Protein AF-A0A3C0ZDP0-F1 (afdb_monomer_lite)

Radius of gyration: 26.47 Å; chains: 1; bounding box: 63×48×80 Å

Sequence (511 aa):
WFEISMELFKLKWFTVNNGGANRKWYGNNFDVLNWYNAGYDIKNFRNEQGKLRSRPQNIQYFFKEGITWSTSSSSQNVVFRFSSNDFVFESSGSKFFCDNNSNLLDILSYFNSKVSRYFIEIFTNGRGVSEGAIKQLPYMPLNGELVRGRSQNSISISKKDWNSRETSWDFEVNPLLARREKGEGEISLKASYEVWKAEVSQVFFQLHANEEELNRIFIDIYSLQEELTPEVALKDITILQDELKADDLDVLETEFREKGTVNLPIQQNIVMQQLLSYLVGTMLGRYRLDQPRLHIAHPNPTEKELASYQVENAALPFQMAIDEDAIIPLMGSACAFPDDAVKRVDELLHRIWGDESHTENLNFLNQALGMPYEKWMCEQFWAYHISGTMYKKKPIYWLFCSNPKSPQKSAFRVLVYMHRMDAYTVQKILRNYLHPHIEYVKAKYQEMHDNEANLNKQELKDLEHLAKQLSELKEYEQVLKDLANQQITFDLDDGVTVNYAKFEGAVAVIK

Secondary structure (DSSP, 8-state):
-TTS-GGGBTTTEEEEE---SS--BS-----EEE-HHHHHHHHT-B-TT--B------GGGTT--EEE--TTS-GGG---EEE-TT-EE-GGG-EE---TTS-HHHHHHHHTSHHHHHHHHHHHTTS---HHHHTT-------GGGTHHHHHHHHHHHHHHHTTSTTSTT--S-TTTTT--TT-S---HHHHHHHHHHHHHHHHHHHHHHHHHHHHHHHHHHT-TTT------GGG--SSTTT--HHHHHHHHHHHHHHS-------HHHHHHHHHHHHHHHHTTSB-SSS-SBS--SSS--HHHHS-EEE-SSSS-EEEPPPSSSEEE-S-TTSS-TT-HHHHHHHHHHHHH-HHHHHHHHHHHHHHHTS-HHHHHHHTHHHHHTSTTTTTT--SEEEEES-TTSGGG-S-EEEEEGGG--TTHHHHIIIIIIHHHHHHHHHHHHHHHHTGGG--HHHHHHHHHHHHHHHHHHHHHHHHHHHHHHT----GGG-HHHHHHTTTTTBPP--

Structure (mmCIF, N/CA/C/O backbone):
data_AF-A0A3C0ZDP0-F1
#
_entry.id   AF-A0A3C0ZDP0-F1
#
loop_
_atom_site.group_PDB
_atom_site.id
_atom_site.type_symbol
_atom_site.label_atom_id
_atom_site.label_alt_id
_atom_site.label_comp_id
_atom_site.label_asym_id
_atom_site.label_entity_id
_atom_site.label_seq_id
_atom_site.pdbx_PDB_ins_code
_atom_site.Cartn_x
_atom_site.Cartn_y
_atom_site.Cartn_z
_atom_site.occupancy
_atom_site.B_iso_or_equiv
_atom_site.auth_seq_id
_atom_site.auth_comp_id
_atom_site.auth_asym_id
_atom_site.auth_atom_id
_atom_site.pdbx_PDB_model_num
ATOM 1 N N . TRP A 1 1 ? -8.376 -4.161 -7.024 1.00 58.66 1 TRP A N 1
ATOM 2 C CA . TRP A 1 1 ? -7.367 -5.206 -6.804 1.00 58.66 1 TRP A CA 1
ATOM 3 C C . TRP A 1 1 ? -7.500 -5.910 -5.453 1.00 58.66 1 TRP A C 1
ATOM 5 O O . TRP A 1 1 ? -7.495 -7.127 -5.439 1.00 58.66 1 TRP A O 1
ATOM 15 N N . PHE A 1 2 ? -7.672 -5.222 -4.329 1.00 54.19 2 PHE A N 1
ATOM 16 C CA . PHE A 1 2 ? -7.507 -5.838 -3.000 1.00 54.19 2 PHE A CA 1
ATOM 17 C C . PHE A 1 2 ? -8.615 -6.800 -2.509 1.00 54.19 2 PHE A C 1
ATOM 19 O O . PHE A 1 2 ? -8.726 -7.022 -1.308 1.00 54.19 2 PHE A O 1
ATOM 26 N N . GLU A 1 3 ? -9.511 -7.263 -3.388 1.00 63.41 3 GLU A N 1
ATOM 27 C CA . GLU A 1 3 ? -10.880 -7.663 -2.996 1.00 63.41 3 GLU A CA 1
ATOM 28 C C . GLU A 1 3 ? -11.504 -8.706 -3.920 1.00 63.41 3 GLU A C 1
ATOM 30 O O . GLU A 1 3 ? -12.718 -8.788 -4.050 1.00 63.41 3 GLU A O 1
ATOM 35 N N . ILE A 1 4 ? -10.677 -9.480 -4.609 1.00 70.56 4 ILE A N 1
ATOM 36 C CA . ILE A 1 4 ? -11.166 -10.687 -5.268 1.00 70.56 4 ILE A CA 1
ATOM 37 C C . ILE A 1 4 ? -10.857 -11.877 -4.374 1.00 70.56 4 ILE A C 1
ATOM 39 O O . ILE A 1 4 ? -9.834 -11.886 -3.686 1.00 70.56 4 ILE A O 1
ATOM 43 N N . SER A 1 5 ? -11.701 -12.904 -4.412 1.00 71.50 5 SER A N 1
ATOM 44 C CA . SER A 1 5 ? -11.350 -14.162 -3.754 1.00 71.50 5 SER A CA 1
ATOM 45 C C . SER A 1 5 ? -10.050 -14.717 -4.347 1.00 71.50 5 SER A C 1
ATOM 47 O O . SER A 1 5 ? -9.954 -14.931 -5.562 1.00 71.50 5 SER A O 1
ATOM 49 N N . MET A 1 6 ? -9.054 -14.979 -3.492 1.00 73.06 6 MET A N 1
ATOM 50 C CA . MET A 1 6 ? -7.801 -15.625 -3.902 1.00 73.06 6 MET A CA 1
ATOM 51 C C . MET A 1 6 ? -8.035 -17.018 -4.495 1.00 73.06 6 MET A C 1
ATOM 53 O O . MET A 1 6 ? -7.287 -17.432 -5.377 1.00 73.06 6 MET A O 1
ATOM 57 N N . GLU A 1 7 ? -9.108 -17.706 -4.096 1.00 77.12 7 GLU A N 1
ATOM 58 C CA . GLU A 1 7 ? -9.509 -18.989 -4.689 1.00 77.12 7 GLU A CA 1
ATOM 59 C C . GLU A 1 7 ? -9.863 -18.855 -6.175 1.00 77.12 7 GLU A C 1
ATOM 61 O O . GLU A 1 7 ? -9.712 -19.800 -6.943 1.00 77.12 7 GLU A O 1
ATOM 66 N N . LEU A 1 8 ? -10.323 -17.674 -6.597 1.00 82.38 8 LEU A N 1
ATOM 67 C CA . LEU A 1 8 ? -10.720 -17.378 -7.973 1.00 82.38 8 LEU A CA 1
ATOM 68 C C . LEU A 1 8 ? -9.593 -16.733 -8.794 1.00 82.38 8 LEU A C 1
ATOM 70 O O . LEU A 1 8 ? -9.768 -16.477 -9.995 1.00 82.38 8 LEU A O 1
ATOM 74 N N . PHE A 1 9 ? -8.434 -16.474 -8.187 1.00 83.94 9 PHE A N 1
ATOM 75 C CA . PHE A 1 9 ? -7.269 -15.939 -8.879 1.00 83.94 9 PHE A CA 1
ATOM 76 C C . PHE A 1 9 ? -6.672 -16.985 -9.830 1.00 83.94 9 PHE A C 1
ATOM 78 O O . PHE A 1 9 ? -6.572 -18.165 -9.506 1.00 83.94 9 PHE A O 1
ATOM 85 N N . LYS A 1 10 ? -6.316 -16.563 -11.048 1.00 85.38 10 LYS A N 1
ATOM 86 C CA . LYS A 1 10 ? -5.938 -17.428 -12.186 1.00 85.38 10 LYS A CA 1
ATOM 87 C C . LYS A 1 10 ? -7.014 -18.435 -12.639 1.00 85.38 10 LYS A C 1
ATOM 89 O O . LYS A 1 10 ? -6.737 -19.258 -13.509 1.00 85.38 10 LYS A O 1
ATOM 94 N N . LEU A 1 11 ? -8.240 -18.350 -12.113 1.00 88.19 11 LEU A N 1
ATOM 95 C CA . LEU A 1 11 ? -9.405 -19.117 -12.580 1.00 88.19 11 LEU A CA 1
ATOM 96 C C . LEU A 1 11 ? -10.444 -18.210 -13.246 1.00 88.19 11 LEU A C 1
ATOM 98 O O . LEU A 1 11 ? -10.833 -18.432 -14.393 1.00 88.19 11 LEU A O 1
ATOM 102 N N . LYS A 1 12 ? -10.877 -17.170 -12.528 1.00 90.38 12 LYS A N 1
ATOM 103 C CA . LYS A 1 12 ? -11.774 -16.111 -13.012 1.00 90.38 12 LYS A CA 1
ATOM 104 C C . LYS A 1 12 ? -11.010 -14.816 -13.210 1.00 90.38 12 LYS A C 1
ATOM 106 O O . LYS A 1 12 ? -11.140 -14.183 -14.254 1.00 90.38 12 LYS A O 1
ATOM 111 N N . TRP A 1 13 ? -10.184 -14.454 -12.237 1.00 90.62 13 TRP A N 1
ATOM 112 C CA . TRP A 1 13 ? -9.461 -13.193 -12.213 1.00 90.62 13 TRP A CA 1
ATOM 113 C C . TRP A 1 13 ? -8.006 -13.380 -12.646 1.00 90.62 13 TRP A C 1
ATOM 115 O O . TRP A 1 13 ? -7.248 -14.090 -11.989 1.00 90.62 13 TRP A O 1
ATOM 125 N N . PHE A 1 14 ? -7.604 -12.735 -13.740 1.00 91.38 14 PHE A N 1
ATOM 126 C CA . PHE A 1 14 ? -6.246 -12.808 -14.294 1.00 91.38 14 PHE A CA 1
ATOM 127 C C . PHE A 1 14 ? -5.587 -11.436 -14.264 1.00 91.38 14 PHE A C 1
ATOM 129 O O . PHE A 1 14 ? -6.256 -10.441 -14.525 1.00 91.38 14 PHE A O 1
ATOM 136 N N . THR A 1 15 ? -4.291 -11.357 -13.970 1.00 91.44 15 THR A N 1
ATOM 137 C CA . THR A 1 15 ? -3.582 -10.072 -13.895 1.00 91.44 15 THR A CA 1
ATOM 138 C C . THR A 1 15 ? -3.581 -9.356 -15.242 1.00 91.44 15 THR A C 1
ATOM 140 O O . THR A 1 15 ? -3.419 -9.984 -16.289 1.00 91.44 15 THR A O 1
ATOM 143 N N . VAL A 1 16 ? -3.757 -8.033 -15.230 1.00 93.06 16 VAL A N 1
ATOM 144 C CA . VAL A 1 16 ? -3.794 -7.215 -16.450 1.00 93.06 16 VAL A CA 1
ATOM 145 C C . VAL A 1 16 ? -2.768 -6.089 -16.405 1.00 93.06 16 VAL A C 1
ATOM 147 O O . VAL A 1 16 ? -2.618 -5.396 -15.402 1.00 93.06 16 VAL A O 1
ATOM 150 N N . ASN A 1 17 ? -2.057 -5.881 -17.514 1.00 93.56 17 ASN A N 1
ATOM 151 C CA . ASN A 1 17 ? -1.268 -4.671 -17.716 1.00 93.56 17 ASN A CA 1
ATOM 152 C C . ASN A 1 17 ? -2.159 -3.540 -18.249 1.00 93.56 17 ASN A C 1
ATOM 154 O O . ASN A 1 17 ? -2.751 -3.675 -19.318 1.00 93.56 17 ASN A O 1
ATOM 158 N N . ASN A 1 18 ? -2.204 -2.417 -17.526 1.00 89.38 18 ASN A N 1
ATOM 159 C CA . ASN A 1 18 ? -2.991 -1.218 -17.858 1.00 89.38 18 ASN A CA 1
ATOM 160 C C . ASN A 1 18 ? -2.151 0.078 -17.886 1.00 89.38 18 ASN A C 1
ATOM 162 O O . ASN A 1 18 ? -2.649 1.178 -17.666 1.00 89.38 18 ASN A O 1
ATOM 166 N N . GLY A 1 19 ? -0.841 -0.049 -18.110 1.00 83.38 19 GLY A N 1
ATOM 167 C CA . GLY A 1 19 ? 0.080 1.078 -18.276 1.00 83.38 19 GLY A CA 1
ATOM 168 C C . GLY A 1 19 ? 0.709 1.543 -16.966 1.00 83.38 19 GLY A C 1
ATOM 169 O O . GLY A 1 19 ? 1.936 1.618 -16.889 1.00 83.38 19 GLY A O 1
ATOM 170 N N . GLY A 1 20 ? -0.089 1.744 -15.916 1.00 85.56 20 GLY A N 1
ATOM 171 C CA . GLY A 1 20 ? 0.390 2.051 -14.562 1.00 85.56 20 GLY A CA 1
ATOM 172 C C . GLY A 1 20 ? 1.193 3.357 -14.424 1.00 85.56 20 GLY A C 1
ATOM 173 O O . GLY A 1 20 ? 1.285 4.162 -15.349 1.00 85.56 20 GLY A O 1
ATOM 174 N N . ALA A 1 21 ? 1.767 3.570 -13.236 1.00 87.94 21 ALA A N 1
ATOM 175 C CA . ALA A 1 21 ? 2.594 4.736 -12.917 1.00 87.94 21 ALA A CA 1
ATOM 176 C C . ALA A 1 21 ? 4.017 4.643 -13.508 1.00 87.94 21 ALA A C 1
ATOM 178 O O . ALA A 1 21 ? 4.409 3.630 -14.096 1.00 87.94 21 ALA A O 1
ATOM 179 N N . ASN A 1 22 ? 4.822 5.692 -13.325 1.00 89.56 22 ASN A N 1
ATOM 180 C CA . ASN A 1 22 ? 6.228 5.678 -13.720 1.00 89.56 22 ASN A CA 1
ATOM 181 C C . ASN A 1 22 ? 7.039 4.749 -12.795 1.00 89.56 22 ASN A C 1
ATOM 183 O O . ASN A 1 22 ? 7.409 5.128 -11.687 1.00 89.56 22 ASN A O 1
ATOM 187 N N . ARG A 1 23 ? 7.285 3.526 -13.272 1.00 93.75 23 ARG A N 1
ATOM 188 C CA . ARG A 1 23 ? 8.153 2.520 -12.659 1.00 93.75 23 ARG A CA 1
ATOM 189 C C . ARG A 1 23 ? 8.851 1.703 -13.743 1.00 93.75 23 ARG A C 1
ATOM 191 O O . ARG A 1 23 ? 8.163 1.132 -14.598 1.00 93.75 23 ARG A O 1
ATOM 198 N N . LYS A 1 24 ? 10.186 1.652 -13.722 1.00 96.12 24 LYS A N 1
ATOM 199 C CA . LYS A 1 24 ? 11.006 0.870 -14.663 1.00 96.12 24 LYS A CA 1
ATOM 200 C C . LYS A 1 24 ? 11.122 -0.589 -14.219 1.00 96.12 24 LYS A C 1
ATOM 202 O O . LYS A 1 24 ? 10.903 -0.927 -13.058 1.00 96.12 24 LYS A O 1
ATOM 207 N N . TRP A 1 25 ? 11.491 -1.443 -15.171 1.00 97.56 25 TRP A N 1
ATOM 208 C CA . TRP A 1 25 ? 11.882 -2.849 -15.007 1.00 97.56 25 TRP A CA 1
ATOM 209 C C . TRP A 1 25 ? 10.780 -3.818 -14.563 1.00 97.56 25 TRP A C 1
ATOM 211 O O . TRP A 1 25 ? 10.579 -4.817 -15.247 1.00 97.56 25 TRP A O 1
ATOM 221 N N . TYR A 1 26 ? 10.043 -3.556 -13.480 1.00 96.38 26 TYR A N 1
ATOM 222 C CA . TYR A 1 26 ? 8.979 -4.441 -12.985 1.00 96.38 26 TYR A CA 1
ATOM 223 C C . TYR A 1 26 ? 8.019 -3.727 -12.019 1.00 96.38 26 TYR A C 1
ATOM 225 O O . TYR A 1 26 ? 8.441 -2.872 -11.246 1.00 96.38 26 TYR A O 1
ATOM 233 N N . GLY A 1 27 ? 6.742 -4.125 -12.005 1.00 93.69 27 GLY A N 1
ATOM 234 C CA . GLY A 1 27 ? 5.731 -3.662 -11.044 1.00 93.69 27 GLY A CA 1
ATOM 235 C C . GLY A 1 27 ? 4.509 -3.033 -11.715 1.00 93.69 27 GLY A C 1
ATOM 236 O O . GLY A 1 27 ? 4.270 -3.255 -12.902 1.00 93.69 27 GLY A O 1
ATOM 237 N N . ASN A 1 28 ? 3.741 -2.242 -10.954 1.00 91.56 28 ASN A N 1
ATOM 238 C CA . ASN A 1 28 ? 2.406 -1.742 -11.329 1.00 91.56 28 ASN A CA 1
ATOM 239 C C . ASN A 1 28 ? 1.385 -2.852 -11.608 1.00 91.56 28 ASN A C 1
ATOM 241 O O . ASN A 1 28 ? 0.435 -2.670 -12.369 1.00 91.56 28 ASN A O 1
ATOM 245 N N . ASN A 1 29 ? 1.575 -4.007 -10.980 1.00 89.81 29 ASN A N 1
ATOM 246 C CA . ASN A 1 29 ? 0.707 -5.162 -11.141 1.00 89.81 29 ASN A CA 1
ATOM 247 C C . ASN A 1 29 ? -0.452 -5.059 -10.154 1.00 89.81 29 ASN A C 1
ATOM 249 O O . ASN A 1 29 ? -0.535 -5.841 -9.216 1.00 89.81 29 ASN A O 1
ATOM 253 N N . PHE A 1 30 ? -1.304 -4.054 -10.336 1.00 86.75 30 PHE A N 1
ATOM 254 C CA . PHE A 1 30 ? -2.461 -3.854 -9.475 1.00 86.75 30 PHE A CA 1
ATOM 255 C C . PHE A 1 30 ? -3.665 -4.620 -10.026 1.00 86.75 30 PHE A C 1
ATOM 257 O O . PHE A 1 30 ? -4.272 -5.408 -9.329 1.00 86.75 30 PHE A O 1
ATOM 264 N N . ASP A 1 31 ? -4.030 -4.444 -11.287 1.00 88.62 31 ASP A N 1
ATOM 265 C CA . ASP A 1 31 ? -5.375 -4.828 -11.712 1.00 88.62 31 ASP A CA 1
ATOM 266 C C . ASP A 1 31 ? -5.514 -6.280 -12.185 1.00 88.62 31 ASP A C 1
ATOM 268 O O . ASP A 1 31 ? -4.563 -6.932 -12.629 1.00 88.62 31 ASP A O 1
ATOM 272 N N . VAL A 1 32 ? -6.754 -6.773 -12.114 1.00 89.81 32 VAL A N 1
ATOM 273 C CA . VAL A 1 32 ? -7.182 -8.051 -12.692 1.00 89.81 32 VAL A CA 1
ATOM 274 C C . VAL A 1 32 ? -8.331 -7.854 -13.667 1.00 89.81 32 VAL A C 1
ATOM 276 O O . VAL A 1 32 ? -9.111 -6.909 -13.562 1.00 89.81 32 VAL A O 1
ATOM 279 N N . LEU A 1 33 ? -8.462 -8.798 -14.587 1.00 91.50 33 LEU A N 1
ATOM 280 C CA . LEU A 1 33 ? -9.537 -8.908 -15.552 1.00 91.50 33 LEU A CA 1
ATOM 281 C C . LEU A 1 33 ? -10.310 -10.208 -15.309 1.00 91.50 33 LEU A C 1
ATOM 283 O O . LEU A 1 33 ? -9.698 -11.267 -15.157 1.00 91.50 33 LEU A O 1
ATOM 287 N N . ASN A 1 34 ? -11.646 -10.148 -15.323 1.00 92.25 34 ASN A N 1
ATOM 288 C CA . ASN A 1 34 ? -12.473 -11.356 -15.375 1.00 92.25 34 ASN A CA 1
ATOM 289 C C . ASN A 1 34 ? -12.305 -12.023 -16.751 1.00 92.25 34 ASN A C 1
ATOM 291 O O . ASN A 1 34 ? -12.909 -11.598 -17.735 1.00 92.25 34 ASN A O 1
ATOM 295 N N . TRP A 1 35 ? -11.488 -13.069 -16.819 1.00 93.31 35 TRP A N 1
ATOM 296 C CA . TRP A 1 35 ? -11.285 -13.876 -18.022 1.00 93.31 35 TRP A CA 1
ATOM 297 C C . TRP A 1 35 ? -11.862 -15.292 -17.887 1.00 93.31 35 TRP A C 1
ATOM 299 O O . TRP A 1 35 ? -11.502 -16.193 -18.650 1.00 93.31 35 TRP A O 1
ATOM 309 N N . TYR A 1 36 ? -12.791 -15.491 -16.947 1.00 93.50 36 TYR A N 1
ATOM 310 C CA . TYR A 1 36 ? -13.480 -16.765 -16.766 1.00 93.50 36 TYR A CA 1
ATOM 311 C C . TYR A 1 36 ? -14.169 -17.225 -18.051 1.00 93.50 36 TYR A C 1
ATOM 313 O O . TYR A 1 36 ? -14.688 -16.415 -18.828 1.00 93.50 36 TYR A O 1
ATOM 321 N N . ASN A 1 37 ? -14.168 -18.541 -18.280 1.00 93.81 37 ASN A N 1
ATOM 322 C CA . ASN A 1 37 ? -14.761 -19.161 -19.466 1.00 93.81 37 ASN A CA 1
ATOM 323 C C . ASN A 1 37 ? -14.307 -18.475 -20.776 1.00 93.81 37 ASN A C 1
ATOM 325 O O . ASN A 1 37 ? -15.114 -18.065 -21.613 1.00 93.81 37 ASN A O 1
ATOM 329 N N . ALA A 1 38 ? -12.990 -18.272 -20.908 1.00 91.81 38 ALA A N 1
ATOM 330 C CA . ALA A 1 38 ? -12.356 -17.561 -22.021 1.00 91.81 38 ALA A CA 1
ATOM 331 C C . ALA A 1 38 ? -12.903 -16.133 -22.245 1.00 91.81 38 ALA A C 1
ATOM 333 O O . ALA A 1 38 ? -13.059 -15.691 -23.392 1.00 91.81 38 ALA A O 1
ATOM 334 N N . GLY A 1 39 ? -13.201 -15.422 -21.154 1.00 93.12 39 GLY A N 1
ATOM 335 C CA . GLY A 1 39 ? -13.729 -14.060 -21.160 1.00 93.12 39 GLY A CA 1
ATOM 336 C C . GLY A 1 39 ? -15.166 -13.967 -21.671 1.00 93.12 39 GLY A C 1
ATOM 337 O O . GLY A 1 39 ? -15.487 -13.006 -22.371 1.00 93.12 39 GLY A O 1
ATOM 338 N N . TYR A 1 40 ? -16.015 -14.962 -21.383 1.00 94.81 40 TYR A N 1
ATOM 339 C CA . TYR A 1 40 ? -17.405 -14.999 -21.856 1.00 94.81 40 TYR A CA 1
ATOM 340 C C . TYR A 1 40 ? -18.167 -13.715 -21.505 1.00 94.81 40 TYR A C 1
ATOM 342 O O . TYR A 1 40 ? -18.757 -13.101 -22.396 1.00 94.81 40 TYR A O 1
ATOM 350 N N . ASP A 1 41 ? -18.089 -13.274 -20.247 1.00 93.44 41 ASP A N 1
ATOM 351 C CA . ASP A 1 41 ? -18.780 -12.069 -19.772 1.00 93.44 41 ASP A CA 1
ATOM 352 C C . ASP A 1 41 ? -18.301 -10.827 -20.526 1.00 93.44 41 ASP A C 1
ATOM 354 O O . ASP A 1 41 ? -19.101 -10.032 -21.014 1.00 93.44 41 ASP A O 1
ATOM 358 N N . ILE A 1 42 ? -16.986 -10.701 -20.723 1.00 92.94 42 ILE A N 1
ATOM 359 C CA . ILE A 1 42 ? -16.383 -9.588 -21.461 1.00 92.94 42 ILE A CA 1
ATOM 360 C C . ILE A 1 42 ? -16.811 -9.611 -22.928 1.00 92.94 42 ILE A C 1
ATOM 362 O O . ILE A 1 42 ? -17.181 -8.575 -23.475 1.00 92.94 42 ILE A O 1
ATOM 366 N N . LYS A 1 43 ? -16.800 -10.774 -23.582 1.00 93.75 43 LYS A N 1
ATOM 367 C CA . LYS A 1 43 ? -17.204 -10.923 -24.991 1.00 93.75 43 LYS A CA 1
ATOM 368 C C . LYS A 1 43 ? -18.700 -10.700 -25.212 1.00 93.75 43 LYS A C 1
ATOM 370 O O . LYS A 1 43 ? -19.101 -10.430 -26.342 1.00 93.75 43 LYS A O 1
ATOM 375 N N . ASN A 1 44 ? -19.509 -10.795 -24.158 1.00 94.62 44 ASN A N 1
ATOM 376 C CA . ASN A 1 44 ? -20.958 -10.614 -24.200 1.00 94.62 44 ASN A CA 1
ATOM 377 C C . ASN A 1 44 ? -21.444 -9.380 -23.431 1.00 94.62 44 ASN A C 1
ATOM 379 O O . ASN A 1 44 ? -22.652 -9.198 -23.284 1.00 94.62 44 ASN A O 1
ATOM 383 N N . PHE A 1 45 ? -20.538 -8.501 -22.995 1.00 94.38 45 PHE A N 1
ATOM 384 C CA . PHE A 1 45 ? -20.896 -7.307 -22.239 1.00 94.38 45 PHE A CA 1
ATOM 385 C C . PHE A 1 45 ? -21.687 -6.329 -23.116 1.00 94.38 45 PHE A C 1
ATOM 387 O O . PHE A 1 45 ? -21.138 -5.685 -24.020 1.00 94.38 45 PHE A O 1
ATOM 394 N N . ARG A 1 46 ? -22.997 -6.238 -22.877 1.00 94.00 46 ARG A N 1
ATOM 395 C CA . ARG A 1 46 ? -23.960 -5.447 -23.656 1.00 94.00 46 ARG A CA 1
ATOM 396 C C . ARG A 1 46 ? -24.605 -4.379 -22.779 1.00 94.00 46 ARG A C 1
ATOM 398 O O . ARG A 1 46 ? -24.731 -4.560 -21.576 1.00 94.00 46 ARG A O 1
ATOM 405 N N . ASN A 1 47 ? -25.006 -3.262 -23.382 1.00 93.25 47 ASN A N 1
ATOM 406 C CA . ASN A 1 47 ? -25.850 -2.281 -22.695 1.00 93.25 47 ASN A CA 1
ATOM 407 C C . ASN A 1 47 ? -27.323 -2.739 -22.659 1.00 93.25 47 ASN A C 1
ATOM 409 O O . ASN A 1 47 ? -27.681 -3.735 -23.286 1.00 93.25 47 ASN A O 1
ATOM 413 N N . GLU A 1 48 ? -28.186 -1.964 -21.996 1.00 93.56 48 GLU A N 1
ATOM 414 C CA . GLU A 1 48 ? -29.638 -2.217 -21.891 1.00 93.56 48 GLU A CA 1
ATOM 415 C C . GLU A 1 48 ? -30.344 -2.370 -23.254 1.00 93.56 48 GLU A C 1
ATOM 417 O O . GLU A 1 48 ? -31.343 -3.067 -23.372 1.00 93.56 48 GLU A O 1
ATOM 422 N N . GLN A 1 49 ? -29.793 -1.767 -24.312 1.00 93.00 49 GLN A N 1
ATOM 423 C CA . GLN A 1 49 ? -30.307 -1.836 -25.687 1.00 93.00 49 GLN A CA 1
ATOM 424 C C . GLN A 1 49 ? -29.742 -3.036 -26.479 1.00 93.00 49 GLN A C 1
ATOM 426 O O . GLN A 1 49 ? -29.922 -3.125 -27.692 1.00 93.00 49 GLN A O 1
ATOM 431 N N . GLY A 1 50 ? -28.987 -3.931 -25.833 1.00 92.25 50 GLY A N 1
ATOM 432 C CA . GLY A 1 50 ? -28.369 -5.111 -26.443 1.00 92.25 50 GLY A CA 1
ATOM 433 C C . GLY A 1 50 ? -27.102 -4.841 -27.269 1.00 92.25 50 GLY A C 1
ATOM 434 O O . GLY A 1 50 ? -26.519 -5.779 -27.826 1.00 92.25 50 GLY A O 1
ATOM 435 N N . LYS A 1 51 ? -26.620 -3.593 -27.347 1.00 93.81 51 LYS A N 1
ATOM 436 C CA . LYS A 1 51 ? -25.395 -3.229 -28.077 1.00 93.81 51 LYS A CA 1
ATOM 437 C C . LYS A 1 51 ? -24.165 -3.729 -27.327 1.00 93.81 51 LYS A C 1
ATOM 439 O O . LYS A 1 51 ? -23.952 -3.370 -26.172 1.00 93.81 51 LYS A O 1
ATOM 444 N N . LEU A 1 52 ? -23.319 -4.496 -28.016 1.00 93.62 52 LEU A N 1
ATOM 445 C CA . LEU A 1 52 ? -22.045 -4.972 -27.479 1.00 93.62 52 LEU A CA 1
ATOM 446 C C . LEU A 1 52 ? -21.105 -3.790 -27.179 1.00 93.62 52 LEU A C 1
ATOM 448 O O . LEU A 1 52 ? -20.833 -2.968 -28.059 1.00 93.62 52 LEU A O 1
ATOM 452 N N . ARG A 1 53 ? -20.628 -3.714 -25.935 1.00 92.88 53 ARG A N 1
ATOM 453 C CA . ARG A 1 53 ? -19.792 -2.634 -25.383 1.00 92.88 53 ARG A CA 1
ATOM 454 C C . ARG A 1 53 ? -18.320 -3.007 -25.255 1.00 92.88 53 ARG A C 1
ATOM 456 O O . ARG A 1 53 ? -17.498 -2.108 -25.129 1.00 92.88 53 ARG A O 1
ATOM 463 N N . SER A 1 54 ? -17.993 -4.292 -25.308 1.00 91.00 54 SER A N 1
ATOM 464 C CA . SER A 1 54 ? -16.625 -4.786 -25.180 1.00 91.00 54 SER A CA 1
ATOM 465 C C . SER A 1 54 ? -16.239 -5.662 -26.368 1.00 91.00 54 SER A C 1
ATOM 467 O O . SER A 1 54 ? -17.055 -6.411 -26.905 1.00 91.00 54 SER A O 1
ATOM 469 N N . ARG A 1 55 ? -14.992 -5.517 -26.820 1.00 89.06 55 ARG A N 1
ATOM 470 C CA . ARG A 1 55 ? -14.419 -6.241 -27.961 1.00 89.06 55 ARG A CA 1
ATOM 471 C C . ARG A 1 55 ? -12.936 -6.517 -27.700 1.00 89.06 55 ARG A C 1
ATOM 473 O O . ARG A 1 55 ? -12.102 -5.801 -28.254 1.00 89.06 55 ARG A O 1
ATOM 480 N N . PRO A 1 56 ? -12.587 -7.515 -26.872 1.00 91.12 56 PRO A N 1
ATOM 481 C CA . PRO A 1 56 ? -11.187 -7.841 -26.620 1.00 91.12 56 PRO A CA 1
ATOM 482 C C . PRO A 1 56 ? -10.469 -8.152 -27.942 1.00 91.12 56 PRO A C 1
ATOM 484 O O . PRO A 1 56 ? -10.981 -8.905 -28.770 1.00 91.12 56 PRO A O 1
ATOM 487 N N . GLN A 1 57 ? -9.313 -7.525 -28.154 1.00 90.94 57 GLN A N 1
ATOM 488 C CA . GLN A 1 57 ? -8.462 -7.691 -29.337 1.00 90.94 57 GLN A CA 1
ATOM 489 C C . GLN A 1 57 ? -7.174 -8.422 -28.948 1.00 90.94 57 GLN A C 1
ATOM 491 O O . GLN A 1 57 ? -6.828 -8.471 -27.771 1.00 90.94 57 GLN A O 1
ATOM 496 N N . ASN A 1 58 ? -6.452 -8.963 -29.933 1.00 92.19 58 ASN A N 1
ATOM 497 C CA . ASN A 1 58 ? -5.117 -9.547 -29.735 1.00 92.19 58 ASN A CA 1
ATOM 498 C C . ASN A 1 58 ? -5.056 -10.664 -28.671 1.00 92.19 58 ASN A C 1
ATOM 500 O O . ASN A 1 58 ? -4.011 -10.905 -28.070 1.00 92.19 58 ASN A O 1
ATOM 504 N N . ILE A 1 59 ? -6.168 -11.379 -28.469 1.00 93.69 59 ILE A N 1
ATOM 505 C CA . ILE A 1 59 ? -6.326 -12.426 -27.445 1.00 93.69 59 ILE A CA 1
ATOM 506 C C . ILE A 1 59 ? -5.296 -13.555 -27.622 1.00 93.69 59 ILE A C 1
ATOM 508 O O . ILE A 1 59 ? -4.868 -14.159 -26.647 1.00 93.69 59 ILE A O 1
ATOM 512 N N . GLN A 1 60 ? -4.839 -13.815 -28.851 1.00 94.00 60 GLN A N 1
ATOM 513 C CA . GLN A 1 60 ? -3.789 -14.796 -29.153 1.00 94.00 60 GLN A CA 1
ATOM 514 C C . GLN A 1 60 ? -2.414 -14.462 -28.540 1.00 94.00 60 GLN A C 1
ATOM 516 O O . GLN A 1 60 ? -1.505 -15.294 -28.575 1.00 94.00 60 GLN A O 1
ATOM 521 N N . TYR A 1 61 ? -2.243 -13.242 -28.025 1.00 93.44 61 TYR A N 1
ATOM 522 C CA . TYR A 1 61 ? -1.042 -12.790 -27.325 1.00 93.44 61 TYR A CA 1
ATOM 523 C C . TYR A 1 61 ? -1.230 -12.690 -25.807 1.00 93.44 61 TYR A C 1
ATOM 525 O O . TYR A 1 61 ? -0.277 -12.360 -25.102 1.00 93.44 61 TYR A O 1
ATOM 533 N N . PHE A 1 62 ? -2.430 -12.965 -25.286 1.00 94.38 62 PHE A N 1
ATOM 534 C CA . PHE A 1 62 ? -2.630 -13.053 -23.840 1.00 94.38 62 PHE A CA 1
ATOM 535 C C . PHE A 1 62 ? -1.736 -14.152 -23.271 1.00 94.38 62 PHE A C 1
ATOM 537 O O . PHE A 1 62 ? -1.506 -15.167 -23.931 1.00 94.38 62 PHE A O 1
ATOM 544 N N . PHE A 1 63 ? -1.224 -13.934 -22.058 1.00 92.81 63 PHE A N 1
ATOM 545 C CA . PHE A 1 63 ? -0.366 -14.891 -21.358 1.00 92.81 63 PHE A CA 1
ATOM 546 C C . PHE A 1 63 ? 0.969 -15.185 -22.064 1.00 92.81 63 PHE A C 1
ATOM 548 O O . PHE A 1 63 ? 1.647 -16.160 -21.754 1.00 92.81 63 PHE A O 1
ATOM 555 N N . LYS A 1 64 ? 1.391 -14.343 -23.015 1.00 93.38 64 LYS A N 1
ATOM 556 C CA . LYS A 1 64 ? 2.759 -14.369 -23.547 1.00 93.38 64 LYS A CA 1
ATOM 557 C C . LYS A 1 64 ? 3.631 -13.400 -22.774 1.00 93.38 64 LYS A C 1
ATOM 559 O O . LYS A 1 64 ? 3.190 -12.295 -22.474 1.00 93.38 64 LYS A O 1
ATOM 564 N N . GLU A 1 65 ? 4.862 -13.798 -22.484 1.00 94.00 65 GLU A N 1
ATOM 565 C CA . GLU A 1 65 ? 5.882 -12.912 -21.921 1.00 94.00 65 GLU A CA 1
ATOM 566 C C . GLU A 1 65 ? 6.187 -11.752 -22.882 1.00 94.00 65 GLU A C 1
ATOM 568 O O . GLU A 1 65 ? 6.100 -11.904 -24.102 1.00 94.00 65 GLU A O 1
ATOM 573 N N . GLY A 1 66 ? 6.502 -10.574 -22.347 1.00 95.31 66 GLY A N 1
ATOM 574 C CA . GLY A 1 66 ? 6.803 -9.402 -23.162 1.00 95.31 66 GLY A CA 1
ATOM 575 C C . GLY A 1 66 ? 7.196 -8.178 -22.341 1.00 95.31 66 GLY A C 1
ATOM 576 O O . GLY A 1 66 ? 7.357 -8.248 -21.124 1.00 95.31 66 GLY A O 1
ATOM 577 N N . ILE A 1 67 ? 7.309 -7.036 -23.012 1.00 96.25 67 ILE A N 1
ATOM 578 C CA . ILE A 1 67 ? 7.621 -5.743 -22.393 1.00 96.25 67 ILE A CA 1
ATOM 579 C C . ILE A 1 67 ? 6.381 -4.860 -22.438 1.00 96.25 67 ILE A C 1
ATOM 581 O O . ILE A 1 67 ? 5.819 -4.662 -23.508 1.00 96.25 67 ILE A O 1
ATOM 585 N N . THR A 1 68 ? 5.954 -4.312 -21.304 1.00 96.12 68 THR A N 1
ATOM 586 C CA . THR A 1 68 ? 4.783 -3.430 -21.217 1.00 96.12 68 THR A CA 1
ATOM 587 C C . THR A 1 68 ? 5.160 -1.994 -20.868 1.00 96.12 68 THR A C 1
ATOM 589 O O . THR A 1 68 ? 6.143 -1.756 -20.161 1.00 96.12 68 THR A O 1
ATOM 592 N N . TRP A 1 69 ? 4.366 -1.040 -21.350 1.00 95.44 69 TRP A N 1
ATOM 593 C CA . TRP A 1 69 ? 4.471 0.384 -21.034 1.00 95.44 69 TRP A CA 1
ATOM 594 C C . TRP A 1 69 ? 3.084 1.041 -21.042 1.00 95.44 69 TRP A C 1
ATOM 596 O O . TRP A 1 69 ? 2.103 0.442 -21.486 1.00 95.44 69 TRP A O 1
ATOM 606 N N . SER A 1 70 ? 3.003 2.274 -20.538 1.00 94.12 70 SER A N 1
ATOM 607 C CA . SER A 1 70 ? 1.787 3.087 -20.625 1.00 94.12 70 SER A CA 1
ATOM 608 C C . SER A 1 70 ? 1.742 3.868 -21.936 1.00 94.12 70 SER A C 1
ATOM 610 O O . SER A 1 70 ? 2.628 4.686 -22.191 1.00 94.12 70 SER A O 1
ATOM 612 N N . THR A 1 71 ? 0.708 3.668 -22.757 1.00 91.62 71 THR A N 1
ATOM 613 C CA . THR A 1 71 ? 0.565 4.397 -24.034 1.00 91.62 71 THR A CA 1
ATOM 614 C C . THR A 1 71 ? 0.185 5.867 -23.838 1.00 91.62 71 THR A C 1
ATOM 616 O O . THR A 1 71 ? 0.396 6.691 -24.729 1.00 91.62 71 THR A O 1
ATOM 619 N N . SER A 1 72 ? -0.325 6.222 -22.654 1.00 88.25 72 SER A N 1
ATOM 620 C CA . SER A 1 72 ? -0.638 7.601 -22.273 1.00 88.25 72 SER A CA 1
ATOM 621 C C . SER A 1 72 ? 0.545 8.357 -21.663 1.00 88.25 72 SER A C 1
ATOM 623 O O . SER A 1 72 ? 0.421 9.557 -21.422 1.00 88.25 72 SER A O 1
ATOM 625 N N . SER A 1 73 ? 1.676 7.694 -21.386 1.00 87.38 73 SER A N 1
ATOM 626 C CA . SER A 1 73 ? 2.875 8.380 -20.892 1.00 87.38 73 SER A CA 1
ATOM 627 C C . SER A 1 73 ? 3.401 9.373 -21.923 1.00 87.38 73 SER A C 1
ATOM 629 O O . SER A 1 73 ? 3.428 9.080 -23.119 1.00 87.38 73 SER A O 1
ATOM 631 N N . SER A 1 74 ? 3.867 10.534 -21.455 1.00 86.62 74 SER A N 1
ATOM 632 C CA . SER A 1 74 ? 4.673 11.429 -22.286 1.00 86.62 74 SER A CA 1
ATOM 633 C C . SER A 1 74 ? 5.980 10.740 -22.684 1.00 86.62 74 SER A C 1
ATOM 635 O O . SER A 1 74 ? 6.476 9.872 -21.963 1.00 86.62 74 SER A O 1
ATOM 637 N N . SER A 1 75 ? 6.567 11.150 -23.808 1.00 83.88 75 SER A N 1
ATOM 638 C CA . SER A 1 75 ? 7.851 10.610 -24.278 1.00 83.88 75 SER A CA 1
ATOM 639 C C . SER A 1 75 ? 8.973 10.734 -23.244 1.00 83.88 75 SER A C 1
ATOM 641 O O . SER A 1 75 ? 9.764 9.810 -23.089 1.00 83.88 75 SER A O 1
ATOM 643 N N . GLN A 1 76 ? 8.986 11.825 -22.475 1.00 84.88 76 GLN A N 1
ATOM 644 C CA . GLN A 1 76 ? 9.983 12.070 -21.427 1.00 84.88 76 GLN A CA 1
ATOM 645 C C . GLN A 1 76 ? 9.869 11.080 -20.258 1.00 84.88 76 GLN A C 1
ATOM 647 O O . GLN A 1 76 ? 10.875 10.685 -19.677 1.00 84.88 76 GLN A O 1
ATOM 652 N N . ASN A 1 77 ? 8.649 10.632 -19.941 1.00 86.69 77 ASN A N 1
ATOM 653 C CA . ASN A 1 77 ? 8.359 9.817 -18.757 1.00 86.69 77 ASN A CA 1
ATOM 654 C C . ASN A 1 77 ? 7.985 8.368 -19.091 1.00 86.69 77 ASN A C 1
ATOM 656 O O . ASN A 1 77 ? 7.562 7.618 -18.208 1.00 86.69 77 ASN A O 1
ATOM 660 N N . VAL A 1 78 ? 8.081 7.958 -20.359 1.00 92.62 78 VAL A N 1
ATOM 661 C CA . VAL A 1 78 ? 7.805 6.571 -20.728 1.00 92.62 78 VAL A CA 1
ATOM 662 C C . VAL A 1 78 ? 8.868 5.660 -20.129 1.00 92.62 78 VAL A C 1
ATOM 664 O O . VAL A 1 78 ? 10.075 5.932 -20.172 1.00 92.62 78 VAL A O 1
ATOM 667 N N . VAL A 1 79 ? 8.387 4.568 -19.551 1.00 94.88 79 VAL A N 1
ATOM 668 C CA . VAL A 1 79 ? 9.197 3.535 -18.921 1.00 94.88 79 VAL A CA 1
ATOM 669 C C . VAL A 1 79 ? 8.641 2.173 -19.266 1.00 94.88 79 VAL A C 1
ATOM 671 O O . VAL A 1 79 ? 7.431 2.000 -19.444 1.00 94.88 79 VAL A O 1
ATOM 674 N N . PHE A 1 80 ? 9.545 1.207 -19.337 1.00 97.12 80 PHE A N 1
ATOM 675 C CA . PHE A 1 80 ? 9.249 -0.124 -19.822 1.00 97.12 80 PHE A CA 1
ATOM 676 C C . PHE A 1 80 ? 9.499 -1.145 -18.724 1.00 97.12 80 PHE A C 1
ATOM 678 O O . PHE A 1 80 ? 10.472 -1.060 -17.965 1.00 97.12 80 PHE A O 1
ATOM 685 N N . ARG A 1 81 ? 8.600 -2.123 -18.636 1.00 96.50 81 ARG A N 1
ATOM 686 C CA . ARG A 1 81 ? 8.637 -3.172 -17.620 1.00 96.50 81 ARG A CA 1
ATOM 687 C C . ARG A 1 81 ? 8.544 -4.540 -18.256 1.00 96.50 81 ARG A C 1
ATOM 689 O O . ARG A 1 81 ? 7.807 -4.746 -19.217 1.00 96.50 81 ARG A O 1
ATOM 696 N N . PHE A 1 82 ? 9.240 -5.483 -17.652 1.00 96.25 82 PHE A N 1
ATOM 697 C CA . PHE A 1 82 ? 9.029 -6.892 -17.896 1.00 96.25 82 PHE A CA 1
ATOM 698 C C . PHE A 1 82 ? 7.611 -7.299 -17.469 1.00 96.25 82 PHE A C 1
ATOM 700 O O . PHE A 1 82 ? 7.159 -6.950 -16.376 1.00 96.25 82 PHE A O 1
ATOM 707 N N . SER A 1 83 ? 6.918 -8.053 -18.319 1.00 94.38 83 SER A N 1
ATOM 708 C CA . SER A 1 83 ? 5.600 -8.623 -18.043 1.00 94.38 83 SER A CA 1
ATOM 709 C C . SER A 1 83 ? 5.614 -10.118 -18.351 1.00 94.38 83 SER A C 1
ATOM 711 O O . SER A 1 83 ? 5.805 -10.517 -19.505 1.00 94.38 83 SER A O 1
ATOM 713 N N . SER A 1 84 ? 5.397 -10.939 -17.318 1.00 91.12 84 SER A N 1
ATOM 714 C CA . SER A 1 84 ? 5.447 -12.402 -17.415 1.00 91.12 84 SER A CA 1
ATOM 715 C C . SER A 1 84 ? 4.311 -12.974 -18.275 1.00 91.12 84 SER A C 1
ATOM 717 O O . SER A 1 84 ? 3.430 -12.264 -18.773 1.00 91.12 84 SER A O 1
ATOM 719 N N . ASN A 1 85 ? 4.334 -14.293 -18.443 1.00 90.06 85 ASN A N 1
ATOM 720 C CA . ASN A 1 85 ? 3.299 -15.075 -19.115 1.00 90.06 85 ASN A CA 1
ATOM 721 C C . ASN A 1 85 ? 1.994 -15.224 -18.302 1.00 90.06 85 ASN A C 1
ATOM 723 O O . ASN A 1 85 ? 1.064 -15.864 -18.769 1.00 90.06 85 ASN A O 1
ATOM 727 N N . ASP A 1 86 ? 1.875 -14.609 -17.124 1.00 87.81 86 ASP A N 1
ATOM 728 C CA . ASP A 1 86 ? 0.632 -14.632 -16.338 1.00 87.81 86 ASP A CA 1
ATOM 729 C C . ASP A 1 86 ? -0.353 -13.515 -16.725 1.00 87.81 86 ASP A C 1
ATOM 731 O O . ASP A 1 86 ? -1.505 -13.528 -16.295 1.00 87.81 86 ASP A O 1
ATOM 735 N N . PHE A 1 87 ? 0.088 -12.546 -17.535 1.00 91.62 87 PHE A N 1
ATOM 736 C CA . PHE A 1 87 ? -0.645 -11.303 -17.765 1.00 91.62 87 PHE A CA 1
ATOM 737 C C . PHE A 1 87 ? -1.465 -11.311 -19.056 1.00 91.62 87 PHE A C 1
ATOM 739 O O . PHE A 1 87 ? -0.981 -11.660 -20.139 1.00 91.62 87 PHE A O 1
ATOM 746 N N . VAL A 1 88 ? -2.691 -10.802 -18.949 1.00 94.25 88 VAL A N 1
ATOM 747 C CA . VAL A 1 88 ? -3.409 -10.191 -20.073 1.00 94.25 88 VAL A CA 1
ATOM 748 C C . VAL A 1 88 ? -3.031 -8.708 -20.174 1.00 94.25 88 VAL A C 1
ATOM 750 O O . VAL A 1 88 ? -2.368 -8.155 -19.295 1.00 94.25 88 VAL A O 1
ATOM 753 N N . PHE A 1 89 ? -3.422 -8.036 -21.250 1.00 93.31 89 PHE A N 1
ATOM 754 C CA . PHE A 1 89 ? -3.112 -6.619 -21.443 1.00 93.31 89 PHE A CA 1
ATOM 755 C C . PHE A 1 89 ? -4.270 -5.888 -22.116 1.00 93.31 89 PHE A C 1
ATOM 757 O O . PHE A 1 89 ? -5.079 -6.494 -22.823 1.00 93.31 89 PHE A O 1
ATOM 764 N N . GLU A 1 90 ? -4.352 -4.584 -21.876 1.00 90.75 90 GLU A N 1
ATOM 765 C CA . GLU A 1 90 ? -5.330 -3.692 -22.499 1.00 90.75 90 GLU A CA 1
ATOM 766 C C . GLU A 1 90 ? -4.639 -2.512 -23.200 1.00 90.75 90 GLU A C 1
ATOM 768 O O . GLU A 1 90 ? -3.418 -2.380 -23.167 1.00 90.75 90 GLU A O 1
ATOM 773 N N . SER A 1 91 ? -5.411 -1.675 -23.889 1.00 86.44 91 SER A N 1
ATOM 774 C CA . SER A 1 91 ? -4.917 -0.564 -24.714 1.00 86.44 91 SER A CA 1
ATOM 775 C C . SER A 1 91 ? -3.995 0.432 -24.001 1.00 86.44 91 SER A C 1
ATOM 777 O O . SER A 1 91 ? -3.037 0.915 -24.606 1.00 86.44 91 SER A O 1
ATOM 779 N N . SER A 1 92 ? -4.257 0.761 -22.734 1.00 88.25 92 SER A N 1
ATOM 780 C CA . SER A 1 92 ? -3.412 1.701 -21.984 1.00 88.25 92 SER A CA 1
ATOM 781 C C . SER A 1 92 ? -2.106 1.046 -21.537 1.00 88.25 92 SER A C 1
ATOM 783 O O . SER A 1 92 ? -1.103 1.735 -21.385 1.00 88.25 92 SER A O 1
ATOM 785 N N . GLY A 1 93 ? -2.099 -0.280 -21.363 1.00 91.25 93 GLY A N 1
ATOM 786 C CA . GLY A 1 93 ? -0.942 -1.093 -20.992 1.00 91.25 93 GLY A CA 1
ATOM 787 C C . GLY A 1 93 ? -0.465 -1.975 -22.127 1.00 91.25 93 GLY A C 1
ATOM 788 O O . GLY A 1 93 ? -0.491 -3.199 -22.000 1.00 91.25 93 GLY A O 1
ATOM 789 N N . SER A 1 94 ? -0.038 -1.360 -23.228 1.00 93.31 94 SER A N 1
ATOM 790 C CA . SER A 1 94 ? 0.379 -2.104 -24.413 1.00 93.31 94 SER A CA 1
ATOM 791 C C . SER A 1 94 ? 1.589 -3.000 -24.142 1.00 93.31 94 SER A C 1
ATOM 793 O O . SER A 1 94 ? 2.281 -2.859 -23.125 1.00 93.31 94 SER A O 1
ATOM 795 N N . LYS A 1 95 ? 1.818 -3.968 -25.033 1.00 94.50 95 LYS A N 1
ATOM 796 C CA . LYS A 1 95 ? 2.823 -5.016 -24.850 1.00 94.50 95 LYS A CA 1
ATOM 797 C C . LYS A 1 95 ? 3.583 -5.300 -26.143 1.00 94.50 95 LYS A C 1
ATOM 799 O O . LYS A 1 95 ? 2.995 -5.495 -27.203 1.00 94.50 95 LYS A O 1
ATOM 804 N N . PHE A 1 96 ? 4.904 -5.329 -26.029 1.00 94.56 96 PHE A N 1
ATOM 805 C CA . PHE A 1 96 ? 5.852 -5.693 -27.070 1.00 94.56 96 PHE A CA 1
ATOM 806 C C . PHE A 1 96 ? 6.283 -7.144 -26.863 1.00 94.56 96 PHE A C 1
ATOM 808 O O . PHE A 1 96 ? 6.567 -7.560 -25.737 1.00 94.56 96 PHE A O 1
ATOM 815 N N . PHE A 1 97 ? 6.358 -7.898 -27.954 1.00 92.50 97 PHE A N 1
ATOM 816 C CA . PHE A 1 97 ? 6.732 -9.308 -27.959 1.00 92.50 97 PHE A CA 1
ATOM 817 C C . PHE A 1 97 ? 7.969 -9.493 -28.833 1.00 92.50 97 PHE A C 1
ATOM 819 O O . PHE A 1 97 ? 8.079 -8.867 -29.886 1.00 92.50 97 PHE A O 1
ATOM 826 N N . CYS A 1 98 ? 8.876 -10.366 -28.406 1.00 86.62 98 CYS A N 1
ATOM 827 C CA . CYS A 1 98 ? 10.001 -10.795 -29.226 1.00 86.62 98 CYS A CA 1
ATOM 828 C C . CYS A 1 98 ? 9.661 -12.102 -29.943 1.00 86.62 98 CYS A C 1
ATOM 830 O O . CYS A 1 98 ? 9.051 -12.998 -29.357 1.00 86.62 98 CYS A O 1
ATOM 832 N N . ASP A 1 99 ? 10.109 -12.220 -31.189 1.00 79.88 99 ASP A N 1
ATOM 833 C CA . ASP A 1 99 ? 10.182 -13.507 -31.877 1.00 79.88 99 ASP A CA 1
ATOM 834 C C . ASP A 1 99 ? 11.391 -14.308 -31.359 1.00 79.88 99 ASP A C 1
ATOM 836 O O . ASP A 1 99 ? 12.297 -13.754 -30.733 1.00 79.88 99 ASP A O 1
ATOM 840 N N . ASN A 1 100 ? 11.456 -15.608 -31.668 1.00 66.12 100 ASN A N 1
ATOM 841 C CA . ASN A 1 100 ? 12.481 -16.536 -31.154 1.00 66.12 100 ASN A CA 1
ATOM 842 C C . ASN A 1 100 ? 13.948 -16.114 -31.406 1.00 66.12 100 ASN A C 1
ATOM 844 O O . ASN A 1 100 ? 14.853 -16.655 -30.777 1.00 66.12 100 ASN A O 1
ATOM 848 N N . ASN A 1 101 ? 14.195 -15.171 -32.322 1.00 58.25 101 ASN A N 1
ATOM 849 C CA . ASN A 1 101 ? 15.530 -14.723 -32.725 1.00 58.25 101 ASN A CA 1
ATOM 850 C C . ASN A 1 101 ? 16.050 -13.504 -31.936 1.00 58.25 101 ASN A C 1
ATOM 852 O O . ASN A 1 101 ? 17.170 -13.060 -32.182 1.00 58.25 101 ASN A O 1
ATOM 856 N N . SER A 1 102 ? 15.265 -12.924 -31.022 1.00 67.88 102 SER A N 1
ATOM 857 C CA . SER A 1 102 ? 15.666 -11.751 -30.229 1.00 67.88 102 SER A CA 1
ATOM 858 C C . SER A 1 102 ? 15.432 -11.990 -28.744 1.00 67.88 102 SER A C 1
ATOM 860 O O . SER A 1 102 ? 14.419 -12.560 -28.348 1.00 67.88 102 SER A O 1
ATOM 862 N N . ASN A 1 103 ? 16.371 -11.550 -27.905 1.00 84.94 103 ASN A N 1
ATOM 863 C CA . ASN A 1 103 ? 16.249 -11.713 -26.463 1.00 84.94 103 ASN A CA 1
ATOM 864 C C . ASN A 1 103 ? 15.481 -10.528 -25.858 1.00 84.94 103 ASN A C 1
ATOM 866 O O . ASN A 1 103 ? 15.863 -9.371 -26.037 1.00 84.94 103 ASN A O 1
ATOM 870 N N . LEU A 1 104 ? 14.417 -10.827 -25.113 1.00 91.19 104 LEU A N 1
ATOM 871 C CA . LEU A 1 104 ? 13.554 -9.826 -24.488 1.00 91.19 104 LEU A CA 1
ATOM 872 C C . LEU A 1 104 ? 14.316 -8.887 -23.542 1.00 91.19 104 LEU A C 1
ATOM 874 O O . LEU A 1 104 ? 14.000 -7.703 -23.472 1.00 91.19 104 LEU A O 1
ATOM 878 N N . LEU A 1 105 ? 15.344 -9.389 -22.849 1.00 92.44 105 LEU A N 1
ATOM 879 C CA . LEU A 1 105 ? 16.166 -8.586 -21.943 1.00 92.44 105 LEU A CA 1
ATOM 880 C C . LEU A 1 105 ? 17.020 -7.564 -22.696 1.00 92.44 105 LEU A C 1
ATOM 882 O O . LEU A 1 105 ? 17.219 -6.458 -22.197 1.00 92.44 105 LEU A O 1
ATOM 886 N N . ASP A 1 106 ? 17.493 -7.908 -23.895 1.00 92.81 106 ASP A N 1
ATOM 887 C CA . ASP A 1 106 ? 18.289 -7.005 -24.732 1.00 92.81 106 ASP A CA 1
ATOM 888 C C . ASP A 1 106 ? 17.405 -5.832 -25.205 1.00 92.81 106 ASP A C 1
ATOM 890 O O . ASP A 1 106 ? 17.811 -4.670 -25.129 1.00 92.81 106 ASP A O 1
ATOM 894 N N . ILE A 1 107 ? 16.160 -6.124 -25.607 1.00 94.44 107 ILE A N 1
ATOM 895 C CA . ILE A 1 107 ? 15.169 -5.112 -26.009 1.00 94.44 107 ILE A CA 1
ATOM 896 C C . ILE A 1 107 ? 14.702 -4.270 -24.821 1.00 94.44 107 ILE A C 1
ATOM 898 O O . ILE A 1 107 ? 14.602 -3.053 -24.943 1.00 94.44 107 ILE A O 1
ATOM 902 N N . LEU A 1 108 ? 14.442 -4.879 -23.661 1.00 95.81 108 LEU A N 1
ATOM 903 C CA . LEU A 1 108 ? 14.035 -4.140 -22.465 1.00 95.81 108 LEU A CA 1
ATOM 904 C C . LEU A 1 108 ? 15.124 -3.157 -22.023 1.00 95.81 108 LEU A C 1
ATOM 906 O O . LEU A 1 108 ? 14.816 -2.015 -21.678 1.00 95.81 108 LEU A O 1
ATOM 910 N N . SER A 1 109 ? 16.388 -3.586 -22.070 1.00 95.75 109 SER A N 1
ATOM 911 C CA . SER A 1 109 ? 17.537 -2.719 -21.803 1.00 95.75 109 SER A CA 1
ATOM 912 C C . SER A 1 109 ? 17.593 -1.552 -22.783 1.00 95.75 109 SER A C 1
ATOM 914 O O . SER A 1 109 ? 17.773 -0.414 -22.356 1.00 95.75 109 SER A O 1
ATOM 916 N N . TYR A 1 110 ? 17.386 -1.814 -24.079 1.00 95.81 110 TYR A N 1
ATOM 917 C CA . TYR A 1 110 ? 17.337 -0.763 -25.093 1.00 95.81 110 TYR A CA 1
ATOM 918 C C . TYR A 1 110 ? 16.197 0.217 -24.815 1.00 95.81 110 TYR A C 1
ATOM 920 O O . TYR A 1 110 ? 16.440 1.417 -24.738 1.00 95.81 110 TYR A O 1
ATOM 928 N N . PHE A 1 111 ? 14.977 -0.272 -24.586 1.00 96.38 111 PHE A N 1
ATOM 929 C CA . PHE A 1 111 ? 13.805 0.570 -24.357 1.00 96.38 111 PHE A CA 1
ATOM 930 C C . PHE A 1 111 ? 13.938 1.484 -23.136 1.00 96.38 111 PHE A C 1
ATOM 932 O O . PHE A 1 111 ? 13.488 2.628 -23.191 1.00 96.38 111 PHE A O 1
ATOM 939 N N . ASN A 1 112 ? 14.588 1.019 -22.066 1.00 97.06 112 ASN A N 1
ATOM 940 C CA . ASN A 1 112 ? 14.852 1.830 -20.874 1.00 97.06 112 ASN A CA 1
ATOM 941 C C . ASN A 1 112 ? 16.109 2.719 -20.979 1.00 97.06 112 ASN A C 1
ATOM 943 O O . ASN A 1 112 ? 16.372 3.478 -20.043 1.00 97.06 112 ASN A O 1
ATOM 947 N N . SER A 1 113 ? 16.855 2.665 -22.088 1.00 96.56 113 SER A N 1
ATOM 948 C CA . SER A 1 113 ? 18.032 3.510 -22.315 1.00 96.56 113 SER A CA 1
ATOM 949 C C . SER A 1 113 ? 17.673 4.928 -22.773 1.00 96.56 113 SER A C 1
ATOM 951 O O . SER A 1 113 ? 16.625 5.171 -23.383 1.00 96.56 113 SER A O 1
ATOM 953 N N . LYS A 1 114 ? 18.596 5.870 -22.561 1.00 96.69 114 LYS A N 1
ATOM 954 C CA . LYS A 1 114 ? 18.498 7.235 -23.100 1.00 96.69 114 LYS A CA 1
ATOM 955 C C . LYS A 1 114 ? 18.451 7.288 -24.627 1.00 96.69 114 LYS A C 1
ATOM 957 O O . LYS A 1 114 ? 17.777 8.159 -25.164 1.00 96.69 114 LYS A O 1
ATOM 962 N N . VAL A 1 115 ? 19.094 6.348 -25.320 1.00 96.69 115 VAL A N 1
ATOM 963 C CA . VAL A 1 115 ? 19.069 6.275 -26.791 1.00 96.69 115 VAL A CA 1
ATOM 964 C C . VAL A 1 115 ? 17.657 5.991 -27.302 1.00 96.69 115 VAL A C 1
ATOM 966 O O . VAL A 1 115 ? 17.158 6.697 -28.174 1.00 96.69 115 VAL A O 1
ATOM 969 N N . SER A 1 116 ? 16.973 4.997 -26.725 1.00 95.62 116 SER A N 1
ATOM 970 C CA . SER A 1 116 ? 15.568 4.729 -27.062 1.00 95.62 116 SER A CA 1
ATOM 971 C C . SER A 1 116 ? 14.693 5.943 -26.757 1.00 95.62 116 SER A C 1
ATOM 973 O O . SER A 1 116 ? 13.908 6.360 -27.606 1.00 95.62 116 SER A O 1
ATOM 975 N N . ARG A 1 117 ? 14.865 6.568 -25.582 1.00 94.44 117 ARG A N 1
ATOM 976 C CA . ARG A 1 117 ? 14.103 7.772 -25.215 1.00 94.44 117 ARG A CA 1
ATOM 977 C C . ARG A 1 117 ? 14.299 8.914 -26.215 1.00 94.44 117 ARG A C 1
ATOM 979 O O . ARG A 1 117 ? 13.308 9.497 -26.645 1.00 94.44 117 ARG A O 1
ATOM 986 N N . TYR A 1 118 ? 15.536 9.171 -26.631 1.00 94.19 118 TYR A N 1
ATOM 987 C CA . TYR A 1 118 ? 15.869 10.177 -27.639 1.00 94.19 118 TYR A CA 1
ATOM 988 C C . TYR A 1 118 ? 15.098 9.950 -28.951 1.00 94.19 118 TYR A C 1
ATOM 990 O O . TYR A 1 118 ? 14.457 10.863 -29.469 1.00 94.19 118 TYR A O 1
ATOM 998 N N . PHE A 1 119 ? 15.053 8.710 -29.451 1.00 94.19 119 PHE A N 1
ATOM 999 C CA . PHE A 1 119 ? 14.273 8.386 -30.649 1.00 94.19 119 PHE A CA 1
ATOM 1000 C C . PHE A 1 119 ? 12.758 8.474 -30.432 1.00 94.19 119 PHE A C 1
ATOM 1002 O O . PHE A 1 119 ? 12.044 8.969 -31.305 1.00 94.19 119 PHE A O 1
ATOM 1009 N N . ILE A 1 120 ? 12.247 8.036 -29.277 1.00 94.12 120 ILE A N 1
ATOM 1010 C CA . ILE A 1 120 ? 10.819 8.156 -28.946 1.00 94.12 120 ILE A CA 1
ATOM 1011 C C . ILE A 1 120 ? 10.384 9.625 -28.998 1.00 94.12 120 ILE A C 1
ATOM 1013 O O . ILE A 1 120 ? 9.336 9.925 -29.567 1.00 94.12 120 ILE A O 1
ATOM 1017 N N . GLU A 1 121 ? 11.181 10.542 -28.448 1.00 91.75 121 GLU A N 1
ATOM 1018 C CA . GLU A 1 121 ? 10.880 11.977 -28.457 1.00 91.75 121 GLU A CA 1
ATOM 1019 C C . GLU A 1 121 ? 10.769 12.550 -29.877 1.00 91.75 121 GLU A C 1
ATOM 1021 O O . GLU A 1 121 ? 9.842 13.320 -30.149 1.00 91.75 121 GLU A O 1
ATOM 1026 N N . ILE A 1 122 ? 11.636 12.108 -30.795 1.00 90.00 122 ILE A N 1
ATOM 1027 C CA . ILE A 1 122 ? 11.588 12.485 -32.215 1.00 90.00 122 ILE A CA 1
ATOM 1028 C C . ILE A 1 122 ? 10.297 11.976 -32.874 1.00 90.00 122 ILE A C 1
ATOM 1030 O O . ILE A 1 122 ? 9.635 12.719 -33.599 1.00 90.00 122 ILE A O 1
ATOM 1034 N N . PHE A 1 123 ? 9.906 10.722 -32.627 1.00 87.69 123 PHE A N 1
ATOM 1035 C CA . PHE A 1 123 ? 8.766 10.112 -33.321 1.00 87.69 123 PHE A CA 1
ATOM 1036 C C . PHE A 1 123 ? 7.397 10.514 -32.769 1.00 87.69 123 PHE A C 1
ATOM 1038 O O . PHE A 1 123 ? 6.412 10.490 -33.511 1.00 87.69 123 PHE A O 1
ATOM 1045 N N . THR A 1 124 ? 7.292 10.873 -31.488 1.00 85.31 124 THR A N 1
ATOM 1046 C CA . THR A 1 124 ? 5.994 11.217 -30.882 1.00 85.31 124 THR A CA 1
ATOM 1047 C C . THR A 1 124 ? 5.711 12.715 -30.828 1.00 85.31 124 THR A C 1
ATOM 1049 O O . THR A 1 124 ? 4.590 13.095 -30.474 1.00 85.31 124 THR A O 1
ATOM 1052 N N . ASN A 1 125 ? 6.681 13.577 -31.166 1.00 76.31 125 ASN A N 1
ATOM 1053 C CA . ASN A 1 125 ? 6.591 15.029 -30.967 1.00 76.31 125 ASN A CA 1
ATOM 1054 C C . ASN A 1 125 ? 6.125 15.391 -29.537 1.00 76.31 125 ASN A C 1
ATOM 1056 O O . ASN A 1 125 ? 5.282 16.272 -29.350 1.00 76.31 125 ASN A O 1
ATOM 1060 N N . GLY A 1 126 ? 6.589 14.648 -28.526 1.00 68.50 126 GLY A N 1
ATOM 1061 C CA . GLY A 1 126 ? 6.247 14.880 -27.117 1.00 68.50 126 GLY A CA 1
ATOM 1062 C C . GLY A 1 126 ? 4.895 14.327 -26.640 1.00 68.50 126 GLY A C 1
ATOM 1063 O O . GLY A 1 126 ? 4.529 14.535 -25.483 1.00 68.50 126 GLY A O 1
ATOM 1064 N N . ARG A 1 127 ? 4.124 13.639 -27.495 1.00 74.81 127 ARG A N 1
ATOM 1065 C CA . ARG A 1 127 ? 2.805 13.068 -27.144 1.00 74.81 127 ARG A CA 1
ATOM 1066 C C . ARG A 1 127 ? 2.903 11.610 -26.674 1.00 74.81 127 ARG A C 1
ATOM 1068 O O . ARG A 1 127 ? 3.992 11.043 -26.601 1.00 74.81 127 ARG A O 1
ATOM 1075 N N . GLY A 1 128 ? 1.741 11.031 -26.352 1.00 78.75 128 GLY A N 1
ATOM 1076 C CA . GLY A 1 128 ? 1.582 9.644 -25.910 1.00 78.75 128 GLY A CA 1
ATOM 1077 C C . GLY A 1 128 ? 2.348 8.638 -26.773 1.00 78.75 128 GLY A C 1
ATOM 1078 O O . GLY A 1 128 ? 2.354 8.727 -28.006 1.00 78.75 128 GLY A O 1
ATOM 1079 N N . VAL A 1 129 ? 2.993 7.676 -26.118 1.00 89.94 129 VAL A N 1
ATOM 1080 C CA . VAL A 1 129 ? 3.847 6.677 -26.768 1.00 89.94 129 VAL A CA 1
ATOM 1081 C C . VAL A 1 129 ? 3.011 5.483 -27.235 1.00 89.94 129 VAL A C 1
ATOM 1083 O O . VAL A 1 129 ? 2.873 4.477 -26.542 1.00 89.94 129 VAL A O 1
ATOM 1086 N N . SER A 1 130 ? 2.426 5.602 -28.427 1.00 90.31 130 SER A N 1
ATOM 1087 C CA . SER A 1 130 ? 1.669 4.511 -29.061 1.00 90.31 130 SER A CA 1
ATOM 1088 C C . SER A 1 130 ? 2.562 3.358 -29.540 1.00 90.31 130 SER A C 1
ATOM 1090 O O . SER A 1 130 ? 3.766 3.515 -29.751 1.00 90.31 130 SER A O 1
ATOM 1092 N N . GLU A 1 131 ? 1.953 2.209 -29.820 1.00 91.62 131 GLU A N 1
ATOM 1093 C CA . GLU A 1 131 ? 2.601 1.045 -30.437 1.00 91.62 131 GLU A CA 1
ATOM 1094 C C . GLU A 1 131 ? 3.275 1.391 -31.764 1.00 91.62 131 GLU A C 1
ATOM 1096 O O . GLU A 1 131 ? 4.348 0.878 -32.080 1.00 91.62 131 GLU A O 1
ATOM 1101 N N . GLY A 1 132 ? 2.654 2.287 -32.537 1.00 90.31 132 GLY A N 1
ATOM 1102 C CA . GLY A 1 132 ? 3.191 2.753 -33.809 1.00 90.31 132 GLY A CA 1
ATOM 1103 C C . GLY A 1 132 ? 4.508 3.513 -33.659 1.00 90.31 132 GLY A C 1
ATOM 1104 O O . GLY A 1 132 ? 5.348 3.417 -34.551 1.00 90.31 132 GLY A O 1
ATOM 1105 N N . ALA A 1 133 ? 4.704 4.227 -32.546 1.00 90.06 133 ALA A N 1
ATOM 1106 C CA . ALA A 1 133 ? 5.957 4.919 -32.250 1.00 90.06 133 ALA A CA 1
ATOM 1107 C C . ALA A 1 133 ? 7.052 3.926 -31.840 1.00 90.06 133 ALA A C 1
ATOM 1109 O O . ALA A 1 133 ? 8.147 3.965 -32.391 1.00 90.06 133 ALA A O 1
ATOM 1110 N N . ILE A 1 134 ? 6.732 2.972 -30.957 1.00 93.56 134 ILE A N 1
ATOM 1111 C CA . ILE A 1 134 ? 7.675 1.916 -30.549 1.00 93.56 134 ILE A CA 1
ATOM 1112 C C . ILE A 1 134 ? 8.131 1.078 -31.749 1.00 93.56 134 ILE A C 1
ATOM 1114 O O . ILE A 1 134 ? 9.308 0.751 -31.869 1.00 93.56 134 ILE A O 1
ATOM 1118 N N . LYS A 1 135 ? 7.223 0.781 -32.685 1.00 92.19 135 LYS A N 1
ATOM 1119 C CA . LYS A 1 135 ? 7.535 0.027 -33.908 1.00 92.19 135 LYS A CA 1
ATOM 1120 C C . LYS A 1 135 ? 8.559 0.723 -34.819 1.00 92.19 135 LYS A C 1
ATOM 1122 O O . LYS A 1 135 ? 9.189 0.048 -35.628 1.00 92.19 135 LYS A O 1
ATOM 1127 N N . GLN A 1 136 ? 8.700 2.045 -34.729 1.00 91.75 136 GLN A N 1
ATOM 1128 C CA . GLN A 1 136 ? 9.612 2.830 -35.570 1.00 91.75 136 GLN A CA 1
ATOM 1129 C C . GLN A 1 136 ? 11.021 2.958 -34.983 1.00 91.75 136 GLN A C 1
ATOM 1131 O O . GLN A 1 136 ? 11.902 3.490 -35.657 1.00 91.75 136 GLN A O 1
ATOM 1136 N N . LEU A 1 137 ? 11.249 2.487 -33.753 1.00 93.81 137 LEU A N 1
ATOM 1137 C CA . LEU A 1 137 ? 12.538 2.649 -33.094 1.00 93.81 137 LEU A CA 1
ATOM 1138 C C . LEU A 1 137 ? 13.646 1.884 -33.835 1.00 93.81 137 LEU A C 1
ATOM 1140 O O . LEU A 1 137 ? 13.497 0.683 -34.085 1.00 93.81 137 LEU A O 1
ATOM 1144 N N . PRO A 1 138 ? 14.764 2.551 -34.182 1.00 93.19 138 PRO A N 1
ATOM 1145 C CA . PRO A 1 138 ? 15.894 1.882 -34.803 1.00 93.19 138 PRO A CA 1
ATOM 1146 C C . PRO A 1 138 ? 16.569 0.980 -33.772 1.00 93.19 138 PRO A C 1
ATOM 1148 O O . PRO A 1 138 ? 17.023 1.455 -32.735 1.00 93.19 138 PRO A O 1
ATOM 1151 N N . TYR A 1 139 ? 16.653 -0.315 -34.067 1.00 90.56 139 TYR A N 1
ATOM 1152 C CA . TYR A 1 139 ? 17.288 -1.293 -33.192 1.00 90.56 139 TYR A CA 1
ATOM 1153 C C . TYR A 1 139 ? 18.476 -1.961 -33.886 1.00 90.56 139 TYR A C 1
ATOM 1155 O O . TYR A 1 139 ? 18.314 -2.615 -34.918 1.00 90.56 139 TYR A O 1
ATOM 1163 N N . MET A 1 140 ? 19.666 -1.818 -33.303 1.00 87.75 140 MET A N 1
ATOM 1164 C CA . MET A 1 140 ? 20.855 -2.580 -33.684 1.00 87.75 140 MET A CA 1
ATOM 1165 C C . MET A 1 140 ? 20.942 -3.866 -32.846 1.00 87.75 140 MET A C 1
ATOM 1167 O O . MET A 1 140 ? 21.030 -3.772 -31.619 1.00 87.75 140 MET A O 1
ATOM 1171 N N . PRO A 1 141 ? 20.928 -5.063 -33.466 1.00 79.56 141 PRO A N 1
ATOM 1172 C CA . PRO A 1 141 ? 21.108 -6.322 -32.750 1.00 79.56 141 PRO A CA 1
ATOM 1173 C C . PRO A 1 141 ? 22.445 -6.373 -32.006 1.00 79.56 141 PRO A C 1
ATOM 1175 O O . PRO A 1 141 ? 23.480 -5.982 -32.545 1.00 79.56 141 PRO A O 1
ATOM 1178 N N . LEU A 1 142 ? 22.424 -6.891 -30.778 1.00 77.94 142 LEU A N 1
ATOM 1179 C CA . LEU A 1 142 ? 23.577 -6.904 -29.876 1.00 77.94 142 LEU A CA 1
ATOM 1180 C C . LEU A 1 142 ? 24.041 -8.324 -29.559 1.00 77.94 142 LEU A C 1
ATOM 1182 O O . LEU A 1 142 ? 23.237 -9.256 -29.509 1.00 77.94 142 LEU A O 1
ATOM 1186 N N . ASN A 1 143 ? 25.323 -8.464 -29.207 1.00 73.38 143 ASN A N 1
ATOM 1187 C CA . ASN A 1 143 ? 25.744 -9.588 -28.376 1.00 73.38 143 ASN A CA 1
ATOM 1188 C C . ASN A 1 143 ? 25.281 -9.321 -26.933 1.00 73.38 143 ASN A C 1
ATOM 1190 O O . ASN A 1 143 ? 25.874 -8.519 -26.210 1.00 73.38 143 ASN A O 1
ATOM 1194 N N . GLY A 1 144 ? 24.184 -9.962 -26.528 1.00 72.56 144 GLY A N 1
ATOM 1195 C CA . GLY A 1 144 ? 23.504 -9.668 -25.265 1.00 72.56 144 GLY A CA 1
ATOM 1196 C C . GLY A 1 144 ? 24.293 -9.973 -23.984 1.00 72.56 144 GLY A C 1
ATOM 1197 O O . GLY A 1 144 ? 23.822 -9.634 -22.901 1.00 72.56 144 GLY A O 1
ATOM 1198 N N . GLU A 1 145 ? 25.496 -10.552 -24.057 1.00 81.50 145 GLU A N 1
ATOM 1199 C CA . GLU A 1 145 ? 26.369 -10.734 -22.882 1.00 81.50 145 GLU A CA 1
ATOM 1200 C C . GLU A 1 145 ? 26.648 -9.419 -22.130 1.00 81.50 145 GLU A C 1
ATOM 1202 O O . GLU A 1 145 ? 26.731 -9.423 -20.903 1.00 81.50 145 GLU A O 1
ATOM 1207 N N . LEU A 1 146 ? 26.702 -8.280 -22.834 1.00 81.50 146 LEU A N 1
ATOM 1208 C CA . LEU A 1 146 ? 27.002 -6.973 -22.232 1.00 81.50 146 LEU A CA 1
ATOM 1209 C C . LEU A 1 146 ? 25.860 -6.408 -21.367 1.00 81.50 146 LEU A C 1
ATOM 1211 O O . LEU A 1 146 ? 26.111 -5.707 -20.381 1.00 81.50 146 LEU A O 1
ATOM 1215 N N . VAL A 1 147 ? 24.604 -6.710 -21.719 1.00 91.50 147 VAL A N 1
ATOM 1216 C CA . VAL A 1 147 ? 23.415 -6.050 -21.143 1.00 91.50 147 VAL A CA 1
ATOM 1217 C C . VAL A 1 147 ? 22.543 -6.975 -20.293 1.00 91.50 147 VAL A C 1
ATOM 1219 O O . VAL A 1 147 ? 21.879 -6.499 -19.371 1.00 91.50 147 VAL A O 1
ATOM 1222 N N . ARG A 1 148 ? 22.554 -8.296 -20.533 1.00 90.75 148 ARG A N 1
ATOM 1223 C CA . ARG A 1 148 ? 21.636 -9.245 -19.868 1.00 90.75 148 ARG A CA 1
ATOM 1224 C C . ARG A 1 148 ? 21.795 -9.289 -18.360 1.00 90.75 148 ARG A C 1
ATOM 1226 O O . ARG A 1 148 ? 20.792 -9.242 -17.656 1.00 90.75 148 ARG A O 1
ATOM 1233 N N . GLY A 1 149 ? 23.032 -9.343 -17.861 1.00 93.56 149 GLY A N 1
ATOM 1234 C CA . GLY A 1 149 ? 23.294 -9.399 -16.419 1.00 93.56 149 GLY A CA 1
ATOM 1235 C C . GLY A 1 149 ? 22.714 -8.189 -15.680 1.00 93.56 149 GLY A C 1
ATOM 1236 O O . GLY A 1 149 ? 22.053 -8.345 -14.655 1.00 93.56 149 GLY A O 1
ATOM 1237 N N . ARG A 1 150 ? 22.876 -6.993 -16.257 1.00 95.62 150 ARG A N 1
ATOM 1238 C CA . ARG A 1 150 ? 22.344 -5.737 -15.708 1.00 95.62 150 ARG A CA 1
ATOM 1239 C C . ARG A 1 150 ? 20.831 -5.668 -15.811 1.00 95.62 150 ARG A C 1
ATOM 1241 O O . ARG A 1 150 ? 20.186 -5.371 -14.819 1.00 95.62 150 ARG A O 1
ATOM 1248 N N . SER A 1 151 ? 20.265 -6.022 -16.965 1.00 95.38 151 SER A N 1
ATOM 1249 C CA . SER A 1 151 ? 18.811 -6.089 -17.165 1.00 95.38 151 SER A CA 1
ATOM 1250 C C . SER A 1 151 ? 18.144 -7.019 -16.149 1.00 95.38 151 SER A C 1
ATOM 1252 O O . SER A 1 151 ? 17.200 -6.636 -15.461 1.00 95.38 151 SER A O 1
ATOM 1254 N N . GLN A 1 152 ? 18.694 -8.226 -15.982 1.00 96.31 152 GLN A N 1
ATOM 1255 C CA . GLN A 1 152 ? 18.191 -9.219 -15.038 1.00 96.31 152 GLN A CA 1
ATOM 1256 C C . GLN A 1 152 ? 18.309 -8.735 -13.589 1.00 96.31 152 GLN A C 1
ATOM 1258 O O . GLN A 1 152 ? 17.378 -8.916 -12.800 1.00 96.31 152 GLN A O 1
ATOM 1263 N N . ASN A 1 153 ? 19.433 -8.104 -13.238 1.00 97.88 153 ASN A N 1
ATOM 1264 C CA . ASN A 1 153 ? 19.634 -7.531 -11.914 1.00 97.88 153 ASN A CA 1
ATOM 1265 C C . ASN A 1 153 ? 18.661 -6.369 -11.649 1.00 97.88 153 ASN A C 1
ATOM 1267 O O . ASN A 1 153 ? 18.019 -6.364 -10.603 1.00 97.88 153 ASN A O 1
ATOM 1271 N N . SER A 1 154 ? 18.457 -5.465 -12.609 1.00 98.50 154 SER A N 1
ATOM 1272 C CA . SER A 1 154 ? 17.496 -4.362 -12.499 1.00 98.50 154 SER A CA 1
ATOM 1273 C C . SER A 1 154 ? 16.053 -4.856 -12.352 1.00 98.50 154 SER A C 1
ATOM 1275 O O . SER A 1 154 ? 15.341 -4.392 -11.464 1.00 98.50 154 SER A O 1
ATOM 1277 N N . ILE A 1 155 ? 15.632 -5.867 -13.128 1.00 98.25 155 ILE A N 1
ATOM 1278 C CA . ILE A 1 155 ? 14.327 -6.530 -12.937 1.00 98.25 155 ILE A CA 1
ATOM 1279 C C . ILE A 1 155 ? 14.226 -7.119 -11.529 1.00 98.25 155 ILE A C 1
ATOM 1281 O O . ILE A 1 155 ? 13.215 -6.923 -10.858 1.00 98.25 155 ILE A O 1
ATOM 1285 N N . SER A 1 156 ? 15.257 -7.833 -11.070 1.00 98.06 156 SER A N 1
ATOM 1286 C CA . SER A 1 156 ? 15.262 -8.462 -9.747 1.00 98.06 156 SER A CA 1
ATOM 1287 C C . SER A 1 156 ? 15.153 -7.433 -8.621 1.00 98.06 156 SER A C 1
ATOM 1289 O O . SER A 1 156 ? 14.389 -7.642 -7.679 1.00 98.06 156 SER A O 1
ATOM 1291 N N . ILE A 1 157 ? 15.885 -6.321 -8.719 1.00 98.44 157 ILE A N 1
ATOM 1292 C CA . ILE A 1 157 ? 15.844 -5.219 -7.753 1.00 98.44 157 ILE A CA 1
ATOM 1293 C C . ILE A 1 157 ? 14.445 -4.602 -7.718 1.00 98.44 157 ILE A C 1
ATOM 1295 O O . ILE A 1 157 ? 13.817 -4.561 -6.658 1.00 98.44 157 ILE A O 1
ATOM 1299 N N . SER A 1 158 ? 13.911 -4.192 -8.872 1.00 98.06 158 SER A N 1
ATOM 1300 C CA . SER A 1 158 ? 12.580 -3.585 -8.948 1.00 98.06 158 SER A CA 1
ATOM 1301 C C . SER A 1 158 ? 11.469 -4.559 -8.553 1.00 98.06 158 SER A C 1
ATOM 1303 O O . SER A 1 158 ? 10.459 -4.134 -7.994 1.00 98.06 158 SER A O 1
ATOM 1305 N N . LYS A 1 159 ? 11.630 -5.866 -8.786 1.00 97.25 159 LYS A N 1
ATOM 1306 C CA . LYS A 1 159 ? 10.684 -6.885 -8.312 1.00 97.25 159 LYS A CA 1
ATOM 1307 C C . LYS A 1 159 ? 10.737 -7.062 -6.798 1.00 97.25 159 LYS A C 1
ATOM 1309 O O . LYS A 1 159 ? 9.680 -7.112 -6.177 1.00 97.25 159 LYS A O 1
ATOM 1314 N N . LYS A 1 160 ? 11.930 -7.112 -6.199 1.00 96.38 160 LYS A N 1
ATOM 1315 C CA . LYS A 1 160 ? 12.095 -7.204 -4.740 1.00 96.38 160 LYS A CA 1
ATOM 1316 C C . LYS A 1 160 ? 11.510 -5.980 -4.034 1.00 96.38 160 LYS A C 1
ATOM 1318 O O . LYS A 1 160 ? 10.793 -6.141 -3.056 1.00 96.38 160 LYS A O 1
ATOM 1323 N N . ASP A 1 161 ? 11.765 -4.783 -4.564 1.00 97.19 161 ASP A N 1
ATOM 1324 C CA . ASP A 1 161 ? 11.168 -3.537 -4.073 1.00 97.19 161 ASP A CA 1
ATOM 1325 C C . ASP A 1 161 ? 9.634 -3.572 -4.179 1.00 97.19 161 ASP A C 1
ATOM 1327 O O . ASP A 1 161 ? 8.935 -3.316 -3.205 1.00 97.19 161 ASP A O 1
ATOM 1331 N N . TRP A 1 162 ? 9.093 -3.978 -5.332 1.00 95.19 162 TRP A N 1
ATOM 1332 C CA . TRP A 1 162 ? 7.644 -4.080 -5.529 1.00 95.19 162 TRP A CA 1
ATOM 1333 C C . TRP A 1 162 ? 7.004 -5.049 -4.525 1.00 95.19 162 TRP A C 1
ATOM 1335 O O . TRP A 1 162 ? 6.015 -4.721 -3.877 1.00 95.19 162 TRP A O 1
ATOM 1345 N N . ASN A 1 163 ? 7.612 -6.222 -4.347 1.00 94.69 163 ASN A N 1
ATOM 1346 C CA . ASN A 1 163 ? 7.119 -7.279 -3.465 1.00 94.69 163 ASN A CA 1
ATOM 1347 C C . ASN A 1 163 ? 7.318 -6.997 -1.973 1.00 94.69 163 ASN A C 1
ATOM 1349 O O . ASN A 1 163 ? 6.897 -7.802 -1.154 1.00 94.69 163 ASN A O 1
ATOM 1353 N N . SER A 1 164 ? 7.930 -5.878 -1.587 1.00 94.19 164 SER A N 1
ATOM 1354 C CA . SER A 1 164 ? 8.110 -5.543 -0.173 1.00 94.19 164 SER A CA 1
ATOM 1355 C C . SER A 1 164 ? 6.992 -4.666 0.399 1.00 94.19 164 SER A C 1
ATOM 1357 O O . SER A 1 164 ? 7.093 -4.236 1.546 1.00 94.19 164 SER A O 1
ATOM 1359 N N . ARG A 1 165 ? 5.954 -4.361 -0.391 1.00 92.00 165 ARG A N 1
ATOM 1360 C CA . ARG A 1 165 ? 4.790 -3.569 0.025 1.00 92.00 165 ARG A CA 1
ATOM 1361 C C . ARG A 1 165 ? 3.554 -4.448 0.021 1.00 92.00 165 ARG A C 1
ATOM 1363 O O . ARG A 1 165 ? 3.380 -5.241 -0.896 1.00 92.00 165 ARG A O 1
ATOM 1370 N N . GLU A 1 166 ? 2.650 -4.230 0.975 1.00 91.19 166 GLU A N 1
ATOM 1371 C CA . GLU A 1 166 ? 1.353 -4.929 1.065 1.00 91.19 166 GLU A CA 1
ATOM 1372 C C . GLU A 1 166 ? 0.484 -4.779 -0.191 1.00 91.19 166 GLU A C 1
ATOM 1374 O O . GLU A 1 166 ? -0.498 -5.498 -0.374 1.00 91.19 166 GLU A O 1
ATOM 1379 N N . THR A 1 167 ? 0.839 -3.825 -1.050 1.00 87.88 167 THR A N 1
ATOM 1380 C CA . THR A 1 167 ? 0.234 -3.602 -2.353 1.00 87.88 167 THR A CA 1
ATOM 1381 C C . THR A 1 167 ? 0.877 -4.418 -3.486 1.00 87.88 167 THR A C 1
ATOM 1383 O O . THR A 1 167 ? 0.644 -4.144 -4.662 1.00 87.88 167 THR A O 1
ATOM 1386 N N . SER A 1 168 ? 1.633 -5.468 -3.171 1.00 89.75 168 SER A N 1
ATOM 1387 C CA . SER A 1 168 ? 1.986 -6.517 -4.129 1.00 89.75 168 SER A CA 1
ATOM 1388 C C . SER A 1 168 ? 1.294 -7.838 -3.801 1.00 89.75 168 SER A C 1
ATOM 1390 O O . SER A 1 168 ? 1.169 -8.220 -2.642 1.00 89.75 168 SER A O 1
ATOM 1392 N N . TRP A 1 169 ? 0.897 -8.573 -4.841 1.00 83.88 169 TRP A N 1
ATOM 1393 C CA . TRP A 1 169 ? 0.393 -9.951 -4.748 1.00 83.88 169 TRP A CA 1
ATOM 1394 C C . TRP A 1 169 ? 1.369 -10.917 -4.095 1.00 83.88 169 TRP A C 1
ATOM 1396 O O . TRP A 1 169 ? 0.968 -11.872 -3.440 1.00 83.88 169 TRP A O 1
ATOM 1406 N N . ASP A 1 170 ? 2.651 -10.663 -4.322 1.00 88.69 170 ASP A N 1
ATOM 1407 C CA . ASP A 1 170 ? 3.745 -11.490 -3.842 1.00 88.69 170 ASP A CA 1
ATOM 1408 C C . ASP A 1 170 ? 4.346 -10.893 -2.559 1.00 88.69 170 ASP A C 1
ATOM 1410 O O . ASP A 1 170 ? 5.496 -11.177 -2.231 1.00 88.69 170 ASP A O 1
ATOM 1414 N N . PHE A 1 171 ? 3.617 -10.009 -1.864 1.00 92.50 171 PHE A N 1
ATOM 1415 C CA . PHE A 1 171 ? 4.050 -9.511 -0.566 1.00 92.50 171 PHE A CA 1
ATOM 1416 C C . PHE A 1 171 ? 4.102 -10.651 0.440 1.00 92.50 171 PHE A C 1
ATOM 1418 O O . PHE A 1 171 ? 3.116 -11.362 0.625 1.00 92.50 171 PHE A O 1
ATOM 1425 N N . GLU A 1 172 ? 5.253 -10.821 1.087 1.00 92.00 172 GLU A N 1
ATOM 1426 C CA . GLU A 1 172 ? 5.481 -11.947 1.992 1.00 92.00 172 GLU A CA 1
ATOM 1427 C C . GLU A 1 172 ? 5.457 -11.526 3.461 1.00 92.00 172 GLU A C 1
ATOM 1429 O O . GLU A 1 172 ? 4.743 -12.128 4.255 1.00 92.00 172 GLU A O 1
ATOM 1434 N N . VAL A 1 173 ? 6.231 -10.506 3.826 1.00 93.25 173 VAL A N 1
ATOM 1435 C CA . VAL A 1 173 ? 6.406 -10.043 5.208 1.00 93.25 173 VAL A CA 1
ATOM 1436 C C . VAL A 1 173 ? 6.940 -8.611 5.202 1.00 93.25 173 VAL A C 1
ATOM 1438 O O . VAL A 1 173 ? 7.622 -8.199 4.259 1.00 93.25 173 VAL A O 1
ATOM 1441 N N . ASN A 1 174 ? 6.664 -7.840 6.259 1.00 94.75 174 ASN A N 1
ATOM 1442 C CA . ASN A 1 174 ? 7.254 -6.512 6.408 1.00 94.75 174 ASN A CA 1
ATOM 1443 C C . ASN A 1 174 ? 8.802 -6.594 6.471 1.00 94.75 174 ASN A C 1
ATOM 1445 O O . ASN A 1 174 ? 9.336 -7.384 7.259 1.00 94.75 174 ASN A O 1
ATOM 1449 N N . PRO A 1 175 ? 9.541 -5.765 5.706 1.00 92.38 175 PRO A N 1
ATOM 1450 C CA . PRO A 1 175 ? 11.003 -5.838 5.633 1.00 92.38 175 PRO A CA 1
ATOM 1451 C C . PRO A 1 175 ? 11.745 -5.683 6.963 1.00 92.38 175 PRO A C 1
ATOM 1453 O O . PRO A 1 175 ? 12.835 -6.235 7.101 1.00 92.38 175 PRO A O 1
ATOM 1456 N N . LEU A 1 176 ? 11.168 -4.978 7.943 1.00 92.88 176 LEU A N 1
ATOM 1457 C CA . LEU A 1 176 ? 11.774 -4.812 9.270 1.00 92.88 176 LEU A CA 1
ATOM 1458 C C . LEU A 1 176 ? 11.691 -6.079 10.135 1.00 92.88 176 LEU A C 1
ATOM 1460 O O . LEU A 1 176 ? 12.393 -6.185 11.136 1.00 92.88 176 LEU A O 1
ATOM 1464 N N . LEU A 1 177 ? 10.840 -7.042 9.763 1.00 89.50 177 LEU A N 1
ATOM 1465 C CA . LEU A 1 177 ? 10.655 -8.308 10.480 1.00 89.50 177 LEU A CA 1
ATOM 1466 C C . LEU A 1 177 ? 11.321 -9.499 9.776 1.00 89.50 177 LEU A C 1
ATOM 1468 O O . LEU A 1 177 ? 11.613 -10.501 10.422 1.00 89.50 177 LEU A O 1
ATOM 1472 N N . ALA A 1 178 ? 11.595 -9.389 8.474 1.00 71.56 178 ALA A N 1
ATOM 1473 C CA . ALA A 1 178 ? 12.072 -10.485 7.629 1.00 71.56 178 ALA A CA 1
ATOM 1474 C C . ALA A 1 178 ? 13.469 -11.041 7.985 1.00 71.56 178 ALA A C 1
ATOM 1476 O O . ALA A 1 178 ? 13.851 -12.084 7.464 1.00 71.56 178 ALA A O 1
ATOM 1477 N N . ARG A 1 179 ? 14.259 -10.349 8.820 1.00 60.75 179 ARG A N 1
ATOM 1478 C CA . ARG A 1 179 ? 15.713 -10.587 8.968 1.00 60.75 179 ARG A CA 1
ATOM 1479 C C . ARG A 1 179 ? 16.167 -11.006 10.362 1.00 60.75 179 ARG A C 1
ATOM 1481 O O . ARG A 1 179 ? 17.276 -10.704 10.783 1.00 60.75 179 ARG A O 1
ATOM 1488 N N . ARG A 1 180 ? 15.309 -11.704 11.095 1.00 62.16 180 ARG A N 1
ATOM 1489 C CA . ARG A 1 180 ? 15.631 -12.191 12.439 1.00 62.16 180 ARG A CA 1
ATOM 1490 C C . ARG A 1 180 ? 16.256 -13.576 12.366 1.00 62.16 180 ARG A C 1
ATOM 1492 O O . ARG A 1 180 ? 15.585 -14.570 12.628 1.00 62.16 180 ARG A O 1
ATOM 1499 N N . GLU A 1 181 ? 17.530 -13.645 11.994 1.00 50.72 181 GLU A N 1
ATOM 1500 C CA . GLU A 1 181 ? 18.315 -14.849 12.272 1.00 50.72 181 GLU A CA 1
ATOM 1501 C C . GLU A 1 181 ? 18.641 -14.902 13.771 1.00 50.72 181 GLU A C 1
ATOM 1503 O O . GLU A 1 181 ? 18.944 -13.891 14.407 1.00 50.72 181 GLU A O 1
ATOM 1508 N N . LYS A 1 182 ? 18.499 -16.088 14.372 1.00 48.19 182 LYS A N 1
ATOM 1509 C CA . LYS A 1 182 ? 18.750 -16.300 15.801 1.00 48.19 182 LYS A CA 1
ATOM 1510 C C . LYS A 1 182 ? 20.237 -16.065 16.102 1.00 48.19 182 LYS A C 1
ATOM 1512 O O . LYS A 1 182 ? 21.065 -16.848 15.652 1.00 48.19 182 LYS A O 1
ATOM 1517 N N . GLY A 1 183 ? 20.546 -15.081 16.950 1.00 51.91 183 GLY A N 1
ATOM 1518 C CA . GLY A 1 183 ? 21.795 -15.065 17.723 1.00 51.91 183 GLY A CA 1
ATOM 1519 C C . GLY A 1 183 ? 22.807 -13.945 17.468 1.00 51.91 183 GLY A C 1
ATOM 1520 O O . GLY A 1 183 ? 23.855 -13.990 18.106 1.00 51.91 183 GLY A O 1
ATOM 1521 N N . GLU A 1 184 ? 22.538 -12.937 16.629 1.00 45.06 184 GLU A N 1
ATOM 1522 C CA . GLU A 1 184 ? 23.501 -11.843 16.398 1.00 45.06 184 GLU A CA 1
ATOM 1523 C C . GLU A 1 184 ? 22.879 -10.439 16.546 1.00 45.06 184 GLU A C 1
ATOM 1525 O O . GLU A 1 184 ? 21.994 -10.054 15.786 1.00 45.06 184 GLU A O 1
ATOM 1530 N N . GLY A 1 185 ? 23.394 -9.656 17.506 1.00 54.44 185 GLY A N 1
ATOM 1531 C CA . GLY A 1 185 ? 23.227 -8.195 17.583 1.00 54.44 185 GLY A CA 1
ATOM 1532 C C . GLY A 1 185 ? 22.139 -7.650 18.521 1.00 54.44 185 GLY A C 1
ATOM 1533 O O . GLY A 1 185 ? 21.264 -8.374 18.991 1.00 54.44 185 GLY A O 1
ATOM 1534 N N . GLU A 1 186 ? 22.221 -6.341 18.798 1.00 57.41 186 GLU A N 1
ATOM 1535 C CA . GLU A 1 186 ? 21.203 -5.573 19.532 1.00 57.41 186 GLU A CA 1
ATOM 1536 C C . GLU A 1 186 ? 19.838 -5.698 18.837 1.00 57.41 186 GLU A C 1
ATOM 1538 O O . GLU A 1 186 ? 19.654 -5.285 17.689 1.00 57.41 186 GLU A O 1
ATOM 1543 N N . ILE A 1 187 ? 18.859 -6.269 19.538 1.00 74.19 187 ILE A N 1
ATOM 1544 C CA . ILE A 1 187 ? 17.527 -6.525 18.994 1.00 74.19 187 ILE A CA 1
ATOM 1545 C C . ILE A 1 187 ? 16.649 -5.296 19.267 1.00 74.19 187 ILE A C 1
ATOM 1547 O O . ILE A 1 187 ? 15.906 -5.254 20.240 1.00 74.19 187 ILE A O 1
ATOM 1551 N N . SER A 1 188 ? 16.717 -4.276 18.406 1.00 90.88 188 SER A N 1
ATOM 1552 C CA . SER A 1 188 ? 15.813 -3.113 18.467 1.00 90.88 188 SER A CA 1
ATOM 1553 C C . SER A 1 188 ? 15.185 -2.779 17.110 1.00 90.88 188 SER A C 1
ATOM 1555 O O . SER A 1 188 ? 15.687 -3.151 16.041 1.00 90.88 188 SER A O 1
ATOM 1557 N N . LEU A 1 189 ? 14.039 -2.094 17.144 1.00 93.88 189 LEU A N 1
ATOM 1558 C CA . LEU A 1 189 ? 13.338 -1.595 15.960 1.00 93.88 189 LEU A CA 1
ATOM 1559 C C . LEU A 1 189 ? 14.239 -0.637 15.180 1.00 93.88 189 LEU A C 1
ATOM 1561 O O . LEU A 1 189 ? 14.302 -0.702 13.954 1.00 93.88 189 LEU A O 1
ATOM 1565 N N . LYS A 1 190 ? 14.987 0.203 15.900 1.00 94.69 190 LYS A N 1
ATOM 1566 C CA . LYS A 1 190 ? 15.963 1.122 15.319 1.00 94.69 190 LYS A CA 1
ATOM 1567 C C . LYS A 1 190 ? 17.092 0.371 14.614 1.00 94.69 190 LYS A C 1
ATOM 1569 O O . LYS A 1 190 ? 17.388 0.688 13.468 1.00 94.69 190 LYS A O 1
ATOM 1574 N N . ALA A 1 191 ? 17.672 -0.655 15.241 1.00 92.06 191 ALA A N 1
ATOM 1575 C CA . ALA A 1 191 ? 18.696 -1.482 14.601 1.00 92.06 191 ALA A CA 1
ATOM 1576 C C . ALA A 1 191 ? 18.156 -2.173 13.335 1.00 92.06 191 ALA A C 1
ATOM 1578 O O . ALA A 1 191 ? 18.794 -2.141 12.284 1.00 92.06 191 ALA A O 1
ATOM 1579 N N . SER A 1 192 ? 16.931 -2.708 13.403 1.00 92.31 192 SER A N 1
ATOM 1580 C CA . SER A 1 192 ? 16.254 -3.329 12.251 1.00 92.31 192 SER A CA 1
ATOM 1581 C C . SER A 1 192 ? 16.051 -2.328 11.107 1.00 92.31 192 SER A C 1
ATOM 1583 O O . SER A 1 192 ? 16.263 -2.658 9.939 1.00 92.31 192 SER A O 1
ATOM 1585 N N . TYR A 1 193 ? 15.683 -1.088 11.441 1.00 95.69 193 TYR A N 1
ATOM 1586 C CA . TYR A 1 193 ? 15.559 0.006 10.484 1.00 95.69 193 TYR A CA 1
ATOM 1587 C C . TYR A 1 193 ? 16.902 0.386 9.851 1.00 95.69 193 TYR A C 1
ATOM 1589 O O . TYR A 1 193 ? 16.957 0.531 8.634 1.00 95.69 193 TYR A O 1
ATOM 1597 N N . GLU A 1 194 ? 17.983 0.519 10.624 1.00 94.38 194 GLU A N 1
ATOM 1598 C CA . GLU A 1 194 ? 19.298 0.895 10.083 1.00 94.38 194 GLU A CA 1
ATOM 1599 C C . GLU A 1 194 ? 19.879 -0.191 9.164 1.00 94.38 194 GLU A C 1
ATOM 1601 O O . GLU A 1 194 ? 20.400 0.126 8.093 1.00 94.38 194 GLU A O 1
ATOM 1606 N N . VAL A 1 195 ? 19.710 -1.474 9.509 1.00 92.88 195 VAL A N 1
ATOM 1607 C CA . VAL A 1 195 ? 20.079 -2.598 8.626 1.00 92.88 195 VAL A CA 1
ATOM 1608 C C . VAL A 1 195 ? 19.269 -2.555 7.333 1.00 92.88 195 VAL A C 1
ATOM 1610 O O . VAL A 1 195 ? 19.822 -2.638 6.233 1.00 92.88 195 VAL A O 1
ATOM 1613 N N . TRP A 1 196 ? 17.949 -2.383 7.440 1.00 95.06 196 TRP A N 1
ATOM 1614 C CA . TRP A 1 196 ? 17.093 -2.253 6.267 1.00 95.06 196 TRP A CA 1
ATOM 1615 C C . TRP A 1 196 ? 17.503 -1.061 5.394 1.00 95.06 196 TRP A C 1
ATOM 1617 O O . TRP A 1 196 ? 17.675 -1.233 4.187 1.00 95.06 196 TRP A O 1
ATOM 1627 N N . LYS A 1 197 ? 17.739 0.105 6.004 1.00 96.44 197 LYS A N 1
ATOM 1628 C CA . LYS A 1 197 ? 18.164 1.346 5.350 1.00 96.44 197 LYS A CA 1
ATOM 1629 C C . LYS A 1 197 ? 19.476 1.169 4.590 1.00 96.44 197 LYS A C 1
ATOM 1631 O O . LYS A 1 197 ? 19.564 1.597 3.438 1.00 96.44 197 LYS A O 1
ATOM 1636 N N . ALA A 1 198 ? 20.479 0.544 5.206 1.00 95.31 198 ALA A N 1
ATOM 1637 C CA . ALA A 1 198 ? 21.769 0.292 4.571 1.00 95.31 198 ALA A CA 1
ATOM 1638 C C . ALA A 1 198 ? 21.610 -0.577 3.314 1.00 95.31 198 ALA A C 1
ATOM 1640 O O . ALA A 1 198 ? 22.117 -0.235 2.245 1.00 95.31 198 ALA A O 1
ATOM 1641 N N . GLU A 1 199 ? 20.828 -1.652 3.411 1.00 94.81 199 GLU A N 1
ATOM 1642 C CA . GLU A 1 199 ? 20.615 -2.564 2.290 1.00 94.81 199 GLU A CA 1
ATOM 1643 C C . GLU A 1 199 ? 19.821 -1.936 1.145 1.00 94.81 199 GLU A C 1
ATOM 1645 O O . GLU A 1 199 ? 20.202 -2.076 -0.019 1.00 94.81 199 GLU A O 1
ATOM 1650 N N . VAL A 1 200 ? 18.722 -1.232 1.439 1.00 96.44 200 VAL A N 1
ATOM 1651 C CA . VAL A 1 200 ? 17.947 -0.580 0.374 1.00 96.44 200 VAL A CA 1
ATOM 1652 C C . VAL A 1 200 ? 18.735 0.552 -0.280 1.00 96.44 200 VAL A C 1
ATOM 1654 O O . VAL A 1 200 ? 18.596 0.754 -1.483 1.00 96.44 200 VAL A O 1
ATOM 1657 N N . SER A 1 201 ? 19.622 1.220 0.465 1.00 97.25 201 SER A N 1
ATOM 1658 C CA . SER A 1 201 ? 20.535 2.223 -0.095 1.00 97.25 201 SER A CA 1
ATOM 1659 C C . SER A 1 201 ? 21.547 1.591 -1.051 1.00 97.25 201 SER A C 1
ATOM 1661 O O . SER A 1 201 ? 21.727 2.078 -2.164 1.00 97.25 201 SER A O 1
ATOM 1663 N N . GLN A 1 202 ? 22.152 0.460 -0.675 1.00 97.25 202 GLN A N 1
ATOM 1664 C CA . GLN A 1 202 ? 23.047 -0.285 -1.564 1.00 97.25 202 GLN A CA 1
ATOM 1665 C C . GLN A 1 202 ? 22.328 -0.723 -2.849 1.00 97.25 202 GLN A C 1
ATOM 1667 O O . GLN A 1 202 ? 22.851 -0.566 -3.950 1.00 97.25 202 GLN A O 1
ATOM 1672 N N . VAL A 1 203 ? 21.111 -1.253 -2.716 1.00 97.38 203 VAL A N 1
ATOM 1673 C CA . VAL A 1 203 ? 20.296 -1.707 -3.849 1.00 97.38 203 VAL A CA 1
ATOM 1674 C C . VAL A 1 203 ? 19.883 -0.543 -4.759 1.00 97.38 203 VAL A C 1
ATOM 1676 O O . VAL A 1 203 ? 19.890 -0.698 -5.980 1.00 97.38 203 VAL A O 1
ATOM 1679 N N . PHE A 1 204 ? 19.572 0.622 -4.189 1.00 98.44 204 PHE A N 1
ATOM 1680 C CA . PHE A 1 204 ? 19.273 1.843 -4.937 1.00 98.44 204 PHE A CA 1
ATOM 1681 C C . PHE A 1 204 ? 20.450 2.268 -5.817 1.00 98.44 204 PHE A C 1
ATOM 1683 O O . PHE A 1 204 ? 20.280 2.428 -7.026 1.00 98.44 204 PHE A O 1
ATOM 1690 N N . PHE A 1 205 ? 21.653 2.368 -5.246 1.00 98.12 205 PHE A N 1
ATOM 1691 C CA . PHE A 1 205 ? 22.841 2.742 -6.018 1.00 98.12 205 PHE A CA 1
ATOM 1692 C C . PHE A 1 205 ? 23.271 1.656 -7.010 1.00 98.12 205 PHE A C 1
ATOM 1694 O O . PHE A 1 205 ? 23.775 1.977 -8.082 1.00 98.12 205 PHE A O 1
ATOM 1701 N N . GLN A 1 206 ? 23.011 0.376 -6.724 1.00 98.44 206 GLN A N 1
ATOM 1702 C CA . GLN A 1 206 ? 23.235 -0.693 -7.700 1.00 98.44 206 GLN A CA 1
ATOM 1703 C C . GLN A 1 206 ? 22.312 -0.559 -8.920 1.00 98.44 206 GLN A C 1
ATOM 1705 O O . GLN A 1 206 ? 22.765 -0.738 -10.052 1.00 98.44 206 GLN A O 1
ATOM 1710 N N . LEU A 1 207 ? 21.028 -0.243 -8.713 1.00 98.56 207 LEU A N 1
ATOM 1711 C CA . LEU A 1 207 ? 20.096 0.003 -9.814 1.00 98.56 207 LEU A CA 1
ATOM 1712 C C . LEU A 1 207 ? 20.509 1.239 -10.616 1.00 98.56 207 LEU A C 1
ATOM 1714 O O . LEU A 1 207 ? 20.533 1.184 -11.842 1.00 98.56 207 LEU A O 1
ATOM 1718 N N . HIS A 1 208 ? 20.880 2.318 -9.928 1.00 98.31 208 HIS A N 1
ATOM 1719 C CA . HIS A 1 208 ? 21.399 3.535 -10.546 1.00 98.31 208 HIS A CA 1
ATOM 1720 C C . HIS A 1 208 ? 22.615 3.255 -11.441 1.00 98.31 208 HIS A C 1
ATOM 1722 O O . HIS A 1 208 ? 22.573 3.551 -12.635 1.00 98.31 208 HIS A O 1
ATOM 1728 N N . ALA A 1 209 ? 23.623 2.552 -10.918 1.00 98.12 209 ALA A N 1
ATOM 1729 C CA . ALA A 1 209 ? 24.807 2.160 -11.677 1.00 98.12 209 ALA A CA 1
ATOM 1730 C C . ALA A 1 209 ? 24.470 1.261 -12.880 1.00 98.12 209 ALA A C 1
ATOM 1732 O O . ALA A 1 209 ? 25.067 1.402 -13.947 1.00 98.12 209 ALA A O 1
ATOM 1733 N N . ASN A 1 210 ? 23.502 0.346 -12.743 1.00 98.38 210 ASN A N 1
ATOM 1734 C CA . ASN A 1 210 ? 23.041 -0.462 -13.873 1.00 98.38 210 ASN A CA 1
ATOM 1735 C C . ASN A 1 210 ? 22.425 0.411 -14.971 1.00 98.38 210 ASN A C 1
ATOM 1737 O O . ASN A 1 210 ? 22.683 0.163 -16.146 1.00 98.38 210 ASN A O 1
ATOM 1741 N N . GLU A 1 211 ? 21.599 1.395 -14.613 1.00 98.44 211 GLU A N 1
ATOM 1742 C CA . GLU A 1 211 ? 20.942 2.269 -15.586 1.00 98.44 211 GLU A CA 1
ATOM 1743 C C . GLU A 1 211 ? 21.936 3.185 -16.310 1.00 98.44 211 GLU A C 1
ATOM 1745 O O . GLU A 1 211 ? 21.856 3.297 -17.534 1.00 98.44 211 GLU A O 1
ATOM 1750 N N . GLU A 1 212 ? 22.905 3.776 -15.602 1.00 98.38 212 GLU A N 1
ATOM 1751 C CA . GLU A 1 212 ? 23.966 4.578 -16.232 1.00 98.38 212 GLU A CA 1
ATOM 1752 C C . GLU A 1 212 ? 24.836 3.741 -17.166 1.00 98.38 212 GLU A C 1
ATOM 1754 O O . GLU A 1 212 ? 25.146 4.148 -18.286 1.00 98.38 212 GLU A O 1
ATOM 1759 N N . GLU A 1 213 ? 25.184 2.531 -16.742 1.00 98.00 213 GLU A N 1
ATOM 1760 C CA . GLU A 1 213 ? 26.025 1.650 -17.535 1.00 98.00 213 GLU A CA 1
ATOM 1761 C C . GLU A 1 213 ? 25.310 1.122 -18.780 1.00 98.00 213 GLU A C 1
ATOM 1763 O O . GLU A 1 213 ? 25.903 1.046 -19.857 1.00 98.00 213 GLU A O 1
ATOM 1768 N N . LEU A 1 214 ? 24.019 0.799 -18.668 1.00 97.62 214 LEU A N 1
ATOM 1769 C CA . LEU A 1 214 ? 23.201 0.477 -19.833 1.00 97.62 214 LEU A CA 1
ATOM 1770 C C . LEU A 1 214 ? 23.114 1.675 -20.781 1.00 97.62 214 LEU A C 1
ATOM 1772 O O . LEU A 1 214 ? 23.276 1.490 -21.987 1.00 97.62 214 LEU A O 1
ATOM 1776 N N . ASN A 1 215 ? 22.925 2.895 -20.265 1.00 98.25 215 ASN A N 1
ATOM 1777 C CA . ASN A 1 215 ? 22.954 4.093 -21.102 1.00 98.25 215 ASN A CA 1
ATOM 1778 C C . ASN A 1 215 ? 24.293 4.232 -21.830 1.00 98.25 215 ASN A C 1
ATOM 1780 O O . ASN A 1 215 ? 24.274 4.427 -23.041 1.00 98.25 215 ASN A O 1
ATOM 1784 N N . ARG A 1 216 ? 25.430 4.074 -21.139 1.00 97.94 216 ARG A N 1
ATOM 1785 C CA . ARG A 1 216 ? 26.768 4.135 -21.751 1.00 97.94 216 ARG A CA 1
ATOM 1786 C C . ARG A 1 216 ? 26.905 3.139 -22.898 1.00 97.94 216 ARG A C 1
ATOM 1788 O O . ARG A 1 216 ? 27.238 3.540 -24.007 1.00 97.94 216 ARG A O 1
ATOM 1795 N N . ILE A 1 217 ? 26.565 1.871 -22.651 1.00 96.00 217 ILE A N 1
ATOM 1796 C CA . ILE A 1 217 ? 26.636 0.804 -23.657 1.00 96.00 217 ILE A CA 1
ATOM 1797 C C . ILE A 1 217 ? 25.836 1.187 -24.910 1.00 96.00 217 ILE A C 1
ATOM 1799 O O . ILE A 1 217 ? 26.362 1.111 -26.019 1.00 96.00 217 ILE A O 1
ATOM 1803 N N . PHE A 1 218 ? 24.580 1.622 -24.758 1.00 96.50 218 PHE A N 1
ATOM 1804 C CA . PHE A 1 218 ? 23.756 1.995 -25.911 1.00 96.50 218 PHE A CA 1
ATOM 1805 C C . PHE A 1 218 ? 24.230 3.275 -26.600 1.00 96.50 218 PHE A C 1
ATOM 1807 O O . PHE A 1 218 ? 24.199 3.329 -27.825 1.00 96.50 218 PHE A O 1
ATOM 1814 N N . ILE A 1 219 ? 24.684 4.284 -25.858 1.00 97.31 219 ILE A N 1
ATOM 1815 C CA . ILE A 1 219 ? 25.250 5.506 -26.445 1.00 97.31 219 ILE A CA 1
ATOM 1816 C C . ILE A 1 219 ? 26.456 5.151 -27.325 1.00 97.31 219 ILE A C 1
ATOM 1818 O O . ILE A 1 219 ? 26.537 5.620 -28.461 1.00 97.31 219 ILE A O 1
ATOM 1822 N N . ASP A 1 220 ? 27.324 4.251 -26.855 1.00 95.44 220 ASP A N 1
ATOM 1823 C CA . ASP A 1 220 ? 28.496 3.802 -27.604 1.00 95.44 220 ASP A CA 1
ATOM 1824 C C . ASP A 1 220 ? 28.132 3.027 -28.872 1.00 95.44 220 ASP A C 1
ATOM 1826 O O . ASP A 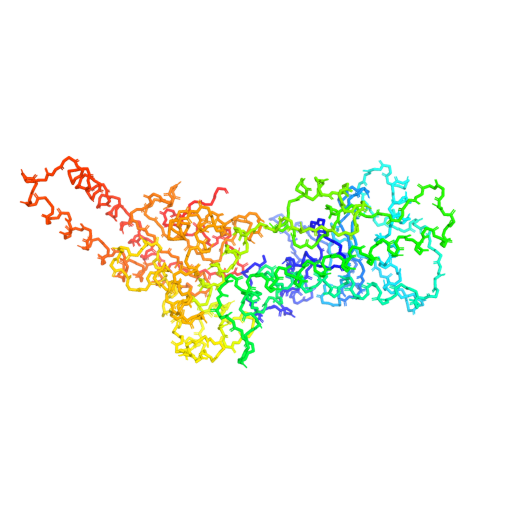1 220 ? 28.662 3.308 -29.947 1.00 95.44 220 ASP A O 1
ATOM 1830 N N . ILE A 1 221 ? 27.183 2.091 -28.774 1.00 93.94 221 ILE A N 1
ATOM 1831 C CA . ILE A 1 221 ? 26.718 1.297 -29.922 1.00 93.94 221 ILE A CA 1
ATOM 1832 C C . ILE A 1 221 ? 26.166 2.192 -31.037 1.00 93.94 221 ILE A C 1
ATOM 1834 O O . ILE A 1 221 ? 26.401 1.925 -32.213 1.00 93.94 221 ILE A O 1
ATOM 1838 N N . TYR A 1 222 ? 25.429 3.244 -30.675 1.00 95.19 222 TYR A N 1
ATOM 1839 C CA . TYR A 1 222 ? 24.794 4.143 -31.640 1.00 95.19 222 TYR A CA 1
ATOM 1840 C C . TYR A 1 222 ? 25.685 5.325 -32.034 1.00 95.19 222 TYR A C 1
ATOM 1842 O O . TYR A 1 222 ? 25.293 6.092 -32.908 1.00 95.19 222 TYR A O 1
ATOM 1850 N N . SER A 1 223 ? 26.880 5.442 -31.442 1.00 96.31 223 SER A N 1
ATOM 1851 C CA . SER A 1 223 ? 27.821 6.545 -31.671 1.00 96.31 223 SER A CA 1
ATOM 1852 C C . SER A 1 223 ? 27.204 7.925 -31.393 1.00 96.31 223 SER A C 1
ATOM 1854 O O . SER A 1 223 ? 27.315 8.827 -32.218 1.00 96.31 223 SER A O 1
ATOM 1856 N N . LEU A 1 224 ? 26.510 8.053 -30.253 1.00 96.81 224 LEU A N 1
ATOM 1857 C CA . LEU A 1 224 ? 25.785 9.266 -29.835 1.00 96.81 224 LEU A CA 1
ATOM 1858 C C . LEU A 1 224 ? 26.443 9.992 -28.645 1.00 96.81 224 LEU A C 1
ATOM 1860 O O . LEU A 1 224 ? 25.758 10.584 -27.808 1.00 96.81 224 LEU A O 1
ATOM 1864 N N . GLN A 1 225 ? 27.764 9.868 -28.492 1.00 97.75 225 GLN A N 1
ATOM 1865 C CA . GLN A 1 225 ? 28.495 10.423 -27.346 1.00 97.75 225 GLN A CA 1
ATOM 1866 C C . GLN A 1 225 ? 28.489 11.958 -27.313 1.00 97.75 225 GLN A C 1
ATOM 1868 O O . GLN A 1 225 ? 28.634 12.538 -26.239 1.00 97.75 225 GLN A O 1
ATOM 1873 N N . GLU A 1 226 ? 28.326 12.613 -28.465 1.00 97.00 226 GLU A N 1
ATOM 1874 C CA . GLU A 1 226 ? 28.278 14.078 -28.562 1.00 97.00 226 GLU A CA 1
ATOM 1875 C C . GLU A 1 226 ? 26.880 14.627 -28.221 1.00 97.00 226 GLU A C 1
ATOM 1877 O O . GLU A 1 226 ? 26.724 15.795 -27.865 1.00 97.00 226 GLU A O 1
ATOM 1882 N N . GLU A 1 227 ? 25.848 13.786 -28.309 1.00 95.88 227 GLU A N 1
ATOM 1883 C CA . GLU A 1 227 ? 24.447 14.149 -28.109 1.00 95.88 227 GLU A CA 1
ATOM 1884 C C . GLU A 1 227 ? 23.914 13.754 -26.727 1.00 95.88 227 GLU A C 1
ATOM 1886 O O . GLU A 1 227 ? 22.997 14.401 -26.215 1.00 95.88 227 GLU A O 1
ATOM 1891 N N . LEU A 1 228 ? 24.438 12.676 -26.131 1.00 97.38 228 LEU A N 1
ATOM 1892 C CA . LEU A 1 228 ? 23.879 12.056 -24.929 1.00 97.38 228 LEU A CA 1
ATOM 1893 C C . LEU A 1 228 ? 24.947 11.750 -23.875 1.00 97.38 228 LEU A C 1
ATOM 1895 O O . LEU A 1 228 ? 26.011 11.215 -24.166 1.00 97.38 228 LEU A O 1
ATOM 1899 N N . THR A 1 229 ? 24.593 11.973 -22.607 1.00 97.56 229 THR A N 1
ATOM 1900 C CA . THR A 1 229 ? 25.383 11.526 -21.449 1.00 97.56 229 THR A CA 1
ATOM 1901 C C . THR A 1 229 ? 24.757 10.286 -20.807 1.00 97.56 229 THR A C 1
ATOM 1903 O O . THR A 1 229 ? 23.526 10.177 -20.778 1.00 97.56 229 THR A O 1
ATOM 1906 N N . PRO A 1 230 ? 25.544 9.355 -20.238 1.00 97.94 230 PRO A N 1
ATOM 1907 C CA . PRO A 1 230 ? 25.002 8.152 -19.599 1.00 97.94 230 PRO A CA 1
ATOM 1908 C C . PRO A 1 230 ? 24.274 8.422 -18.270 1.00 97.94 230 PRO A C 1
ATOM 1910 O O . PRO A 1 230 ? 23.473 7.597 -17.835 1.00 97.94 230 PRO A O 1
ATOM 1913 N N . GLU A 1 231 ? 24.516 9.582 -17.662 1.00 97.44 231 GLU A N 1
ATOM 1914 C CA . GLU A 1 231 ? 24.127 9.946 -16.296 1.00 97.44 231 GLU A CA 1
ATOM 1915 C C . GLU A 1 231 ? 22.617 9.852 -16.030 1.00 97.44 231 GLU A C 1
ATOM 1917 O O . GLU A 1 231 ? 21.804 10.338 -16.816 1.00 97.44 231 GLU A O 1
ATOM 1922 N N . VAL A 1 232 ? 22.223 9.273 -14.900 1.00 97.25 232 VAL A N 1
ATOM 1923 C CA . VAL A 1 232 ? 20.819 9.167 -14.468 1.00 97.25 232 VAL A CA 1
ATOM 1924 C C . VAL A 1 232 ? 20.642 9.964 -13.187 1.00 97.25 232 VAL A C 1
ATOM 1926 O O . VAL A 1 232 ? 21.378 9.724 -12.236 1.00 97.25 232 VAL A O 1
ATOM 1929 N N . ALA A 1 233 ? 19.698 10.905 -13.137 1.00 97.25 233 ALA A N 1
ATOM 1930 C CA . ALA A 1 233 ? 19.449 11.669 -11.914 1.00 97.25 233 ALA A CA 1
ATOM 1931 C C . ALA A 1 233 ? 18.924 10.751 -10.799 1.00 97.25 233 ALA A C 1
ATOM 1933 O O . ALA A 1 233 ? 18.168 9.814 -11.069 1.00 97.25 233 ALA A O 1
ATOM 1934 N N . LEU A 1 234 ? 19.266 11.033 -9.539 1.00 97.94 234 LEU A N 1
ATOM 1935 C CA . LEU A 1 234 ? 18.814 10.234 -8.395 1.00 97.94 234 LEU A CA 1
ATOM 1936 C C . LEU A 1 234 ? 17.281 10.151 -8.336 1.00 97.94 234 LEU A C 1
ATOM 1938 O O . LEU A 1 234 ? 16.731 9.077 -8.096 1.00 97.94 234 LEU A O 1
ATOM 1942 N N . LYS A 1 235 ? 16.581 11.253 -8.636 1.00 97.00 235 LYS A N 1
ATOM 1943 C CA . LYS A 1 235 ? 15.109 11.299 -8.680 1.00 97.00 235 LYS A CA 1
ATOM 1944 C C . LYS A 1 235 ? 14.463 10.425 -9.764 1.00 97.00 235 LYS A C 1
ATOM 1946 O O . LYS A 1 235 ? 13.270 10.144 -9.672 1.00 97.00 235 LYS A O 1
ATOM 1951 N N . ASP A 1 236 ? 15.221 10.001 -10.778 1.00 96.31 236 ASP A N 1
ATOM 1952 C CA . ASP A 1 236 ? 14.714 9.183 -11.887 1.00 96.31 236 ASP A CA 1
ATOM 1953 C C . ASP A 1 236 ? 14.761 7.678 -11.575 1.00 96.31 236 ASP A C 1
ATOM 1955 O O . ASP A 1 236 ? 14.252 6.858 -12.350 1.00 96.31 236 ASP A O 1
ATOM 1959 N N . ILE A 1 237 ? 15.357 7.298 -10.441 1.00 97.69 237 ILE A N 1
ATOM 1960 C CA . ILE A 1 237 ? 15.354 5.925 -9.945 1.00 97.69 237 ILE A CA 1
ATOM 1961 C C . ILE A 1 237 ? 13.982 5.603 -9.352 1.00 97.69 237 ILE A C 1
ATOM 1963 O O . ILE A 1 237 ? 13.451 6.309 -8.502 1.00 97.69 237 ILE A O 1
ATOM 1967 N N . THR A 1 238 ? 13.385 4.503 -9.815 1.00 96.44 238 THR A N 1
ATOM 1968 C CA . THR A 1 238 ? 11.951 4.214 -9.610 1.00 96.44 238 THR A CA 1
ATOM 1969 C C . THR A 1 238 ? 11.651 3.147 -8.550 1.00 96.44 238 THR A C 1
ATOM 1971 O O . THR A 1 238 ? 10.596 2.508 -8.581 1.00 96.44 238 THR A O 1
ATOM 1974 N N . ILE A 1 239 ? 12.571 2.942 -7.606 1.00 97.56 239 ILE A N 1
ATOM 1975 C CA . ILE A 1 239 ? 12.347 2.132 -6.396 1.00 97.56 239 ILE A CA 1
ATOM 1976 C C . ILE A 1 239 ? 12.237 3.042 -5.170 1.00 97.56 239 ILE A C 1
ATOM 1978 O O . ILE A 1 239 ? 12.663 4.191 -5.235 1.00 97.56 239 ILE A O 1
ATOM 1982 N N . LEU A 1 240 ? 11.681 2.536 -4.064 1.00 96.56 240 LEU A N 1
ATOM 1983 C CA . LEU A 1 240 ? 11.470 3.316 -2.832 1.00 96.56 240 LEU A CA 1
ATOM 1984 C C . LEU A 1 240 ? 10.635 4.604 -3.037 1.00 96.56 240 LEU A C 1
ATOM 1986 O O . LEU A 1 240 ? 10.875 5.620 -2.387 1.00 96.56 240 LEU A O 1
ATOM 1990 N N . GLN A 1 241 ? 9.678 4.587 -3.975 1.00 93.19 241 GLN A N 1
ATOM 1991 C CA . GLN A 1 241 ? 8.941 5.792 -4.395 1.00 93.19 241 GLN A CA 1
ATOM 1992 C C . GLN A 1 241 ? 8.039 6.384 -3.302 1.00 93.19 241 GLN A C 1
ATOM 1994 O O . GLN A 1 241 ? 7.706 7.564 -3.372 1.00 93.19 241 GLN A O 1
ATOM 1999 N N . ASP A 1 242 ? 7.639 5.585 -2.311 1.00 92.88 242 ASP A N 1
ATOM 2000 C CA . ASP A 1 242 ? 6.867 6.081 -1.170 1.00 92.88 242 ASP A CA 1
ATOM 2001 C C . ASP A 1 242 ? 7.796 6.674 -0.095 1.00 92.88 242 ASP A C 1
ATOM 2003 O O . ASP A 1 242 ? 7.438 7.625 0.600 1.00 92.88 242 ASP A O 1
ATOM 2007 N N . GLU A 1 243 ? 9.003 6.123 0.047 1.00 96.31 243 GLU A N 1
ATOM 2008 C CA . GLU A 1 243 ? 9.956 6.461 1.102 1.00 96.31 243 GLU A CA 1
ATOM 2009 C C . GLU A 1 243 ? 10.911 7.598 0.721 1.00 96.31 243 GLU A C 1
ATOM 2011 O O . GLU A 1 243 ? 11.468 8.234 1.614 1.00 96.31 243 GLU A O 1
ATOM 2016 N N . LEU A 1 244 ? 11.079 7.893 -0.569 1.00 97.19 244 LEU A N 1
ATOM 2017 C CA . LEU A 1 244 ? 11.933 8.967 -1.081 1.00 97.19 244 LEU A CA 1
ATOM 2018 C C . LEU A 1 244 ? 11.110 10.039 -1.800 1.00 97.19 244 LEU A C 1
ATOM 2020 O O . LEU A 1 244 ? 10.220 9.734 -2.591 1.00 97.19 244 LEU A O 1
ATOM 2024 N N . LYS A 1 245 ? 11.443 11.311 -1.565 1.00 96.25 245 LYS A N 1
ATOM 2025 C CA . LYS A 1 245 ? 10.883 12.440 -2.319 1.00 96.25 245 LYS A CA 1
ATOM 2026 C C . LYS A 1 245 ? 11.838 12.870 -3.419 1.00 96.25 245 LYS A C 1
ATOM 2028 O O . LYS A 1 245 ? 13.032 13.017 -3.177 1.00 96.25 245 LYS A O 1
ATOM 2033 N N . ALA A 1 246 ? 11.287 13.143 -4.599 1.00 94.69 246 ALA A N 1
ATOM 2034 C CA . ALA A 1 246 ? 12.055 13.645 -5.735 1.00 94.69 246 ALA A CA 1
ATOM 2035 C C . ALA A 1 246 ? 12.804 14.947 -5.396 1.00 94.69 246 ALA A C 1
ATOM 2037 O O . ALA A 1 246 ? 13.990 15.047 -5.690 1.00 94.69 246 ALA A O 1
ATOM 2038 N N . ASP A 1 247 ? 12.147 15.887 -4.708 1.00 96.75 247 ASP A N 1
ATOM 2039 C CA . ASP A 1 247 ? 12.747 17.172 -4.323 1.00 96.75 247 ASP A CA 1
ATOM 2040 C C . ASP A 1 247 ? 13.959 16.998 -3.389 1.00 96.75 247 ASP A C 1
ATOM 2042 O O . ASP A 1 247 ? 14.969 17.680 -3.550 1.00 96.75 247 ASP A O 1
ATOM 2046 N N . ASP A 1 248 ? 13.894 16.051 -2.445 1.00 96.94 248 ASP A N 1
ATOM 2047 C CA . ASP A 1 248 ? 15.004 15.772 -1.523 1.00 96.94 248 ASP A CA 1
ATOM 2048 C C . ASP A 1 248 ? 16.181 15.100 -2.254 1.00 96.94 248 ASP A C 1
ATOM 2050 O O . ASP A 1 248 ? 17.340 15.350 -1.929 1.00 96.94 248 ASP A O 1
ATOM 2054 N N . LEU A 1 249 ? 15.900 14.266 -3.264 1.00 97.50 249 LEU A N 1
ATOM 2055 C CA . LEU A 1 249 ? 16.928 13.653 -4.112 1.00 97.50 249 LEU A CA 1
ATOM 2056 C C . LEU A 1 249 ? 17.592 14.675 -5.044 1.00 97.50 249 LEU A C 1
ATOM 2058 O O . LEU A 1 249 ? 18.805 14.617 -5.229 1.00 97.50 249 LEU A O 1
ATOM 2062 N N . ASP A 1 250 ? 16.829 15.633 -5.576 1.00 96.75 250 ASP A N 1
ATOM 2063 C CA . ASP A 1 250 ? 17.353 16.713 -6.421 1.00 96.75 250 ASP A CA 1
ATOM 2064 C C . ASP A 1 250 ? 18.380 17.580 -5.679 1.00 96.75 250 ASP A C 1
ATOM 2066 O O . ASP A 1 250 ? 19.391 17.977 -6.259 1.00 96.75 250 ASP A O 1
ATOM 2070 N N . VAL A 1 251 ? 18.167 17.838 -4.383 1.00 97.31 251 VAL A N 1
ATOM 2071 C CA . VAL A 1 251 ? 19.123 18.589 -3.548 1.00 97.31 251 VAL A CA 1
ATOM 2072 C C . VAL A 1 251 ? 20.455 17.844 -3.398 1.00 97.31 251 VAL A C 1
ATOM 2074 O O . VAL A 1 251 ? 21.506 18.480 -3.308 1.00 97.31 251 VAL A O 1
ATOM 2077 N N . LEU A 1 252 ? 20.431 16.508 -3.392 1.00 96.88 252 LEU A N 1
ATOM 2078 C CA . LEU A 1 252 ? 21.620 15.669 -3.223 1.00 96.88 252 LEU A CA 1
ATOM 2079 C C . LEU A 1 252 ? 22.377 15.401 -4.527 1.00 96.88 252 LEU A C 1
ATOM 2081 O O . LEU A 1 252 ? 23.495 14.891 -4.471 1.00 96.88 252 LEU A O 1
ATOM 2085 N N . GLU A 1 253 ? 21.803 15.738 -5.686 1.00 96.94 253 GLU A N 1
ATOM 2086 C CA . GLU A 1 253 ? 22.370 15.401 -6.995 1.00 96.94 253 GLU A CA 1
ATOM 2087 C C . GLU A 1 253 ? 23.793 15.954 -7.155 1.00 96.94 253 GLU A C 1
ATOM 2089 O O . GLU A 1 253 ? 24.712 15.203 -7.473 1.00 96.94 253 GLU A O 1
ATOM 2094 N N . THR A 1 254 ? 24.013 17.239 -6.861 1.00 96.75 254 THR A N 1
ATOM 2095 C CA . THR A 1 254 ? 25.343 17.863 -6.980 1.00 96.75 254 THR A CA 1
ATOM 2096 C C . THR A 1 254 ? 26.370 17.187 -6.071 1.00 96.75 254 THR A C 1
ATOM 2098 O O . THR A 1 254 ? 27.457 16.833 -6.522 1.00 96.75 254 THR A O 1
ATOM 2101 N N . GLU A 1 255 ? 26.018 16.948 -4.803 1.00 97.06 255 GLU A N 1
ATOM 2102 C CA . GLU A 1 255 ? 26.913 16.287 -3.845 1.00 97.06 255 GLU A CA 1
ATOM 2103 C C . GLU A 1 255 ? 27.250 14.857 -4.288 1.00 97.06 255 GLU A C 1
ATOM 2105 O O . GLU A 1 255 ? 28.404 14.428 -4.207 1.00 97.06 255 GLU A O 1
ATOM 2110 N N . PHE A 1 256 ? 26.255 14.126 -4.792 1.00 97.12 256 PHE A N 1
ATOM 2111 C CA . PHE A 1 256 ? 26.438 12.782 -5.317 1.00 97.12 256 PHE A CA 1
ATOM 2112 C C . PHE A 1 256 ? 27.383 12.762 -6.517 1.00 97.12 256 PHE A C 1
ATOM 2114 O O . PHE A 1 256 ? 28.264 11.907 -6.567 1.00 97.12 256 PHE A O 1
ATOM 2121 N N . ARG A 1 257 ? 27.270 13.717 -7.445 1.00 95.94 257 ARG A N 1
ATOM 2122 C CA . ARG A 1 257 ? 28.170 13.803 -8.607 1.00 95.94 257 ARG A CA 1
ATOM 2123 C C . ARG A 1 257 ? 29.611 14.117 -8.220 1.00 95.94 257 ARG A C 1
ATOM 2125 O O . ARG A 1 257 ? 30.529 13.593 -8.842 1.00 95.94 257 ARG A O 1
ATOM 2132 N N . GLU A 1 258 ? 29.821 14.925 -7.186 1.00 95.25 258 GLU A N 1
ATOM 2133 C CA . GLU A 1 258 ? 31.163 15.271 -6.706 1.00 95.25 258 GLU A CA 1
ATOM 2134 C C . GLU A 1 258 ? 31.817 14.143 -5.894 1.00 95.25 258 GLU A C 1
ATOM 2136 O O . GLU A 1 258 ? 33.020 13.907 -6.017 1.00 95.25 258 GLU A O 1
ATOM 2141 N N . LYS A 1 259 ? 31.044 13.451 -5.044 1.00 93.94 259 LYS A N 1
ATOM 2142 C CA . LYS A 1 259 ? 31.571 12.474 -4.072 1.00 93.94 259 LYS A CA 1
ATOM 2143 C C . LYS A 1 259 ? 31.382 11.012 -4.479 1.00 93.94 259 LYS A C 1
ATOM 2145 O O . LYS A 1 259 ? 32.004 10.136 -3.884 1.00 93.94 259 LYS A O 1
ATOM 2150 N N . GLY A 1 260 ? 30.490 10.732 -5.426 1.00 88.94 260 GLY A N 1
ATOM 2151 C CA . GLY A 1 260 ? 30.079 9.386 -5.839 1.00 88.94 260 GLY A CA 1
ATOM 2152 C C . GLY A 1 260 ? 29.171 8.649 -4.846 1.00 88.94 260 GLY A C 1
ATOM 2153 O O . GLY A 1 260 ? 28.729 7.541 -5.135 1.00 88.94 260 GLY A O 1
ATOM 2154 N N . THR A 1 261 ? 28.885 9.225 -3.673 1.00 87.75 261 THR A N 1
ATOM 2155 C CA . THR A 1 261 ? 28.017 8.620 -2.652 1.00 87.75 261 THR A CA 1
ATOM 2156 C C . THR A 1 261 ? 27.336 9.688 -1.804 1.00 87.75 261 THR A C 1
ATOM 2158 O O . THR A 1 261 ? 27.945 10.702 -1.465 1.00 87.75 261 THR A O 1
ATOM 2161 N N . VAL A 1 262 ? 26.086 9.431 -1.415 1.00 96.25 262 VAL A N 1
ATOM 2162 C CA . VAL A 1 262 ? 25.291 10.268 -0.503 1.00 96.25 262 VAL A CA 1
ATOM 2163 C C . VAL A 1 262 ? 24.422 9.394 0.395 1.00 96.25 262 VAL A C 1
ATOM 2165 O O . VAL A 1 262 ? 24.111 8.250 0.063 1.00 96.25 262 VAL A O 1
ATOM 2168 N N . ASN A 1 263 ? 24.005 9.938 1.537 1.00 96.00 263 ASN A N 1
ATOM 2169 C CA . ASN A 1 263 ? 23.012 9.286 2.384 1.00 96.00 263 ASN A CA 1
ATOM 2170 C C . ASN A 1 263 ? 21.613 9.557 1.832 1.00 96.00 263 ASN A C 1
ATOM 2172 O O . ASN A 1 263 ? 21.207 10.713 1.736 1.00 96.00 263 ASN A O 1
ATOM 2176 N N . LEU A 1 264 ? 20.859 8.501 1.515 1.00 97.38 264 LEU A N 1
ATOM 2177 C CA . LEU A 1 264 ? 19.498 8.663 1.012 1.00 97.38 264 LEU A CA 1
ATOM 2178 C C . LEU A 1 264 ? 18.567 9.247 2.096 1.00 97.38 264 LEU A C 1
ATOM 2180 O O . LEU A 1 264 ? 18.570 8.752 3.235 1.00 97.38 264 LEU A O 1
ATOM 2184 N N . PRO A 1 265 ? 17.737 10.253 1.759 1.00 96.94 265 PRO A N 1
ATOM 2185 C CA . PRO A 1 265 ? 16.836 10.933 2.685 1.00 96.94 265 PRO A CA 1
ATOM 2186 C C . PRO A 1 265 ? 15.551 10.114 2.886 1.00 96.94 265 PRO A C 1
ATOM 2188 O O . PRO A 1 265 ? 14.451 10.536 2.542 1.00 96.94 265 PRO A O 1
ATOM 2191 N N . ILE A 1 266 ? 15.695 8.897 3.414 1.00 97.81 266 ILE A N 1
ATOM 2192 C CA . ILE A 1 266 ? 14.573 7.976 3.626 1.00 97.81 266 ILE A CA 1
ATOM 2193 C C . ILE A 1 266 ? 13.617 8.525 4.691 1.00 97.81 266 ILE A C 1
ATOM 2195 O O . ILE A 1 266 ? 14.008 8.798 5.830 1.00 97.81 266 ILE A O 1
ATOM 2199 N N . GLN A 1 267 ? 12.341 8.631 4.324 1.00 97.50 267 GLN A N 1
ATOM 2200 C CA . GLN A 1 267 ? 11.261 9.087 5.191 1.00 97.50 267 GLN A CA 1
ATOM 2201 C C . GLN A 1 267 ? 10.893 8.021 6.231 1.00 97.50 267 GLN A C 1
ATOM 2203 O O . GLN A 1 267 ? 10.067 7.139 5.986 1.00 97.50 267 GLN A O 1
ATOM 2208 N N . GLN A 1 268 ? 11.484 8.129 7.424 1.00 97.44 268 GLN A N 1
ATOM 2209 C CA . GLN A 1 268 ? 11.246 7.218 8.551 1.00 97.44 268 GLN A CA 1
ATOM 2210 C C . GLN A 1 268 ? 9.758 7.038 8.880 1.00 97.44 268 GLN A C 1
ATOM 2212 O O . GLN A 1 268 ? 9.326 5.918 9.151 1.00 97.44 268 GLN A O 1
ATOM 2217 N N . ASN A 1 269 ? 8.960 8.110 8.810 1.00 97.38 269 ASN A N 1
ATOM 2218 C CA . ASN A 1 269 ? 7.523 8.046 9.066 1.00 97.38 269 ASN A CA 1
ATOM 2219 C C . ASN A 1 269 ? 6.828 7.036 8.143 1.00 97.38 269 ASN A C 1
ATOM 2221 O O . ASN A 1 269 ? 6.034 6.246 8.633 1.00 97.38 269 ASN A O 1
ATOM 2225 N N . ILE A 1 270 ? 7.139 7.009 6.843 1.00 96.69 270 ILE A N 1
ATOM 2226 C CA . ILE A 1 270 ? 6.486 6.105 5.880 1.00 96.69 270 ILE A CA 1
ATOM 2227 C C . ILE A 1 270 ? 6.779 4.642 6.224 1.00 96.69 270 ILE A C 1
ATOM 2229 O O . ILE A 1 270 ? 5.870 3.815 6.262 1.00 96.69 270 ILE A O 1
ATOM 2233 N N . VAL A 1 271 ? 8.029 4.337 6.572 1.00 97.38 271 VAL A N 1
ATOM 2234 C CA . VAL A 1 271 ? 8.452 2.980 6.943 1.00 97.38 271 VAL A CA 1
ATOM 2235 C C . VAL A 1 271 ? 7.743 2.510 8.219 1.00 97.38 271 VAL A C 1
ATOM 2237 O O . VAL A 1 271 ? 7.277 1.372 8.294 1.00 97.38 271 VAL A O 1
ATOM 2240 N N . MET A 1 272 ? 7.591 3.394 9.211 1.00 98.00 272 MET A N 1
ATOM 2241 C CA . MET A 1 272 ? 6.858 3.071 10.439 1.00 98.00 272 MET A CA 1
ATOM 2242 C C . MET A 1 272 ? 5.357 2.882 10.194 1.00 98.00 272 MET A C 1
ATOM 2244 O O . MET A 1 272 ? 4.741 2.004 10.793 1.00 98.00 272 MET A O 1
ATOM 2248 N N . GLN A 1 273 ? 4.759 3.658 9.288 1.00 97.56 273 GLN A N 1
ATOM 2249 C CA . GLN A 1 273 ? 3.350 3.501 8.912 1.00 97.56 273 GLN A CA 1
ATOM 2250 C C . GLN A 1 273 ? 3.095 2.148 8.234 1.00 97.56 273 GLN A C 1
ATOM 2252 O O . GLN A 1 273 ? 2.119 1.470 8.559 1.00 97.56 273 GLN A O 1
ATOM 2257 N N . GLN A 1 274 ? 4.002 1.715 7.352 1.00 96.62 274 GLN A N 1
ATOM 2258 C CA . GLN A 1 274 ? 3.963 0.384 6.738 1.00 96.62 274 GLN A CA 1
ATOM 2259 C C . GLN A 1 274 ? 4.108 -0.733 7.780 1.00 96.62 274 GLN A C 1
ATOM 2261 O O . GLN A 1 274 ? 3.400 -1.736 7.703 1.00 96.62 274 GLN A O 1
ATOM 2266 N N . LEU A 1 275 ? 4.989 -0.567 8.776 1.00 97.44 275 LEU A N 1
ATOM 2267 C CA . LEU A 1 275 ? 5.110 -1.518 9.886 1.00 97.44 275 LEU A CA 1
ATOM 2268 C C . LEU A 1 275 ? 3.800 -1.624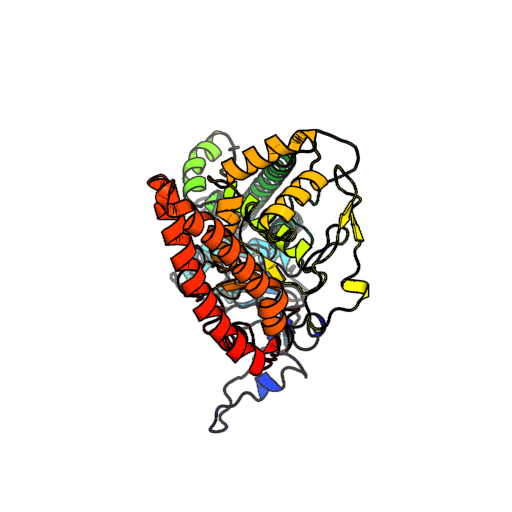 10.675 1.00 97.44 275 LEU A C 1
ATOM 2270 O O . LEU A 1 275 ? 3.302 -2.728 10.877 1.00 97.44 275 LEU A O 1
ATOM 2274 N N . LEU A 1 276 ? 3.220 -0.497 11.091 1.00 97.88 276 LEU A N 1
ATOM 2275 C CA . LEU A 1 276 ? 1.978 -0.488 11.868 1.00 97.88 276 LEU A CA 1
ATOM 2276 C C . LEU A 1 276 ? 0.802 -1.090 11.086 1.00 97.88 276 LEU A C 1
ATOM 2278 O O . LEU A 1 276 ? 0.018 -1.847 11.654 1.00 97.88 276 LEU A O 1
ATOM 2282 N N . SER A 1 277 ? 0.702 -0.818 9.781 1.00 96.81 277 SER A N 1
ATOM 2283 C CA . SER A 1 277 ? -0.310 -1.436 8.910 1.00 96.81 277 SER A CA 1
ATOM 2284 C C . SER A 1 277 ? -0.179 -2.960 8.863 1.00 96.81 277 SER A C 1
ATOM 2286 O O . SER A 1 277 ? -1.179 -3.670 9.028 1.00 96.81 277 SER A O 1
ATOM 2288 N N . TYR A 1 278 ? 1.058 -3.453 8.755 1.00 96.88 278 TYR A N 1
ATOM 2289 C CA . TYR A 1 278 ? 1.346 -4.881 8.752 1.00 96.88 278 TYR A CA 1
ATOM 2290 C C . TYR A 1 278 ? 0.990 -5.535 10.089 1.00 96.88 278 TYR A C 1
ATOM 2292 O O . TYR A 1 278 ? 0.331 -6.573 10.098 1.00 96.88 278 TYR A O 1
ATOM 2300 N N . LEU A 1 279 ? 1.358 -4.912 11.217 1.00 97.19 279 LEU A N 1
ATOM 2301 C CA . LEU A 1 279 ? 1.027 -5.413 12.557 1.00 97.19 279 LEU A CA 1
ATOM 2302 C C . LEU A 1 279 ? -0.491 -5.468 12.792 1.00 97.19 279 LEU A C 1
ATOM 2304 O O . LEU A 1 279 ? -0.987 -6.448 13.334 1.00 97.19 279 LEU A O 1
ATOM 2308 N N . VAL A 1 280 ? -1.261 -4.478 12.331 1.00 97.56 280 VAL A N 1
ATOM 2309 C CA . VAL A 1 280 ? -2.735 -4.567 12.373 1.00 97.56 280 VAL A CA 1
ATOM 2310 C C . VAL A 1 280 ? -3.236 -5.745 11.527 1.00 97.56 280 VAL A C 1
ATOM 2312 O O . VAL A 1 280 ? -4.147 -6.468 11.931 1.00 97.56 280 VAL A O 1
ATOM 2315 N N . GLY A 1 281 ? -2.608 -5.990 10.375 1.00 96.56 281 GLY A N 1
ATOM 2316 C CA . GLY A 1 281 ? -2.912 -7.147 9.536 1.00 96.56 281 GLY A CA 1
ATOM 2317 C C . GLY A 1 281 ? -2.634 -8.494 10.203 1.00 96.56 281 GLY A C 1
ATOM 2318 O O . GLY A 1 281 ? -3.408 -9.428 9.990 1.00 96.56 281 GLY A O 1
ATOM 2319 N N . THR A 1 282 ? -1.592 -8.609 11.033 1.00 96.50 282 THR A N 1
ATOM 2320 C CA . THR A 1 282 ? -1.322 -9.855 11.769 1.00 96.50 282 THR A CA 1
ATOM 2321 C C . THR A 1 282 ? -2.350 -10.105 12.867 1.00 96.50 282 THR A C 1
ATOM 2323 O O . THR A 1 282 ? -2.775 -11.243 13.047 1.00 96.50 282 THR A O 1
ATOM 2326 N N . MET A 1 283 ? -2.826 -9.056 13.546 1.00 95.75 283 MET A N 1
ATOM 2327 C CA . MET A 1 283 ? -3.888 -9.178 14.555 1.00 95.75 283 MET A CA 1
ATOM 2328 C C . MET A 1 283 ? -5.203 -9.673 13.940 1.00 95.75 283 MET A C 1
ATOM 2330 O O . MET A 1 283 ? -5.864 -10.546 14.495 1.00 95.75 283 MET A O 1
ATOM 2334 N N . LEU A 1 284 ? -5.568 -9.147 12.767 1.00 96.12 284 LEU A N 1
ATOM 2335 C CA . LEU A 1 284 ? -6.805 -9.505 12.061 1.00 96.12 284 LEU A CA 1
ATOM 2336 C C . LEU A 1 284 ? -6.727 -10.863 11.333 1.00 96.12 284 LEU A C 1
ATOM 2338 O O . LEU A 1 284 ? -7.736 -11.333 10.797 1.00 96.12 284 LEU A O 1
ATOM 2342 N N . GLY A 1 285 ? -5.546 -11.494 11.308 1.00 94.81 285 GLY A N 1
ATOM 2343 C CA . GLY A 1 285 ? -5.287 -12.770 10.635 1.00 94.81 285 GLY A CA 1
ATOM 2344 C C . GLY A 1 285 ? -5.031 -12.657 9.130 1.00 94.81 285 GLY A C 1
ATOM 2345 O O . GLY A 1 285 ? -4.922 -13.675 8.449 1.00 94.81 285 GLY A O 1
ATOM 2346 N N . ARG A 1 286 ? -4.908 -11.436 8.594 1.00 94.00 286 ARG A N 1
ATOM 2347 C CA . ARG A 1 286 ? -4.561 -11.204 7.182 1.00 94.00 286 ARG A CA 1
ATOM 2348 C C . ARG A 1 286 ? -3.153 -11.692 6.858 1.00 94.00 286 ARG A C 1
ATOM 2350 O O . ARG A 1 286 ? -2.915 -12.200 5.766 1.00 94.00 286 ARG A O 1
ATOM 2357 N N . TYR A 1 287 ? -2.241 -11.548 7.810 1.00 94.88 287 TYR A N 1
ATOM 2358 C CA . TYR A 1 287 ? -0.884 -12.078 7.745 1.00 94.88 287 TYR A CA 1
ATOM 2359 C C . TYR A 1 287 ? -0.603 -12.921 8.978 1.00 94.88 287 TYR A C 1
ATOM 2361 O O . TYR A 1 287 ? -1.256 -12.764 10.010 1.00 94.88 287 TYR A O 1
ATOM 2369 N N . ARG A 1 288 ? 0.413 -13.775 8.890 1.00 94.56 288 ARG A N 1
ATOM 2370 C CA . ARG A 1 288 ? 0.972 -14.457 10.053 1.00 94.56 288 ARG A CA 1
ATOM 2371 C C . ARG A 1 288 ? 2.440 -14.098 10.218 1.00 94.56 288 ARG A C 1
ATOM 2373 O O . ARG A 1 288 ? 3.108 -13.689 9.278 1.00 94.56 288 ARG A O 1
ATOM 2380 N N . LEU A 1 289 ? 2.939 -14.223 11.442 1.00 93.44 289 LEU A N 1
ATOM 2381 C CA . LEU A 1 289 ? 4.355 -13.976 11.742 1.00 93.44 289 LEU A CA 1
ATOM 2382 C C . LEU A 1 289 ? 5.221 -15.231 11.544 1.00 93.44 289 LEU A C 1
ATOM 2384 O O . LEU A 1 289 ? 6.435 -15.109 11.420 1.00 93.44 289 LEU A O 1
ATOM 2388 N N . ASP A 1 290 ? 4.614 -16.421 11.513 1.00 92.62 290 ASP A N 1
ATOM 2389 C CA . ASP A 1 290 ? 5.286 -17.710 11.298 1.00 92.62 290 ASP A CA 1
ATOM 2390 C C . ASP A 1 290 ? 5.246 -18.183 9.835 1.00 92.62 290 ASP A C 1
ATOM 2392 O O . ASP A 1 290 ? 5.895 -19.171 9.494 1.00 92.62 290 ASP A O 1
ATOM 2396 N N . GLN A 1 291 ? 4.488 -17.505 8.966 1.00 91.44 291 GLN A N 1
ATOM 2397 C CA . GLN A 1 291 ? 4.294 -17.893 7.569 1.00 91.44 291 GLN A CA 1
ATOM 2398 C C . GLN A 1 291 ? 4.382 -16.674 6.646 1.00 91.44 291 GLN A C 1
ATOM 2400 O O . GLN A 1 291 ? 3.844 -15.621 6.987 1.00 91.44 291 GLN A O 1
ATOM 2405 N N . PRO A 1 292 ? 5.038 -16.799 5.478 1.00 91.25 292 PRO A N 1
ATOM 2406 C CA . PRO A 1 292 ? 5.050 -15.736 4.487 1.00 91.25 292 PRO A CA 1
ATOM 2407 C C . PRO A 1 292 ? 3.698 -15.644 3.769 1.00 91.25 292 PRO A C 1
ATOM 2409 O O . PRO A 1 292 ? 3.014 -16.651 3.589 1.00 91.25 292 PRO A O 1
ATOM 2412 N N . ARG A 1 293 ? 3.417 -14.456 3.226 1.00 89.25 293 ARG A N 1
ATOM 2413 C CA . ARG A 1 293 ? 2.269 -14.112 2.366 1.00 89.25 293 ARG A CA 1
ATOM 2414 C C . ARG A 1 293 ? 0.956 -13.936 3.119 1.00 89.25 293 ARG A C 1
ATOM 2416 O O . ARG A 1 293 ? 0.880 -14.042 4.341 1.00 89.25 293 ARG A O 1
ATOM 2423 N N . LEU A 1 294 ? -0.073 -13.564 2.357 1.00 89.81 294 LEU A N 1
ATOM 2424 C CA . LEU A 1 294 ? -1.445 -13.481 2.839 1.00 89.81 294 LEU A CA 1
ATOM 2425 C C . LEU A 1 294 ? -1.879 -14.829 3.416 1.00 89.81 294 LEU A C 1
ATOM 2427 O O . LEU A 1 294 ? -1.667 -15.871 2.799 1.00 89.81 294 LEU A O 1
ATOM 2431 N N . HIS A 1 295 ? -2.507 -14.762 4.583 1.00 92.31 295 HIS A N 1
ATOM 2432 C CA . HIS A 1 295 ? -3.077 -15.905 5.278 1.00 92.31 295 HIS A CA 1
ATOM 2433 C C . HIS A 1 295 ? -4.589 -15.951 5.046 1.00 92.31 295 HIS A C 1
ATOM 2435 O O . HIS A 1 295 ? -5.038 -16.609 4.114 1.00 92.31 295 HIS A O 1
ATOM 2441 N N . ILE A 1 296 ? -5.378 -15.178 5.800 1.00 91.81 296 ILE A N 1
ATOM 2442 C CA . ILE A 1 296 ? -6.824 -15.070 5.562 1.00 91.81 296 ILE A CA 1
ATOM 2443 C C . ILE A 1 296 ? -7.083 -13.886 4.641 1.00 91.81 296 ILE A C 1
ATOM 2445 O O . ILE A 1 296 ? -6.871 -12.748 5.040 1.00 91.81 296 ILE A O 1
ATOM 2449 N N . ALA A 1 297 ? -7.570 -14.151 3.430 1.00 88.50 297 ALA A N 1
ATOM 2450 C CA . ALA A 1 297 ? -7.997 -13.139 2.456 1.00 88.50 297 ALA A CA 1
ATOM 2451 C C . ALA A 1 297 ? -9.245 -13.597 1.673 1.00 88.50 297 ALA A C 1
ATOM 2453 O O . ALA A 1 297 ? -9.377 -13.358 0.475 1.00 88.50 297 ALA A O 1
ATOM 2454 N N . HIS A 1 298 ? -10.153 -14.299 2.350 1.00 87.19 298 HIS A N 1
ATOM 2455 C CA . HIS A 1 298 ? -11.399 -14.833 1.799 1.00 87.19 298 HIS A CA 1
ATOM 2456 C C . HIS A 1 298 ? -12.462 -14.931 2.910 1.00 87.19 298 HIS A C 1
ATOM 2458 O O . HIS A 1 298 ? -12.100 -14.933 4.093 1.00 87.19 298 HIS A O 1
ATOM 2464 N N . PRO A 1 299 ? -13.760 -15.005 2.556 1.00 87.88 299 PRO A N 1
ATOM 2465 C CA . PRO A 1 299 ? -14.823 -15.218 3.529 1.00 87.88 299 PRO A CA 1
ATOM 2466 C C . PRO A 1 299 ? -14.746 -16.614 4.143 1.00 87.88 299 PRO A C 1
ATOM 2468 O O . PRO A 1 299 ? -14.214 -17.546 3.541 1.00 87.88 299 PRO A O 1
ATOM 2471 N N . ASN A 1 300 ? -15.345 -16.752 5.328 1.00 88.31 300 ASN A N 1
ATOM 2472 C CA . ASN A 1 300 ? -15.498 -18.020 6.049 1.00 88.31 300 ASN A CA 1
ATOM 2473 C C . ASN A 1 300 ? -14.170 -18.785 6.253 1.00 88.31 300 ASN A C 1
ATOM 2475 O O . ASN A 1 300 ? -14.069 -19.937 5.824 1.00 88.31 300 ASN A O 1
ATOM 2479 N N . PRO A 1 301 ? -13.150 -18.175 6.892 1.00 91.69 301 PRO A N 1
ATOM 2480 C CA . PRO A 1 301 ? -11.915 -18.884 7.219 1.00 91.69 301 PRO A CA 1
ATOM 2481 C C . PRO A 1 301 ? -12.196 -20.112 8.089 1.00 91.69 301 PRO A C 1
ATOM 2483 O O . PRO A 1 301 ? -13.094 -20.112 8.935 1.00 91.69 301 PRO A O 1
ATOM 2486 N N . THR A 1 302 ? -11.413 -21.165 7.888 1.00 93.00 302 THR A N 1
ATOM 2487 C CA . THR A 1 302 ? -11.526 -22.413 8.643 1.00 93.00 302 THR A CA 1
ATOM 2488 C C . THR A 1 302 ? -11.029 -22.252 10.082 1.00 93.00 302 THR A C 1
ATOM 2490 O O . THR A 1 302 ? -10.185 -21.405 10.379 1.00 93.00 302 THR A O 1
ATOM 2493 N N . GLU A 1 303 ? -11.472 -23.128 10.989 1.00 92.81 303 GLU A N 1
ATOM 2494 C CA . GLU A 1 303 ? -10.974 -23.157 12.378 1.00 92.81 303 GLU A CA 1
ATOM 2495 C C . GLU A 1 303 ? -9.445 -23.301 12.446 1.00 92.81 303 GLU A C 1
ATOM 2497 O O . GLU A 1 303 ? -8.795 -22.727 13.316 1.00 92.81 303 GLU A O 1
ATOM 2502 N N . LYS A 1 304 ? -8.850 -24.025 11.488 1.00 93.38 304 LYS A N 1
ATOM 2503 C CA . LYS A 1 304 ? -7.396 -24.183 11.382 1.00 93.38 304 LYS A CA 1
ATOM 2504 C C . LYS A 1 304 ? -6.699 -22.872 11.016 1.00 93.38 304 LYS A C 1
ATOM 2506 O O . LYS A 1 304 ? -5.607 -22.612 11.513 1.00 93.38 304 LYS A O 1
ATOM 2511 N N . GLU A 1 305 ? -7.297 -22.068 10.144 1.00 93.44 305 GLU A N 1
ATOM 2512 C CA . GLU A 1 305 ? -6.743 -20.768 9.757 1.00 93.44 305 GLU A CA 1
ATOM 2513 C C . GLU A 1 305 ? -6.850 -19.749 10.890 1.00 93.44 305 GLU A C 1
ATOM 2515 O O . GLU A 1 305 ? -5.950 -18.929 11.046 1.00 93.44 305 GLU A O 1
ATOM 2520 N N . LEU A 1 306 ? -7.899 -19.835 11.706 1.00 94.94 306 LEU A N 1
ATOM 2521 C CA . LEU A 1 306 ? -8.103 -18.977 12.876 1.00 94.94 306 LEU A CA 1
ATOM 2522 C C . LEU A 1 306 ? -7.299 -19.412 14.108 1.00 94.94 306 LEU A C 1
ATOM 2524 O O . LEU A 1 306 ? -7.204 -18.659 15.075 1.00 94.94 306 LEU A O 1
ATOM 2528 N N . ALA A 1 307 ? -6.716 -20.611 14.089 1.00 95.06 307 ALA A N 1
ATOM 2529 C CA . ALA A 1 307 ? -5.984 -21.143 15.225 1.00 95.06 307 ALA A CA 1
ATOM 2530 C C . ALA A 1 307 ? -4.751 -20.292 15.567 1.00 95.06 307 ALA A C 1
ATOM 2532 O O . ALA A 1 307 ? -3.945 -19.930 14.697 1.00 95.06 307 ALA A O 1
ATOM 2533 N N . SER A 1 308 ? -4.572 -20.057 16.869 1.00 95.81 308 SER A N 1
ATOM 2534 C CA . SER A 1 308 ? -3.366 -19.448 17.426 1.00 95.81 308 SER A CA 1
ATOM 2535 C C . SER A 1 308 ? -2.113 -20.216 17.020 1.00 95.81 308 SER A C 1
ATOM 2537 O O . SER A 1 308 ? -2.136 -21.432 16.810 1.00 95.81 308 SER A O 1
ATOM 2539 N N . TYR A 1 309 ? -0.992 -19.509 16.948 1.00 95.88 309 TYR A N 1
ATOM 2540 C CA . TYR A 1 309 ? 0.244 -20.056 16.413 1.00 95.88 309 TYR A CA 1
ATOM 2541 C C . TYR A 1 309 ? 1.481 -19.561 17.136 1.00 95.88 309 TYR A C 1
ATOM 2543 O O . TYR A 1 309 ? 1.464 -18.535 17.806 1.00 95.88 309 TYR A O 1
ATOM 2551 N N . GLN A 1 310 ? 2.560 -20.321 17.005 1.00 95.81 310 GLN A N 1
ATOM 2552 C CA . GLN A 1 310 ? 3.801 -20.047 17.706 1.00 95.81 310 GLN A CA 1
ATOM 2553 C C . GLN A 1 310 ? 4.705 -19.145 16.865 1.00 95.81 310 GLN A C 1
ATOM 2555 O O . GLN A 1 310 ? 4.977 -19.442 15.703 1.00 95.81 310 GLN A O 1
ATOM 2560 N N . VAL A 1 311 ? 5.197 -18.061 17.463 1.00 92.44 311 VAL A N 1
ATOM 2561 C CA . VAL A 1 311 ? 6.159 -17.146 16.843 1.00 92.44 311 VAL A CA 1
ATOM 2562 C C . VAL A 1 311 ? 7.532 -17.375 17.460 1.00 92.44 311 VAL A C 1
ATOM 2564 O O . VAL A 1 311 ? 7.799 -16.957 18.582 1.00 92.44 311 VAL A O 1
ATOM 2567 N N . GLU A 1 312 ? 8.405 -18.046 16.711 1.00 88.00 312 GLU A N 1
ATOM 2568 C CA . GLU A 1 312 ? 9.763 -18.406 17.152 1.00 88.00 312 GLU A CA 1
ATOM 2569 C C . GLU A 1 312 ? 10.823 -17.352 16.799 1.00 88.00 312 GLU A C 1
ATOM 2571 O O . GLU A 1 312 ? 11.854 -17.253 17.465 1.00 88.00 312 GLU A O 1
ATOM 2576 N N . ASN A 1 313 ? 10.578 -16.556 15.755 1.00 82.62 313 ASN A N 1
ATOM 2577 C CA . ASN A 1 313 ? 11.507 -15.541 15.252 1.00 82.62 313 ASN A CA 1
ATOM 2578 C C . ASN A 1 313 ? 11.241 -14.181 15.915 1.00 82.62 313 ASN A C 1
ATOM 2580 O O . ASN A 1 313 ? 11.003 -13.176 15.248 1.00 82.62 313 ASN A O 1
ATOM 2584 N N . ALA A 1 314 ? 11.250 -14.158 17.245 1.00 86.75 314 ALA A N 1
ATOM 2585 C CA . ALA A 1 314 ? 11.033 -12.978 18.077 1.00 86.75 314 ALA A CA 1
ATOM 2586 C C . ALA A 1 314 ? 12.039 -12.972 19.238 1.00 86.75 314 ALA A C 1
ATOM 2588 O O . ALA A 1 314 ? 12.606 -14.014 19.563 1.00 86.75 314 ALA A O 1
ATOM 2589 N N . ALA A 1 315 ? 12.272 -11.812 19.856 1.00 87.31 315 ALA A N 1
ATOM 2590 C CA . ALA A 1 315 ? 13.135 -11.727 21.036 1.00 87.31 315 ALA A CA 1
ATOM 2591 C C . ALA A 1 315 ? 12.567 -12.563 22.191 1.00 87.31 315 ALA A C 1
ATOM 2593 O O . ALA A 1 315 ? 13.306 -13.247 22.894 1.00 87.31 315 ALA A O 1
ATOM 2594 N N . LEU A 1 316 ? 11.241 -12.545 22.338 1.00 87.12 316 LEU A N 1
ATOM 2595 C CA . LEU A 1 316 ? 10.503 -13.343 23.305 1.00 87.12 316 LEU A CA 1
ATOM 2596 C C . LEU A 1 316 ? 9.500 -14.215 22.551 1.00 87.12 316 LEU A C 1
ATOM 2598 O O . LEU A 1 316 ? 8.428 -13.707 22.214 1.00 87.12 316 LEU A O 1
ATOM 2602 N N . PRO A 1 317 ? 9.809 -15.499 22.272 1.00 89.94 317 PRO A N 1
ATOM 2603 C CA . PRO A 1 317 ? 8.871 -16.401 21.619 1.00 89.94 317 PRO A CA 1
ATOM 2604 C C . PRO A 1 317 ? 7.515 -16.413 22.321 1.00 89.94 317 PRO A C 1
ATOM 2606 O O . PRO A 1 317 ? 7.431 -16.423 23.552 1.00 89.94 317 PRO A O 1
ATOM 2609 N N . PHE A 1 318 ? 6.445 -16.384 21.536 1.00 92.88 318 PHE A N 1
ATOM 2610 C CA . PHE A 1 318 ? 5.097 -16.207 22.060 1.00 92.88 318 PHE A CA 1
ATOM 2611 C C . PHE A 1 318 ? 4.061 -16.911 21.197 1.00 92.88 318 PHE A C 1
ATOM 2613 O O . PHE A 1 318 ? 4.263 -17.135 20.003 1.00 92.88 318 PHE A O 1
ATOM 2620 N N . GLN A 1 319 ? 2.930 -17.228 21.819 1.00 95.62 319 GLN A N 1
ATOM 2621 C CA . GLN A 1 319 ? 1.758 -17.706 21.109 1.00 95.62 319 GLN A CA 1
ATOM 2622 C C . GLN A 1 319 ? 0.945 -16.495 20.643 1.00 95.62 319 GLN A C 1
ATOM 2624 O O . GLN A 1 319 ? 0.424 -15.738 21.461 1.00 95.62 319 GLN A O 1
ATOM 2629 N N . MET A 1 320 ? 0.853 -16.303 19.331 1.00 94.75 320 MET A N 1
ATOM 2630 C CA . MET A 1 320 ? 0.033 -15.271 18.710 1.00 94.75 320 MET A CA 1
ATOM 2631 C C . MET A 1 320 ? -1.393 -15.790 18.536 1.00 94.75 320 MET A C 1
ATOM 2633 O O . MET A 1 320 ? -1.605 -16.824 17.898 1.00 94.75 320 MET A O 1
ATOM 2637 N N . ALA A 1 321 ? -2.364 -15.066 19.087 1.00 93.94 321 ALA A N 1
ATOM 2638 C CA . ALA A 1 321 ? -3.780 -15.290 18.825 1.00 93.94 321 ALA A CA 1
ATOM 2639 C C . ALA A 1 321 ? -4.246 -14.384 17.678 1.00 93.94 321 ALA A C 1
ATOM 2641 O O . ALA A 1 321 ? -3.891 -13.205 17.629 1.00 93.94 321 ALA A O 1
ATOM 2642 N N . ILE A 1 322 ? -5.033 -14.945 16.760 1.00 95.12 322 ILE A N 1
ATOM 2643 C CA . ILE A 1 322 ? -5.754 -14.170 15.748 1.00 95.12 322 ILE A CA 1
ATOM 2644 C C . ILE A 1 322 ? -7.050 -13.678 16.383 1.00 95.12 322 ILE A C 1
ATOM 2646 O O . ILE A 1 322 ? -7.698 -14.413 17.124 1.00 95.12 322 ILE A O 1
ATOM 2650 N N . ASP A 1 323 ? -7.430 -12.441 16.080 1.00 95.50 323 ASP A N 1
ATOM 2651 C CA . ASP A 1 323 ? -8.666 -11.860 16.579 1.00 95.50 323 ASP A CA 1
ATOM 2652 C C . ASP A 1 323 ? -9.895 -12.705 16.198 1.00 95.50 323 ASP A C 1
ATOM 2654 O O . ASP A 1 323 ? -10.051 -13.092 15.034 1.00 95.50 323 ASP A O 1
ATOM 2658 N N . GLU A 1 324 ? -10.758 -13.018 17.166 1.00 92.06 324 GLU A N 1
ATOM 2659 C CA . GLU A 1 324 ? -11.809 -14.031 17.006 1.00 92.06 324 GLU A CA 1
ATOM 2660 C C . GLU A 1 324 ? -12.903 -13.606 16.019 1.00 92.06 324 GLU A C 1
ATOM 2662 O O . GLU A 1 324 ? -13.340 -14.415 15.196 1.00 92.06 324 GLU A O 1
ATOM 2667 N N . ASP A 1 325 ? -13.312 -12.337 16.036 1.00 93.81 325 ASP A N 1
ATOM 2668 C CA . ASP A 1 325 ? -14.375 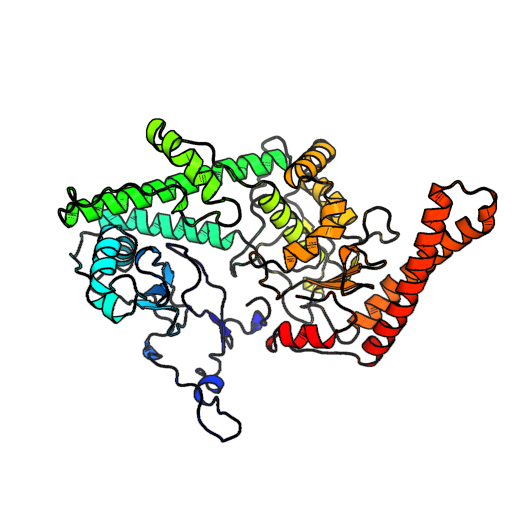-11.803 15.178 1.00 93.81 325 ASP A CA 1
ATOM 2669 C C . ASP A 1 325 ? -13.885 -10.787 14.133 1.00 93.81 325 ASP A C 1
ATOM 2671 O O . ASP A 1 325 ? -14.678 -10.330 13.305 1.00 93.81 325 ASP A O 1
ATOM 2675 N N . ALA A 1 326 ? -12.574 -10.535 14.095 1.00 96.00 326 ALA A N 1
ATOM 2676 C CA . ALA A 1 326 ? -11.913 -9.595 13.197 1.00 96.00 326 ALA A CA 1
ATOM 2677 C C . ALA A 1 326 ? -12.346 -8.137 13.412 1.00 96.00 326 ALA A C 1
ATOM 2679 O O . ALA A 1 326 ? -12.348 -7.346 12.458 1.00 96.00 326 ALA A O 1
ATOM 2680 N N . ILE A 1 327 ? -12.719 -7.800 14.648 1.00 97.81 327 ILE A N 1
ATOM 2681 C CA . ILE A 1 327 ? -13.130 -6.470 15.080 1.00 97.81 327 ILE A CA 1
ATOM 2682 C C . ILE A 1 327 ? -12.145 -6.007 16.152 1.00 97.81 327 ILE A C 1
ATOM 2684 O O . ILE A 1 327 ? -12.127 -6.509 17.266 1.00 97.81 327 ILE A O 1
ATOM 2688 N N . ILE A 1 328 ? -11.337 -4.998 15.833 1.00 97.12 328 ILE A N 1
ATOM 2689 C CA . ILE A 1 328 ? -10.330 -4.477 16.762 1.00 97.12 328 ILE A CA 1
ATOM 2690 C C . ILE A 1 328 ? -10.651 -3.023 17.119 1.00 97.12 328 ILE A C 1
ATOM 2692 O O . ILE A 1 328 ? -10.749 -2.180 16.219 1.00 97.12 328 ILE A O 1
ATOM 2696 N N . PRO A 1 329 ? -10.783 -2.681 18.412 1.00 97.69 329 PRO A N 1
ATOM 2697 C CA . PRO A 1 329 ? -10.943 -1.300 18.852 1.00 97.69 329 PRO A CA 1
ATOM 2698 C C . PRO A 1 329 ? -9.759 -0.411 18.469 1.00 97.69 329 PRO A C 1
ATOM 2700 O O . PRO A 1 329 ? -8.605 -0.836 18.478 1.00 97.69 329 PRO A O 1
ATOM 2703 N N . LEU A 1 330 ? -10.062 0.841 18.123 1.00 97.06 330 LEU A N 1
ATOM 2704 C CA . LEU A 1 330 ? -9.074 1.879 17.810 1.00 97.06 330 LEU A CA 1
ATOM 2705 C C . LEU A 1 330 ? -9.353 3.126 18.663 1.00 97.06 330 LEU A C 1
ATOM 2707 O O . LEU A 1 330 ? -9.652 4.223 18.170 1.00 97.06 330 LEU A O 1
ATOM 2711 N N . MET A 1 331 ? -9.347 2.899 19.972 1.00 94.69 331 MET A N 1
ATOM 2712 C CA . MET A 1 331 ? -9.803 3.805 21.022 1.00 94.69 331 MET A CA 1
ATOM 2713 C C . MET A 1 331 ? -8.669 4.308 21.921 1.00 94.69 331 MET A C 1
ATOM 2715 O O . MET A 1 331 ? -8.873 5.299 22.624 1.00 94.69 331 MET A O 1
ATOM 2719 N N . GLY A 1 332 ? -7.490 3.683 21.870 1.00 94.12 332 GLY A N 1
ATOM 2720 C CA . GLY A 1 332 ? -6.300 4.094 22.616 1.00 94.12 332 GLY A CA 1
ATOM 2721 C C . GLY A 1 332 ? -6.077 3.293 23.898 1.00 94.12 332 GLY A C 1
ATOM 2722 O O . GLY A 1 332 ? -6.926 2.518 24.342 1.00 94.12 332 GLY A O 1
ATOM 2723 N N . SER A 1 333 ? -4.925 3.500 24.533 1.00 90.12 333 SER A N 1
ATOM 2724 C CA . SER A 1 333 ? -4.461 2.727 25.691 1.00 90.12 333 SER A CA 1
ATOM 2725 C C . SER A 1 333 ? -5.349 2.912 26.928 1.00 90.12 333 SER A C 1
ATOM 2727 O O . SER A 1 333 ? -5.540 1.976 27.706 1.00 90.12 333 SER A O 1
ATOM 2729 N N . ALA A 1 334 ? -5.974 4.082 27.076 1.00 87.19 334 ALA A N 1
ATOM 2730 C CA . ALA A 1 334 ? -6.867 4.402 28.191 1.00 87.19 334 ALA A CA 1
ATOM 2731 C C . ALA A 1 334 ? -8.270 3.764 28.090 1.00 87.19 334 ALA A C 1
ATOM 2733 O O . ALA A 1 334 ? -9.080 3.916 29.011 1.00 87.19 334 ALA A O 1
ATOM 2734 N N . CYS A 1 335 ? -8.598 3.085 26.985 1.00 89.25 335 CYS A N 1
ATOM 2735 C CA . CYS A 1 335 ? -9.909 2.465 26.819 1.00 89.25 335 CYS A CA 1
ATOM 2736 C C . CYS A 1 335 ? -10.051 1.168 27.639 1.00 89.25 335 CYS A C 1
ATOM 2738 O O . CYS A 1 335 ? -9.070 0.547 28.057 1.00 89.25 335 CYS A O 1
ATOM 2740 N N . ALA A 1 336 ? -11.297 0.734 27.845 1.00 90.06 336 ALA A N 1
ATOM 2741 C CA . ALA A 1 336 ? -11.612 -0.492 28.581 1.00 90.06 336 ALA A CA 1
ATOM 2742 C C . ALA A 1 336 ? -11.346 -1.784 27.787 1.00 90.06 336 ALA A C 1
ATOM 2744 O O . ALA A 1 336 ? -11.393 -2.867 28.363 1.00 90.06 336 ALA A O 1
ATOM 2745 N N . PHE A 1 337 ? -11.069 -1.686 26.485 1.00 94.62 337 PHE A N 1
ATOM 2746 C CA . PHE A 1 337 ? -10.871 -2.847 25.626 1.00 94.62 337 PHE A CA 1
ATOM 2747 C C . PHE A 1 337 ? -9.462 -3.423 25.801 1.00 94.62 337 PHE A C 1
ATOM 2749 O O . PHE A 1 337 ? -8.486 -2.695 25.589 1.00 94.62 337 PHE A O 1
ATOM 2756 N N . PRO A 1 338 ? -9.312 -4.689 26.226 1.00 92.31 338 PRO A N 1
ATOM 2757 C CA . PRO A 1 338 ? -8.000 -5.321 26.353 1.00 92.31 338 PRO A CA 1
ATOM 2758 C C . PRO A 1 338 ? -7.370 -5.615 24.985 1.00 92.31 338 PRO A C 1
ATOM 2760 O O . PRO A 1 338 ? -6.154 -5.644 24.861 1.00 92.31 338 PRO A O 1
ATOM 2763 N N . ASP A 1 339 ? -8.197 -5.784 23.959 1.00 93.62 339 ASP A N 1
ATOM 2764 C CA . ASP A 1 339 ? -7.842 -6.106 22.582 1.00 93.62 339 ASP A CA 1
ATOM 2765 C C . ASP A 1 339 ? -7.621 -4.884 21.676 1.00 93.62 339 ASP A C 1
ATOM 2767 O O . ASP A 1 339 ? -7.434 -5.051 20.473 1.00 93.62 339 ASP A O 1
ATOM 2771 N N . ASP A 1 340 ? -7.620 -3.665 22.225 1.00 97.19 340 ASP A N 1
ATOM 2772 C CA . ASP A 1 340 ? -7.396 -2.440 21.450 1.00 97.19 340 ASP A CA 1
ATOM 2773 C C . ASP A 1 340 ? -6.088 -2.495 20.644 1.00 97.19 340 ASP A C 1
ATOM 2775 O O . ASP A 1 340 ? -5.042 -2.931 21.138 1.00 97.19 340 ASP A O 1
ATOM 2779 N N . ALA A 1 341 ? -6.140 -2.003 19.403 1.00 97.00 341 ALA A N 1
ATOM 2780 C CA . ALA A 1 341 ? -5.019 -2.032 18.472 1.00 97.00 341 ALA A CA 1
ATOM 2781 C C . ALA A 1 341 ? -3.747 -1.405 19.060 1.00 97.00 341 ALA A C 1
ATOM 2783 O O . ALA A 1 341 ? -2.658 -1.914 18.812 1.00 97.00 341 ALA A O 1
ATOM 2784 N N . VAL A 1 342 ? -3.856 -0.324 19.841 1.00 97.25 342 VAL A N 1
ATOM 2785 C CA . VAL A 1 342 ? -2.693 0.352 20.438 1.00 97.25 342 VAL A CA 1
ATOM 2786 C C . VAL A 1 342 ? -1.997 -0.560 21.444 1.00 97.25 342 VAL A C 1
ATOM 2788 O O . VAL A 1 342 ? -0.780 -0.713 21.378 1.00 97.25 342 VAL A O 1
ATOM 2791 N N . LYS A 1 343 ? -2.766 -1.218 22.319 1.00 96.75 343 LYS A N 1
ATOM 2792 C CA . LYS A 1 343 ? -2.235 -2.159 23.318 1.00 96.75 343 LYS A CA 1
ATOM 2793 C C . LYS A 1 343 ? -1.601 -3.371 22.645 1.00 96.75 343 LYS A C 1
ATOM 2795 O O . LYS A 1 343 ? -0.487 -3.751 22.982 1.00 96.75 343 LYS A O 1
ATOM 2800 N N . ARG A 1 344 ? -2.264 -3.925 21.627 1.00 96.12 344 ARG A N 1
ATOM 2801 C CA . ARG A 1 344 ? -1.726 -5.055 20.860 1.00 96.12 344 ARG A CA 1
ATOM 2802 C C . ARG A 1 344 ? -0.459 -4.688 20.082 1.00 96.12 344 ARG A C 1
ATOM 2804 O O . ARG A 1 344 ? 0.440 -5.517 19.984 1.00 96.12 344 ARG A O 1
ATOM 2811 N N . VAL A 1 345 ? -0.349 -3.471 19.532 1.00 96.94 345 VAL A N 1
ATOM 2812 C CA . VAL A 1 345 ? 0.913 -2.995 18.932 1.00 96.94 345 VAL A CA 1
ATOM 2813 C C . VAL A 1 345 ? 2.010 -2.956 19.992 1.00 96.94 345 VAL A C 1
ATOM 2815 O O . VAL A 1 345 ? 3.088 -3.482 19.739 1.00 96.94 345 VAL A O 1
ATOM 2818 N N . ASP A 1 346 ? 1.743 -2.369 21.158 1.00 96.00 346 ASP A N 1
ATOM 2819 C CA . ASP A 1 346 ? 2.706 -2.270 22.261 1.00 96.00 346 ASP A CA 1
ATOM 2820 C C . ASP A 1 346 ? 3.245 -3.647 22.681 1.00 96.00 346 ASP A C 1
ATOM 2822 O O . ASP A 1 346 ? 4.458 -3.880 22.688 1.00 96.00 346 ASP A O 1
ATOM 2826 N N . GLU A 1 347 ? 2.331 -4.596 22.898 1.00 94.31 347 GLU A N 1
ATOM 2827 C CA . GLU A 1 347 ? 2.644 -5.991 23.201 1.00 94.31 347 GLU A CA 1
ATOM 2828 C C . GLU A 1 347 ? 3.470 -6.643 22.089 1.00 94.31 347 GLU A C 1
ATOM 2830 O O . GLU A 1 347 ? 4.453 -7.328 22.368 1.00 94.31 347 GLU A O 1
ATOM 2835 N N . LEU A 1 348 ? 3.126 -6.420 20.817 1.00 94.62 348 LEU A N 1
ATOM 2836 C CA . LEU A 1 348 ? 3.899 -6.953 19.699 1.00 94.62 348 LEU A CA 1
ATOM 2837 C C . LEU A 1 348 ? 5.297 -6.344 19.640 1.00 94.62 348 LEU A C 1
ATOM 2839 O O . LEU A 1 348 ? 6.252 -7.095 19.482 1.00 94.62 348 LEU A O 1
ATOM 2843 N N . LEU A 1 349 ? 5.457 -5.028 19.801 1.00 93.50 349 LEU A N 1
ATOM 2844 C CA . LEU A 1 349 ? 6.779 -4.392 19.831 1.00 93.50 349 LEU A CA 1
ATOM 2845 C C . LEU A 1 349 ? 7.646 -4.990 20.946 1.00 93.50 349 LEU A C 1
ATOM 2847 O O . LEU A 1 349 ? 8.817 -5.298 20.722 1.00 93.50 349 LEU A O 1
ATOM 2851 N N . HIS A 1 350 ? 7.048 -5.197 22.118 1.00 91.94 350 HIS A N 1
ATOM 2852 C CA . HIS A 1 350 ? 7.670 -5.835 23.269 1.00 91.94 350 HIS A CA 1
ATOM 2853 C C . HIS A 1 350 ? 8.076 -7.291 22.992 1.00 91.94 350 HIS A C 1
ATOM 2855 O O . HIS A 1 350 ? 9.230 -7.656 23.187 1.00 91.94 350 HIS A O 1
ATOM 2861 N N . ARG A 1 351 ? 7.182 -8.133 22.461 1.00 91.94 351 ARG A N 1
ATOM 2862 C CA . ARG A 1 351 ? 7.503 -9.539 22.149 1.00 91.94 351 ARG A CA 1
ATOM 2863 C C . ARG A 1 351 ? 8.535 -9.669 21.037 1.00 91.94 351 ARG A C 1
ATOM 2865 O O . ARG A 1 351 ? 9.447 -10.493 21.103 1.00 91.94 351 ARG A O 1
ATOM 2872 N N . ILE A 1 352 ? 8.371 -8.853 20.001 1.00 91.50 352 ILE A N 1
ATOM 2873 C CA . ILE A 1 352 ? 9.194 -8.878 18.804 1.00 91.50 352 ILE A CA 1
ATOM 2874 C C . ILE A 1 352 ? 10.606 -8.413 19.176 1.00 91.50 352 ILE A C 1
ATOM 2876 O O . ILE A 1 352 ? 11.539 -9.179 18.975 1.00 91.50 352 ILE A O 1
ATOM 2880 N N . TRP A 1 353 ? 10.820 -7.237 19.766 1.00 90.62 353 TRP A N 1
ATOM 2881 C CA . TRP A 1 353 ? 12.178 -6.722 20.029 1.00 90.62 353 TRP A CA 1
ATOM 2882 C C . TRP A 1 353 ? 12.703 -6.893 21.466 1.00 90.62 353 TRP A C 1
ATOM 2884 O O . TRP A 1 353 ? 13.897 -6.724 21.682 1.00 90.62 353 TRP A O 1
ATOM 2894 N N . GLY A 1 354 ? 11.878 -7.335 22.411 1.00 88.62 354 GLY A N 1
ATOM 2895 C CA . GLY A 1 354 ? 12.283 -7.655 23.782 1.00 88.62 354 GLY A CA 1
ATOM 2896 C C . GLY A 1 354 ? 12.208 -6.470 24.747 1.00 88.62 354 GLY A C 1
ATOM 2897 O O . GLY A 1 354 ? 12.063 -5.312 24.347 1.00 88.62 354 GLY A O 1
ATOM 2898 N N . ASP A 1 355 ? 12.312 -6.780 26.039 1.00 85.44 355 ASP A N 1
ATOM 2899 C CA . ASP A 1 355 ? 12.092 -5.834 27.144 1.00 85.44 355 ASP A CA 1
ATOM 2900 C C . ASP A 1 355 ? 13.133 -4.718 27.170 1.00 85.44 355 ASP A C 1
ATOM 2902 O O . ASP A 1 355 ? 12.799 -3.549 27.362 1.00 85.44 355 ASP A O 1
ATOM 2906 N N . GLU A 1 356 ? 14.397 -5.082 26.949 1.00 87.75 356 GLU A N 1
ATOM 2907 C CA . GLU A 1 356 ? 15.536 -4.169 27.070 1.00 87.75 356 GLU A CA 1
ATOM 2908 C C . GLU A 1 356 ? 15.456 -3.012 26.065 1.00 87.75 356 GLU A C 1
ATOM 2910 O O . GLU A 1 356 ? 15.827 -1.884 26.390 1.00 87.75 356 GLU A O 1
ATOM 2915 N N . SER A 1 357 ? 14.912 -3.264 24.868 1.00 89.62 357 SER A N 1
ATOM 2916 C CA . SER A 1 357 ? 14.783 -2.262 23.807 1.00 89.62 357 SER A CA 1
ATOM 2917 C C . SER A 1 357 ? 13.408 -1.593 23.761 1.00 89.62 357 SER A C 1
ATOM 2919 O O . SER A 1 357 ? 13.223 -0.656 22.990 1.00 89.62 357 SER A O 1
ATOM 2921 N N . HIS A 1 358 ? 12.431 -2.009 24.574 1.00 92.50 358 HIS A N 1
ATOM 2922 C CA . HIS A 1 358 ? 11.038 -1.569 24.431 1.00 92.50 358 HIS A CA 1
ATOM 2923 C C . HIS A 1 358 ? 10.872 -0.038 24.508 1.00 92.50 358 HIS A C 1
ATOM 2925 O O . HIS A 1 358 ? 10.294 0.571 23.606 1.00 92.50 358 HIS A O 1
ATOM 2931 N N . THR A 1 359 ? 11.465 0.608 25.517 1.00 94.62 359 THR A N 1
ATOM 2932 C CA . THR A 1 359 ? 11.451 2.077 25.649 1.00 94.62 359 THR A CA 1
ATOM 2933 C C . THR A 1 359 ? 12.143 2.766 24.469 1.00 94.62 359 THR A C 1
ATOM 2935 O O . THR A 1 359 ? 11.660 3.786 23.974 1.00 94.62 359 THR A O 1
ATOM 2938 N N . GLU A 1 360 ? 13.263 2.218 23.988 1.00 95.12 360 GLU A N 1
ATOM 2939 C CA . GLU A 1 360 ? 13.957 2.742 22.806 1.00 95.12 360 GLU A CA 1
ATOM 2940 C C . GLU A 1 360 ? 13.080 2.619 21.553 1.00 95.12 360 GLU A C 1
ATOM 2942 O O . GLU A 1 360 ? 12.963 3.578 20.792 1.00 95.12 360 GLU A O 1
ATOM 2947 N N . ASN A 1 361 ? 12.415 1.477 21.366 1.00 95.88 361 ASN A N 1
ATOM 2948 C CA . ASN A 1 361 ? 11.547 1.206 20.223 1.00 95.88 361 ASN A CA 1
ATOM 2949 C C . ASN A 1 361 ? 10.374 2.184 20.174 1.00 95.88 361 ASN A C 1
ATOM 2951 O O . ASN A 1 361 ? 10.103 2.748 19.115 1.00 95.88 361 ASN A O 1
ATOM 2955 N N . LEU A 1 362 ? 9.717 2.430 21.312 1.00 96.81 362 LEU A N 1
ATOM 2956 C CA . LEU A 1 362 ? 8.637 3.413 21.404 1.00 96.81 362 LEU A CA 1
ATOM 2957 C C . LEU A 1 362 ? 9.139 4.833 21.123 1.00 96.81 362 LEU A C 1
ATOM 2959 O O . LEU A 1 362 ? 8.504 5.571 20.371 1.00 96.81 362 LEU A O 1
ATOM 2963 N N . ASN A 1 363 ? 10.295 5.214 21.674 1.00 97.75 363 ASN A N 1
ATOM 2964 C CA . ASN A 1 363 ? 10.892 6.526 21.418 1.00 97.75 363 ASN A CA 1
ATOM 2965 C C . ASN A 1 363 ? 11.238 6.716 19.938 1.00 97.75 363 ASN A C 1
ATOM 2967 O O . ASN A 1 363 ? 10.903 7.751 19.360 1.00 97.75 363 ASN A O 1
ATOM 2971 N N . PHE A 1 364 ? 11.852 5.711 19.313 1.00 97.88 364 PHE A N 1
ATOM 2972 C CA . PHE A 1 364 ? 12.180 5.729 17.892 1.00 97.88 364 PHE A CA 1
ATOM 2973 C C . PHE A 1 364 ? 10.920 5.799 17.024 1.00 97.88 364 PHE A C 1
ATOM 2975 O O . PHE A 1 364 ? 10.848 6.638 16.129 1.00 97.88 364 PHE A O 1
ATOM 2982 N N . LEU A 1 365 ? 9.899 4.989 17.324 1.00 98.19 365 LEU A N 1
ATOM 2983 C CA . LEU A 1 365 ? 8.619 5.000 16.615 1.00 98.19 365 LEU A CA 1
ATOM 2984 C C . LEU A 1 365 ? 7.939 6.375 16.698 1.00 98.19 365 LEU A C 1
ATOM 2986 O O . LEU A 1 365 ? 7.520 6.923 15.678 1.00 98.19 365 LEU A O 1
ATOM 2990 N N . ASN A 1 366 ? 7.882 6.967 17.893 1.00 98.31 366 ASN A N 1
ATOM 2991 C CA . ASN A 1 366 ? 7.294 8.290 18.115 1.00 98.31 366 ASN A CA 1
ATOM 2992 C C . ASN A 1 366 ? 8.066 9.396 17.382 1.00 98.31 366 ASN A C 1
ATOM 2994 O O . ASN A 1 366 ? 7.464 10.275 16.762 1.00 98.31 366 ASN A O 1
ATOM 2998 N N . GLN A 1 367 ? 9.400 9.352 17.440 1.00 98.25 367 GLN A N 1
ATOM 2999 C CA . GLN A 1 367 ? 10.263 10.305 16.746 1.00 98.25 367 GLN A CA 1
ATOM 3000 C C . GLN A 1 367 ? 10.082 10.203 15.229 1.00 98.25 367 GLN A C 1
ATOM 3002 O O . GLN A 1 367 ? 9.889 11.222 14.569 1.00 98.25 367 GLN A O 1
ATOM 3007 N N . ALA A 1 368 ? 10.096 8.983 14.692 1.00 98.06 368 ALA A N 1
ATOM 3008 C CA . ALA A 1 368 ? 9.923 8.715 13.272 1.00 98.06 368 ALA A CA 1
ATOM 3009 C C . ALA A 1 368 ? 8.557 9.189 12.760 1.00 98.06 368 ALA A C 1
ATOM 3011 O O . ALA A 1 368 ? 8.484 9.775 11.686 1.00 98.06 368 ALA A O 1
ATOM 3012 N N . LEU A 1 369 ? 7.479 8.980 13.524 1.00 98.00 369 LEU A N 1
ATOM 3013 C CA . LEU A 1 369 ? 6.132 9.451 13.177 1.00 98.00 369 LEU A CA 1
ATOM 3014 C C . LEU A 1 369 ? 5.939 10.964 13.389 1.00 98.00 369 LEU A C 1
ATOM 3016 O O . LEU A 1 369 ? 4.960 11.526 12.895 1.00 98.00 369 LEU A O 1
ATOM 3020 N N . GLY A 1 370 ? 6.832 11.620 14.136 1.00 97.88 370 GLY A N 1
ATOM 3021 C CA . GLY A 1 370 ? 6.708 13.025 14.533 1.00 97.88 370 GLY A CA 1
ATOM 3022 C C . GLY A 1 370 ? 5.609 13.289 15.574 1.00 97.88 370 GLY A C 1
ATOM 3023 O O . GLY A 1 370 ? 5.243 14.441 15.804 1.00 97.88 370 GLY A O 1
ATOM 3024 N N . MET A 1 371 ? 5.052 12.239 16.184 1.00 97.62 371 MET A N 1
ATOM 3025 C CA . MET A 1 371 ? 4.024 12.299 17.226 1.00 97.62 371 MET A CA 1
ATOM 3026 C C . MET A 1 371 ? 3.944 10.964 17.979 1.00 97.62 371 MET A C 1
ATOM 3028 O O . MET A 1 371 ? 4.435 9.959 17.468 1.00 97.62 371 MET A O 1
ATOM 3032 N N . PRO A 1 372 ? 3.291 10.909 19.156 1.00 97.75 372 PRO A N 1
ATOM 3033 C CA . PRO A 1 372 ? 3.044 9.640 19.835 1.00 97.75 372 PRO A CA 1
ATOM 3034 C C . PRO A 1 372 ? 2.329 8.636 18.919 1.00 97.75 372 PRO A C 1
ATOM 3036 O O . PRO A 1 372 ? 1.321 8.981 18.299 1.00 97.75 372 PRO A O 1
ATOM 3039 N N . TYR A 1 373 ? 2.819 7.398 18.851 1.00 97.31 373 TYR A N 1
ATOM 3040 C CA . TYR A 1 373 ? 2.282 6.355 17.977 1.00 97.31 373 TYR A CA 1
ATOM 3041 C C . TYR A 1 373 ? 0.823 6.044 18.309 1.00 97.31 373 TYR A C 1
ATOM 3043 O O . TYR A 1 373 ? 0.029 5.843 17.400 1.00 97.31 373 TYR A O 1
ATOM 3051 N N . GLU A 1 374 ? 0.445 6.092 19.590 1.00 96.88 374 GLU A N 1
ATOM 3052 C CA . GLU A 1 374 ? -0.945 5.958 20.032 1.00 96.88 374 GLU A CA 1
ATOM 3053 C C . GLU A 1 374 ? -1.836 7.023 19.377 1.00 96.88 374 GLU A C 1
ATOM 3055 O O . GLU A 1 374 ? -2.889 6.714 18.817 1.00 96.88 374 GLU A O 1
ATOM 3060 N N . LYS A 1 375 ? -1.382 8.283 19.375 1.00 96.81 375 LYS A N 1
ATOM 3061 C CA . LYS A 1 375 ? -2.098 9.377 18.715 1.00 96.81 375 LYS A CA 1
ATOM 3062 C C . LYS A 1 375 ? -2.176 9.148 17.207 1.00 96.81 375 LYS A C 1
ATOM 3064 O O . LYS A 1 375 ? -3.231 9.349 16.611 1.00 96.81 375 LYS A O 1
ATOM 3069 N N . TRP A 1 376 ? -1.085 8.696 16.589 1.00 97.75 376 TRP A N 1
ATOM 3070 C CA . TRP A 1 376 ? -1.073 8.362 15.166 1.00 97.75 376 TRP A CA 1
ATOM 3071 C C . TRP A 1 376 ? -2.059 7.227 14.837 1.00 97.75 376 TRP A C 1
ATOM 3073 O O . TRP A 1 376 ? -2.837 7.354 13.893 1.00 97.75 376 TRP A O 1
ATOM 3083 N N . MET A 1 377 ? -2.097 6.160 15.638 1.00 97.56 377 MET A N 1
ATOM 3084 C CA . MET A 1 377 ? -3.028 5.041 15.470 1.00 97.56 377 MET A CA 1
ATOM 3085 C C . MET A 1 377 ? -4.482 5.522 15.533 1.00 97.56 377 MET A C 1
ATOM 3087 O O . MET A 1 377 ? -5.264 5.241 14.631 1.00 97.56 377 MET A O 1
ATOM 3091 N N . CYS A 1 378 ? -4.837 6.318 16.542 1.00 96.00 378 CYS A N 1
ATOM 3092 C CA . CYS A 1 378 ? -6.210 6.786 16.735 1.00 96.00 378 CYS A CA 1
ATOM 3093 C C . CYS A 1 378 ? -6.654 7.873 15.738 1.00 96.00 378 CYS A C 1
ATOM 3095 O O . CYS A 1 378 ? -7.838 7.944 15.402 1.00 96.00 378 CYS A O 1
ATOM 3097 N N . GLU A 1 379 ? -5.741 8.731 15.267 1.00 95.00 379 GLU A N 1
ATOM 3098 C CA . GLU A 1 379 ? -6.097 9.911 14.462 1.00 95.00 379 GLU A CA 1
ATOM 3099 C C . GLU A 1 379 ? -5.692 9.826 12.984 1.00 95.00 379 GLU A C 1
ATOM 3101 O O . GLU A 1 379 ? -6.342 10.448 12.142 1.00 95.00 379 GLU A O 1
ATOM 3106 N N . GLN A 1 380 ? -4.625 9.094 12.653 1.00 96.25 380 GLN A N 1
ATOM 3107 C CA . GLN A 1 380 ? -3.977 9.125 11.334 1.00 96.25 380 GLN A CA 1
ATOM 3108 C C . GLN A 1 380 ? -4.010 7.781 10.600 1.00 96.25 380 GLN A C 1
ATOM 3110 O O . GLN A 1 380 ? -3.988 7.781 9.367 1.00 96.25 380 GLN A O 1
ATOM 3115 N N . PHE A 1 381 ? -4.121 6.651 11.310 1.00 97.06 381 PHE A N 1
ATOM 3116 C CA . PHE A 1 381 ? -4.134 5.316 10.698 1.00 97.06 381 PHE A CA 1
ATOM 3117 C C . PHE A 1 381 ? -5.170 5.200 9.578 1.00 97.06 381 PHE A C 1
ATOM 3119 O O . PHE A 1 381 ? -4.847 4.751 8.482 1.00 97.06 381 PHE A O 1
ATOM 3126 N N . TRP A 1 382 ? -6.403 5.660 9.812 1.00 96.69 382 TRP A N 1
ATOM 3127 C CA . TRP A 1 382 ? -7.460 5.607 8.800 1.00 96.69 382 TRP A CA 1
ATOM 3128 C C . TRP A 1 382 ? -7.117 6.414 7.548 1.00 96.69 382 TRP A C 1
ATOM 3130 O O . TRP A 1 382 ? -7.291 5.922 6.436 1.00 96.69 382 TRP A O 1
ATOM 3140 N N . ALA A 1 383 ? -6.598 7.633 7.720 1.00 95.75 383 ALA A N 1
ATOM 3141 C CA . ALA A 1 383 ? -6.213 8.498 6.609 1.00 95.75 383 ALA A CA 1
ATOM 3142 C C . ALA A 1 383 ? -5.074 7.883 5.781 1.00 95.75 383 ALA A C 1
ATOM 3144 O O . ALA A 1 383 ? -5.117 7.928 4.551 1.00 95.75 383 ALA A O 1
ATOM 3145 N N . TYR A 1 384 ? -4.094 7.265 6.448 1.00 95.44 384 TYR A N 1
ATOM 3146 C CA . TYR A 1 384 ? -3.041 6.485 5.801 1.00 95.44 384 TYR A CA 1
ATOM 3147 C C . TYR A 1 384 ? -3.615 5.275 5.052 1.00 95.44 384 TYR A C 1
ATOM 3149 O O . TYR A 1 384 ? -3.308 5.065 3.880 1.00 95.44 384 TYR A O 1
ATOM 3157 N N . HIS A 1 385 ? -4.505 4.519 5.691 1.00 94.81 385 HIS A N 1
ATOM 3158 C CA . HIS A 1 385 ? -5.104 3.308 5.135 1.00 94.81 385 HIS A CA 1
ATOM 3159 C C . HIS A 1 385 ? -5.904 3.589 3.853 1.00 94.81 385 HIS A C 1
ATOM 3161 O O . HIS A 1 385 ? -5.774 2.867 2.872 1.00 94.81 385 HIS A O 1
ATOM 3167 N N . ILE A 1 386 ? -6.661 4.687 3.784 1.00 94.00 386 ILE A N 1
ATOM 3168 C CA . ILE A 1 386 ? -7.397 5.065 2.559 1.00 94.00 386 ILE A CA 1
ATOM 3169 C C . ILE A 1 386 ? -6.573 5.881 1.550 1.00 94.00 386 ILE A C 1
ATOM 3171 O O . ILE A 1 386 ? -7.111 6.280 0.512 1.00 94.00 386 ILE A O 1
ATOM 3175 N N . SER A 1 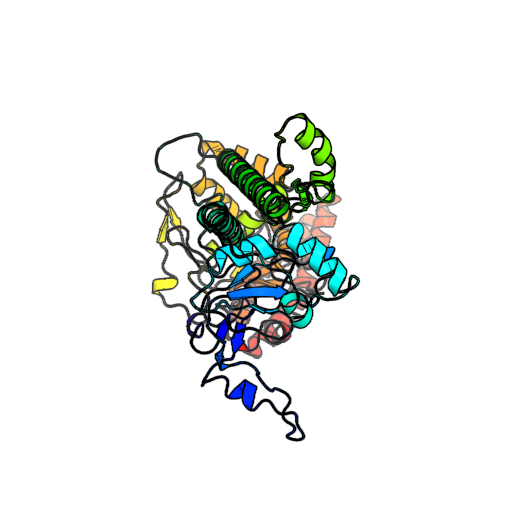387 ? -5.299 6.159 1.840 1.00 90.31 387 SER A N 1
ATOM 3176 C CA . SER A 1 387 ? -4.455 7.038 1.026 1.00 90.31 387 SER A CA 1
ATOM 3177 C C . SER A 1 387 ? -4.254 6.524 -0.406 1.00 90.31 387 SER A C 1
ATOM 3179 O O . SER A 1 387 ? -4.457 5.348 -0.718 1.00 90.31 387 SER A O 1
ATOM 3181 N N . GLY A 1 388 ? -3.839 7.425 -1.302 1.00 78.00 388 GLY A N 1
ATOM 3182 C CA . GLY A 1 388 ? -3.528 7.083 -2.693 1.00 78.00 388 GLY A CA 1
ATOM 3183 C C . GLY A 1 388 ? -2.339 6.128 -2.853 1.00 78.00 388 GLY A C 1
ATOM 3184 O O . GLY A 1 388 ? -2.278 5.422 -3.858 1.00 78.00 388 GLY A O 1
ATOM 3185 N N . THR A 1 389 ? -1.432 6.092 -1.874 1.00 74.81 389 THR A N 1
ATOM 3186 C CA . THR A 1 389 ? -0.246 5.224 -1.861 1.00 74.81 389 THR A CA 1
ATOM 3187 C C . THR A 1 389 ? -0.569 3.821 -1.347 1.00 74.81 389 THR A C 1
ATOM 3189 O O . THR A 1 389 ? -0.050 2.849 -1.886 1.00 74.81 389 THR A O 1
ATOM 3192 N N . MET A 1 390 ? -1.486 3.691 -0.379 1.00 83.19 390 MET A N 1
ATOM 3193 C CA . MET A 1 390 ? -1.871 2.392 0.182 1.00 83.19 390 MET A CA 1
ATOM 3194 C C . MET A 1 390 ? -3.012 1.727 -0.612 1.00 83.19 390 MET A C 1
ATOM 3196 O O . MET A 1 390 ? -2.769 0.920 -1.507 1.00 83.19 390 MET A O 1
ATOM 3200 N N . TYR A 1 391 ? -4.273 2.082 -0.332 1.00 87.12 391 TYR A N 1
ATOM 3201 C CA . TYR A 1 391 ? -5.442 1.390 -0.893 1.00 87.12 391 TYR A CA 1
ATOM 3202 C C . TYR A 1 391 ? -6.314 2.239 -1.828 1.00 87.12 391 TYR A C 1
ATOM 3204 O O . TYR A 1 391 ? -7.400 1.812 -2.204 1.00 87.12 391 TYR A O 1
ATOM 3212 N N . LYS A 1 392 ? -5.882 3.437 -2.244 1.00 87.94 392 LYS A N 1
ATOM 3213 C CA . LYS A 1 392 ? -6.574 4.282 -3.245 1.00 87.94 392 LYS A CA 1
ATOM 3214 C C . LYS A 1 392 ? -8.079 4.438 -2.975 1.00 87.94 392 LYS A C 1
ATOM 3216 O O . LYS A 1 392 ? -8.897 4.276 -3.883 1.00 87.94 392 LYS A O 1
ATOM 3221 N N . LYS A 1 393 ? -8.453 4.755 -1.727 1.00 91.19 393 LYS A N 1
ATOM 3222 C CA . LYS A 1 393 ? -9.857 4.886 -1.281 1.00 91.19 393 LYS A CA 1
ATOM 3223 C C . LYS A 1 393 ? -10.683 3.585 -1.372 1.00 91.19 393 LYS A C 1
ATOM 3225 O O . LYS A 1 393 ? -11.908 3.639 -1.504 1.00 91.19 393 LYS A O 1
ATOM 3230 N N . LYS A 1 394 ? -10.022 2.424 -1.326 1.00 92.00 394 LYS A N 1
ATOM 3231 C CA . LYS A 1 394 ? -10.608 1.070 -1.335 1.00 92.00 394 LYS A CA 1
ATOM 3232 C C . LYS A 1 394 ? -10.085 0.248 -0.141 1.00 92.00 394 LYS A C 1
ATOM 3234 O O . LYS A 1 394 ? -9.284 -0.660 -0.330 1.00 92.00 394 LYS A O 1
ATOM 3239 N N . PRO A 1 395 ? -10.428 0.646 1.099 1.00 92.62 395 PRO A N 1
ATOM 3240 C CA . PRO A 1 395 ? -9.817 0.097 2.305 1.00 92.62 395 PRO A CA 1
ATOM 3241 C C . PRO A 1 395 ? -10.201 -1.359 2.560 1.00 92.62 395 PRO A C 1
ATOM 3243 O O . PRO A 1 395 ? -11.355 -1.742 2.407 1.00 92.62 395 PRO A O 1
ATOM 3246 N N . ILE A 1 396 ? -9.240 -2.122 3.082 1.00 92.31 396 ILE A N 1
ATOM 3247 C CA . ILE A 1 396 ? -9.418 -3.530 3.465 1.00 92.31 396 ILE A CA 1
ATOM 3248 C C . ILE A 1 396 ? -9.982 -3.673 4.892 1.00 92.31 396 ILE A C 1
ATOM 3250 O O . ILE A 1 396 ? -10.865 -4.484 5.161 1.00 92.31 396 ILE A O 1
ATOM 3254 N N . TYR A 1 397 ? -9.460 -2.887 5.831 1.00 95.56 397 TYR A N 1
ATOM 3255 C CA . TYR A 1 397 ? -10.044 -2.710 7.164 1.00 95.56 397 TYR A CA 1
ATOM 3256 C C . TYR A 1 397 ? -11.042 -1.561 7.107 1.00 95.56 397 TYR A C 1
ATOM 3258 O O . TYR A 1 397 ? -10.661 -0.469 6.697 1.00 95.56 397 TYR A O 1
ATOM 3266 N N . TRP A 1 398 ? -12.297 -1.789 7.470 1.00 97.44 398 TRP A N 1
ATOM 3267 C CA . TRP A 1 398 ? -13.337 -0.766 7.463 1.00 97.44 398 TRP A CA 1
ATOM 3268 C C . TRP A 1 398 ? -13.477 -0.166 8.851 1.00 97.44 398 TRP A C 1
ATOM 3270 O O . TRP A 1 398 ? -13.585 -0.888 9.840 1.00 97.44 398 TRP A O 1
ATOM 3280 N N . LEU A 1 399 ? -13.460 1.162 8.924 1.00 98.38 399 LEU A N 1
ATOM 3281 C CA . LEU A 1 399 ? -13.586 1.873 10.186 1.00 98.38 399 LEU A CA 1
ATOM 3282 C C . LEU A 1 399 ? -15.061 2.135 10.485 1.00 98.38 399 LEU A C 1
ATOM 3284 O O . LEU A 1 399 ? -15.657 3.044 9.907 1.00 98.38 399 LEU A O 1
ATOM 3288 N N . PHE A 1 400 ? -15.629 1.365 11.408 1.00 98.62 400 PHE A N 1
ATOM 3289 C CA . PHE A 1 400 ? -16.922 1.666 12.015 1.00 98.62 400 PHE A CA 1
ATOM 3290 C C . PHE A 1 400 ? -16.707 2.706 13.104 1.00 98.62 400 PHE A C 1
ATOM 3292 O O . PHE A 1 400 ? -15.892 2.501 14.007 1.00 98.62 400 PHE A O 1
ATOM 3299 N N . CYS A 1 401 ? -17.392 3.842 13.006 1.00 98.31 401 CYS A N 1
ATOM 3300 C CA . CYS A 1 401 ? -17.217 4.919 13.964 1.00 98.31 401 CYS A CA 1
ATOM 3301 C C . CYS A 1 401 ? -18.483 5.741 14.179 1.00 98.31 401 CYS A C 1
ATOM 3303 O O . CYS A 1 401 ? -19.283 5.934 13.265 1.00 98.31 401 CYS A O 1
ATOM 3305 N N . SER A 1 402 ? -18.629 6.266 15.395 1.00 98.19 402 SER A N 1
ATOM 3306 C CA . SER A 1 402 ? -19.810 7.030 15.807 1.00 98.19 402 SER A CA 1
ATOM 3307 C C . SER A 1 402 ? -19.927 8.410 15.157 1.00 98.19 402 SER A C 1
ATOM 3309 O O . SER A 1 402 ? -21.021 8.962 15.078 1.00 98.19 402 SER A O 1
ATOM 3311 N N . ASN A 1 403 ? -18.835 8.939 14.597 1.00 96.88 403 ASN A N 1
ATOM 3312 C CA . ASN A 1 403 ? -18.839 10.153 13.785 1.00 96.88 403 ASN A CA 1
ATOM 3313 C C . ASN A 1 403 ? -18.198 9.901 12.406 1.00 96.88 403 ASN A C 1
ATOM 3315 O O . ASN A 1 403 ? -17.026 10.236 12.188 1.00 96.88 403 ASN A O 1
ATOM 3319 N N . PRO A 1 404 ? -18.960 9.362 11.433 1.00 96.75 404 PRO A N 1
ATOM 3320 C CA . PRO A 1 404 ? -18.459 9.019 10.101 1.00 96.75 404 PRO A CA 1
ATOM 3321 C C . PRO A 1 404 ? -17.770 10.157 9.342 1.00 96.75 404 PRO A C 1
ATOM 3323 O O . PRO A 1 404 ? -16.864 9.925 8.543 1.00 96.75 404 PRO A O 1
ATOM 3326 N N . LYS A 1 405 ? -18.189 11.408 9.565 1.00 95.75 405 LYS A N 1
ATOM 3327 C CA . LYS A 1 405 ? -17.647 12.586 8.863 1.00 95.75 405 LYS A CA 1
ATOM 3328 C C . LYS A 1 405 ? -16.336 13.086 9.470 1.00 95.75 405 LYS A C 1
ATOM 3330 O O . LYS A 1 405 ? -15.622 13.859 8.830 1.00 95.75 405 LYS A O 1
ATOM 3335 N N . SER A 1 406 ? -16.047 12.718 10.714 1.00 94.69 406 SER A N 1
ATOM 3336 C CA . SER A 1 406 ? -14.836 13.083 11.453 1.00 94.69 406 SER A CA 1
ATOM 3337 C C . SER A 1 406 ? -14.397 11.901 12.327 1.00 94.69 406 SER A C 1
ATOM 3339 O O . SER A 1 406 ? -14.490 11.984 13.554 1.00 94.69 406 SER A O 1
ATOM 3341 N N . PRO A 1 407 ? -13.932 10.793 11.718 1.00 94.56 407 PRO A N 1
ATOM 3342 C CA . PRO A 1 407 ? -13.624 9.548 12.424 1.00 94.56 407 PRO A CA 1
ATOM 3343 C C . PRO A 1 407 ? -12.663 9.743 13.605 1.00 94.56 407 PRO A C 1
ATOM 3345 O O . PRO A 1 407 ? -12.901 9.237 14.700 1.00 94.56 407 PRO A O 1
ATOM 3348 N N . GLN A 1 408 ? -11.641 10.582 13.446 1.00 92.12 408 GLN A N 1
ATOM 3349 C CA . GLN A 1 408 ? -10.672 10.914 14.495 1.00 92.12 408 GLN A CA 1
ATOM 3350 C C . GLN A 1 408 ? -11.283 11.621 15.721 1.00 92.12 408 GLN A C 1
ATOM 3352 O O . GLN A 1 408 ? -10.674 11.646 16.782 1.00 92.12 408 GLN A O 1
ATOM 3357 N N . LYS A 1 409 ? -12.486 12.196 15.591 1.00 92.81 409 LYS A N 1
ATOM 3358 C CA . LYS A 1 409 ? -13.240 12.825 16.690 1.00 92.81 409 LYS A CA 1
ATOM 3359 C C . LYS A 1 409 ? -14.355 11.935 17.243 1.00 92.81 409 LYS A C 1
ATOM 3361 O O . LYS A 1 409 ? -15.090 12.384 18.109 1.00 92.81 409 LYS A O 1
ATOM 3366 N N . SER A 1 410 ? -14.507 10.717 16.721 1.00 95.56 410 SER A N 1
ATOM 3367 C CA . SER A 1 410 ? -15.570 9.804 17.151 1.00 95.56 410 SER A CA 1
ATOM 3368 C C . SER A 1 410 ? -15.379 9.369 18.603 1.00 95.56 410 SER A C 1
ATOM 3370 O O . SER A 1 410 ? -14.253 9.084 19.023 1.00 95.56 410 SER A O 1
ATOM 3372 N N . ALA A 1 411 ? -16.485 9.267 19.334 1.00 96.06 411 ALA A N 1
ATOM 3373 C CA . ALA A 1 411 ? -16.546 8.670 20.663 1.00 96.06 411 ALA A CA 1
ATOM 3374 C C . ALA A 1 411 ? -16.340 7.148 20.649 1.00 96.06 411 ALA A C 1
ATOM 3376 O O . ALA A 1 411 ? -15.953 6.596 21.667 1.00 96.06 411 ALA A O 1
ATOM 3377 N N . PHE A 1 412 ? -16.570 6.478 19.518 1.00 97.88 412 PHE A N 1
ATOM 3378 C CA . PHE A 1 412 ? -16.367 5.042 19.335 1.00 97.88 412 PHE A CA 1
ATOM 3379 C C . PHE A 1 412 ? -15.780 4.740 17.954 1.00 97.88 412 PHE A C 1
ATOM 3381 O O . PHE A 1 412 ? -16.184 5.347 16.957 1.00 97.88 412 PHE A O 1
ATOM 3388 N N . ARG A 1 413 ? -14.827 3.803 17.897 1.00 97.75 413 ARG A N 1
ATOM 3389 C CA . ARG A 1 413 ? -14.128 3.356 16.688 1.00 97.75 413 ARG A CA 1
ATOM 3390 C C . ARG A 1 413 ? -13.699 1.898 16.805 1.00 97.75 413 ARG A C 1
ATOM 3392 O O . ARG A 1 413 ? -12.995 1.540 17.749 1.00 97.75 413 ARG A O 1
ATOM 3399 N N . VAL A 1 414 ? -14.022 1.106 15.789 1.00 98.31 414 VAL A N 1
ATOM 3400 C CA . VAL A 1 414 ? -13.473 -0.242 15.595 1.00 98.31 414 VAL A CA 1
ATOM 3401 C C . VAL A 1 414 ? -13.069 -0.443 14.134 1.00 98.31 414 VAL A C 1
ATOM 3403 O O . VAL A 1 414 ? -13.751 0.019 13.216 1.00 98.31 414 VAL A O 1
ATOM 3406 N N . LEU A 1 415 ? -11.945 -1.119 13.917 1.00 98.38 415 LEU A N 1
ATOM 3407 C CA . LEU A 1 415 ? -11.518 -1.612 12.614 1.00 98.38 415 LEU A CA 1
ATOM 3408 C C . LEU A 1 415 ? -12.097 -3.002 12.399 1.00 98.38 415 LEU A C 1
ATOM 3410 O O . LEU A 1 415 ? -11.963 -3.866 13.258 1.00 98.38 415 LEU A O 1
ATOM 3414 N N . VAL A 1 416 ? -12.699 -3.220 11.236 1.00 98.12 416 VAL A N 1
ATOM 3415 C CA . VAL A 1 416 ? -13.328 -4.490 10.880 1.00 98.12 416 VAL A CA 1
ATOM 3416 C C . VAL A 1 416 ? -12.700 -5.020 9.605 1.00 98.12 416 VAL A C 1
ATOM 3418 O O . VAL A 1 416 ? -12.649 -4.314 8.596 1.00 98.12 416 VAL A O 1
ATOM 3421 N N . TYR A 1 417 ? -12.204 -6.255 9.619 1.00 96.31 417 TYR A N 1
ATOM 3422 C CA . TYR A 1 417 ? -11.585 -6.827 8.428 1.00 96.31 417 TYR A CA 1
ATOM 3423 C C . TYR A 1 417 ? -12.640 -7.310 7.424 1.00 96.31 417 TYR A C 1
ATOM 3425 O O . TYR A 1 417 ? -13.298 -8.321 7.659 1.00 96.31 417 TYR A O 1
ATOM 3433 N N . MET A 1 418 ? -12.760 -6.640 6.268 1.00 93.75 418 MET A N 1
ATOM 3434 C CA . MET A 1 418 ? -13.847 -6.894 5.309 1.00 93.75 418 MET A CA 1
ATOM 3435 C C . MET A 1 418 ? -13.965 -8.349 4.838 1.00 93.75 418 MET A C 1
ATOM 3437 O O . MET A 1 418 ? -15.068 -8.825 4.599 1.00 93.75 418 MET A O 1
ATOM 3441 N N . HIS A 1 419 ? -12.845 -9.072 4.734 1.00 92.00 419 HIS A N 1
ATOM 3442 C CA . HIS A 1 419 ? -12.840 -10.462 4.267 1.00 92.00 419 HIS A CA 1
ATOM 3443 C C . HIS A 1 419 ? -13.445 -11.423 5.291 1.00 92.00 419 HIS A C 1
ATOM 3445 O O . HIS A 1 419 ? -13.822 -12.524 4.928 1.00 92.00 419 HIS A O 1
ATOM 3451 N N . ARG A 1 420 ? -13.557 -11.016 6.558 1.00 93.38 420 ARG A N 1
ATOM 3452 C CA . ARG A 1 420 ? -14.137 -11.817 7.642 1.00 93.38 420 ARG A CA 1
ATOM 3453 C C . ARG A 1 420 ? -15.495 -11.283 8.105 1.00 93.38 420 ARG A C 1
ATOM 3455 O O . ARG A 1 420 ? -16.021 -11.755 9.108 1.00 93.38 420 ARG A O 1
ATOM 3462 N N . MET A 1 421 ? -16.060 -10.310 7.387 1.00 95.06 421 MET A N 1
ATOM 3463 C CA . MET A 1 421 ? -17.398 -9.806 7.678 1.00 95.06 421 MET A CA 1
ATOM 3464 C C . MET A 1 421 ? -18.468 -10.814 7.252 1.00 95.06 421 MET A C 1
ATOM 3466 O O . MET A 1 421 ? -18.378 -11.435 6.196 1.00 95.06 421 MET A O 1
ATOM 3470 N N . ASP A 1 422 ? -19.503 -10.936 8.074 1.00 94.88 422 ASP A N 1
ATOM 3471 C CA . ASP A 1 422 ? -20.672 -11.778 7.860 1.00 94.88 422 ASP A CA 1
ATOM 3472 C C . ASP A 1 422 ? -21.964 -10.996 8.174 1.00 94.88 422 ASP A C 1
ATOM 3474 O O . ASP A 1 422 ? -21.933 -9.834 8.592 1.00 94.88 422 ASP A O 1
ATOM 3478 N N . ALA A 1 423 ? -23.116 -11.648 7.992 1.00 96.44 423 ALA A N 1
ATOM 3479 C CA . ALA A 1 423 ? -24.439 -11.068 8.251 1.00 96.44 423 ALA A CA 1
ATOM 3480 C C . ALA A 1 423 ? -24.619 -10.531 9.687 1.00 96.44 423 ALA A C 1
ATOM 3482 O O . ALA A 1 423 ? -25.497 -9.707 9.942 1.00 96.44 423 ALA A O 1
ATOM 3483 N N . TYR A 1 424 ? -23.805 -11.005 10.632 1.00 96.62 424 TYR A N 1
ATOM 3484 C CA . TYR A 1 424 ? -23.896 -10.716 12.058 1.00 96.62 424 TYR A CA 1
ATOM 3485 C C . TYR A 1 424 ? -22.793 -9.773 12.545 1.00 96.62 424 TYR A C 1
ATOM 3487 O O . TYR A 1 424 ? -22.805 -9.396 13.716 1.00 96.62 424 TYR A O 1
ATOM 3495 N N . THR A 1 425 ? -21.864 -9.339 11.687 1.00 97.44 425 THR A N 1
ATOM 3496 C CA . THR A 1 425 ? -20.765 -8.441 12.071 1.00 97.44 425 THR A CA 1
ATOM 3497 C C . THR A 1 425 ? -21.270 -7.184 12.773 1.00 97.44 425 THR A C 1
ATOM 3499 O O . THR A 1 425 ? -20.790 -6.854 13.852 1.00 97.44 425 THR A O 1
ATOM 3502 N N . VAL A 1 426 ? -22.291 -6.512 12.231 1.00 98.19 426 VAL A N 1
ATOM 3503 C CA . VAL A 1 426 ? -22.847 -5.296 12.854 1.00 98.19 426 VAL A CA 1
ATOM 3504 C C . VAL A 1 426 ? -23.447 -5.595 14.233 1.00 98.19 426 VAL A C 1
ATOM 3506 O O . VAL A 1 426 ? -23.273 -4.820 15.173 1.00 98.19 426 VAL A O 1
ATOM 3509 N N . GLN A 1 427 ? -24.098 -6.750 14.387 1.00 97.94 427 GLN A N 1
ATOM 3510 C CA . GLN A 1 427 ? -24.637 -7.192 15.672 1.00 97.94 427 GLN A CA 1
ATOM 3511 C C . GLN A 1 427 ? -23.522 -7.484 16.691 1.00 97.94 427 GLN A C 1
ATOM 3513 O O . GLN A 1 427 ? -23.679 -7.154 17.868 1.00 97.94 427 GLN A O 1
ATOM 3518 N N . LYS A 1 428 ? -22.396 -8.066 16.254 1.00 97.94 428 LYS A N 1
ATOM 3519 C CA . LYS A 1 428 ? -21.204 -8.292 17.089 1.00 97.94 428 LYS A CA 1
ATOM 3520 C C . LYS A 1 428 ? -20.604 -6.962 17.551 1.00 97.94 428 LYS A C 1
ATOM 3522 O O . LYS A 1 428 ? -20.408 -6.795 18.751 1.00 97.94 428 LYS A O 1
ATOM 3527 N N . ILE A 1 429 ? -20.437 -5.984 16.650 1.00 98.25 429 ILE A N 1
ATOM 3528 C CA . ILE A 1 429 ? -19.986 -4.621 17.001 1.00 98.25 429 ILE A CA 1
ATOM 3529 C C . ILE A 1 429 ? -20.895 -4.019 18.079 1.00 98.25 429 ILE A C 1
ATOM 3531 O O . ILE A 1 429 ? -20.416 -3.544 19.108 1.00 98.25 429 ILE A O 1
ATOM 3535 N N . LEU A 1 430 ? -22.213 -4.075 17.869 1.00 97.81 430 LEU A N 1
ATOM 3536 C CA . LEU A 1 430 ? -23.194 -3.522 18.799 1.00 97.81 430 LEU A CA 1
ATOM 3537 C C . LEU A 1 430 ? -23.093 -4.167 20.192 1.00 97.81 430 LEU A C 1
ATOM 3539 O O . LEU A 1 430 ? -22.996 -3.469 21.201 1.00 97.81 430 LEU A O 1
ATOM 3543 N N . ARG A 1 431 ? -23.098 -5.504 20.247 1.00 97.50 431 ARG A N 1
ATOM 3544 C CA . ARG A 1 431 ? -23.173 -6.272 21.496 1.00 97.50 431 ARG A CA 1
ATOM 3545 C C . ARG A 1 431 ? -21.850 -6.328 22.256 1.00 97.50 431 ARG A C 1
ATOM 3547 O O . ARG A 1 431 ? -21.867 -6.178 23.474 1.00 97.50 431 ARG A O 1
ATOM 3554 N N . ASN A 1 432 ? -20.750 -6.603 21.562 1.00 97.12 432 ASN A N 1
ATOM 3555 C CA . ASN A 1 432 ? -19.464 -6.923 22.184 1.00 97.12 432 ASN A CA 1
ATOM 3556 C C . ASN A 1 432 ? -18.598 -5.677 22.399 1.00 97.12 432 ASN A C 1
ATOM 3558 O O . ASN A 1 432 ? -17.722 -5.696 23.257 1.00 97.12 432 ASN A O 1
ATOM 3562 N N . TYR A 1 433 ? -18.866 -4.589 21.667 1.00 97.81 433 TYR A N 1
ATOM 3563 C CA . TYR A 1 433 ? -18.030 -3.389 21.701 1.00 97.81 433 TYR A CA 1
ATOM 3564 C C . TYR A 1 433 ? -18.820 -2.138 22.083 1.00 97.81 433 TYR A C 1
ATOM 3566 O O . TYR A 1 433 ? -18.522 -1.513 23.100 1.00 97.81 433 TYR A O 1
ATOM 3574 N N . LEU A 1 434 ? -19.860 -1.774 21.327 1.00 98.12 434 LEU A N 1
ATOM 3575 C CA . LEU A 1 434 ? -20.563 -0.510 21.560 1.00 98.12 434 LEU A CA 1
ATOM 3576 C C . LEU A 1 434 ? -21.301 -0.487 22.906 1.00 98.12 434 LEU A C 1
ATOM 3578 O O . LEU A 1 434 ? -21.114 0.459 23.667 1.00 98.12 434 LEU A O 1
ATOM 3582 N N . HIS A 1 435 ? -22.103 -1.507 23.237 1.00 97.81 435 HIS A N 1
ATOM 3583 C CA . HIS A 1 435 ? -22.814 -1.539 24.523 1.00 97.81 435 HIS A CA 1
ATOM 3584 C C . HIS A 1 435 ? -21.858 -1.535 25.732 1.00 97.81 435 HIS A C 1
ATOM 3586 O O . HIS A 1 435 ? -22.061 -0.706 26.621 1.00 97.81 435 HIS A O 1
ATOM 3592 N N . PRO A 1 436 ? -20.791 -2.366 25.785 1.00 96.88 436 PRO A N 1
ATOM 3593 C CA . PRO A 1 436 ? -19.800 -2.268 26.857 1.00 96.88 436 PRO A CA 1
ATOM 3594 C C . PRO A 1 436 ? -19.148 -0.888 26.947 1.00 96.88 436 PRO A C 1
ATOM 3596 O O . PRO A 1 436 ? -18.938 -0.380 28.048 1.00 96.88 436 PRO A O 1
ATOM 3599 N N . HIS A 1 437 ? -18.872 -0.246 25.806 1.00 97.44 437 HIS A N 1
ATOM 3600 C CA . HIS A 1 437 ? -18.325 1.106 25.799 1.00 97.44 437 HIS A CA 1
ATOM 3601 C C . HIS A 1 437 ? -19.311 2.144 26.345 1.00 97.44 437 HIS A C 1
ATOM 3603 O O . HIS A 1 437 ? -18.914 2.997 27.136 1.00 97.44 437 HIS A O 1
ATOM 3609 N N . ILE A 1 438 ? -20.592 2.057 25.976 1.00 97.56 438 ILE A N 1
ATOM 3610 C CA . ILE A 1 438 ? -21.648 2.930 26.505 1.00 97.56 438 ILE A CA 1
ATOM 3611 C C . ILE A 1 438 ? -21.726 2.805 28.025 1.00 97.56 438 ILE A C 1
ATOM 3613 O O . ILE A 1 438 ? -21.695 3.824 28.711 1.00 97.56 438 ILE A O 1
ATOM 3617 N N . GLU A 1 439 ? -21.779 1.584 28.561 1.00 96.88 439 GLU A N 1
ATOM 3618 C CA . GLU A 1 439 ? -21.846 1.374 30.011 1.00 96.88 439 GLU A CA 1
ATOM 3619 C C . GLU A 1 439 ? -20.585 1.885 30.720 1.00 96.88 439 GLU A C 1
ATOM 3621 O O . GLU A 1 439 ? -20.687 2.522 31.767 1.00 96.88 439 GLU A O 1
ATOM 3626 N N . TYR A 1 440 ? -19.403 1.711 30.119 1.00 95.88 440 TYR A N 1
ATOM 3627 C CA . TYR A 1 440 ? -18.155 2.268 30.643 1.00 95.88 440 TYR A CA 1
ATOM 3628 C C . TYR A 1 440 ? -18.168 3.804 30.711 1.00 95.88 440 TYR A C 1
ATOM 3630 O O . TYR A 1 440 ? -17.859 4.386 31.752 1.00 95.88 440 TYR A O 1
ATOM 3638 N N . VAL A 1 441 ? -18.542 4.476 29.616 1.00 95.94 441 VAL A N 1
ATOM 3639 C CA . VAL A 1 441 ? -18.615 5.947 29.564 1.00 95.94 441 VAL A CA 1
ATOM 3640 C C . VAL A 1 441 ? -19.694 6.461 30.518 1.00 95.94 441 VAL A C 1
ATOM 3642 O O . VAL A 1 441 ? -19.493 7.467 31.194 1.00 95.94 441 VAL A O 1
ATOM 3645 N N . LYS A 1 442 ? -20.820 5.750 30.626 1.00 96.88 442 LYS A N 1
ATOM 3646 C CA . LYS A 1 442 ? -21.930 6.092 31.518 1.00 96.88 442 LYS A CA 1
ATOM 3647 C C . LYS A 1 442 ? -21.542 5.975 32.987 1.00 96.88 442 LYS A C 1
ATOM 3649 O O . LYS A 1 442 ? -21.860 6.883 33.746 1.00 96.88 442 LYS A O 1
ATOM 3654 N N . ALA A 1 443 ? -20.831 4.917 33.375 1.00 96.19 443 ALA A N 1
ATOM 3655 C CA . ALA A 1 443 ? -20.325 4.759 34.735 1.00 96.19 443 ALA A CA 1
ATOM 3656 C C . ALA A 1 443 ? -19.361 5.897 35.106 1.00 96.19 443 ALA A C 1
ATOM 3658 O O . ALA A 1 443 ? -19.533 6.526 36.147 1.00 96.19 443 ALA A O 1
ATOM 3659 N N . LYS A 1 444 ? -18.417 6.236 34.213 1.00 94.56 444 LYS A N 1
ATOM 3660 C CA . LYS A 1 444 ? -17.510 7.383 34.401 1.00 94.56 444 LYS A CA 1
ATOM 3661 C C . LYS A 1 444 ? -18.250 8.712 34.513 1.00 94.56 444 LYS A C 1
ATOM 3663 O O . LYS A 1 444 ? -17.919 9.537 35.358 1.00 94.56 444 LYS A O 1
ATOM 3668 N N . TYR A 1 445 ? -19.249 8.922 33.659 1.00 96.50 445 TYR A N 1
ATOM 3669 C CA . TYR A 1 445 ? -20.081 10.117 33.711 1.00 96.50 445 TYR A CA 1
ATOM 3670 C C . TYR A 1 445 ? -20.820 10.219 35.047 1.00 96.50 445 TYR A C 1
ATOM 3672 O O . TYR A 1 445 ? -20.790 11.277 35.660 1.00 96.50 445 TYR A O 1
ATOM 3680 N N . GLN A 1 446 ? -21.441 9.131 35.511 1.00 96.50 446 GLN A N 1
ATOM 3681 C CA . GLN A 1 446 ? -22.161 9.097 36.786 1.00 96.50 446 GLN A CA 1
ATOM 3682 C C . GLN A 1 446 ? -21.233 9.375 37.972 1.00 96.50 446 GLN A C 1
ATOM 3684 O O . GLN A 1 446 ? -21.557 10.217 38.798 1.00 96.50 446 GLN A O 1
ATOM 3689 N N . GLU A 1 447 ? -20.053 8.752 38.010 1.00 94.88 447 GLU A N 1
ATOM 3690 C CA . GLU A 1 447 ? -19.052 8.988 39.057 1.00 94.88 447 GLU A CA 1
ATOM 3691 C C . GLU A 1 447 ? -18.637 10.467 39.140 1.00 94.88 447 GLU A C 1
ATOM 3693 O O . GLU A 1 447 ? -18.602 11.051 40.224 1.00 94.88 447 GLU A O 1
ATOM 3698 N N . MET A 1 448 ? -18.356 11.098 37.995 1.00 94.94 448 MET A N 1
ATOM 3699 C CA . MET A 1 448 ? -17.982 12.513 37.952 1.00 94.94 448 MET A CA 1
ATOM 3700 C C . MET A 1 448 ? -19.165 13.437 38.258 1.00 94.94 448 MET A C 1
ATOM 3702 O O . MET A 1 448 ? -18.997 14.429 38.961 1.00 94.94 448 MET A O 1
ATOM 3706 N N . HIS A 1 449 ? -20.355 13.114 37.751 1.00 94.50 449 HIS A N 1
ATOM 3707 C CA . HIS A 1 449 ? -21.574 13.891 37.960 1.00 94.50 449 HIS A CA 1
ATOM 3708 C C . HIS A 1 449 ? -22.002 13.891 39.435 1.00 94.50 449 HIS A C 1
ATOM 3710 O O . HIS A 1 449 ? -22.341 14.935 39.985 1.00 94.50 449 HIS A O 1
ATOM 3716 N N . ASP A 1 450 ? -21.925 12.750 40.119 1.00 94.38 450 ASP A N 1
ATOM 3717 C CA . ASP A 1 450 ? -22.262 12.656 41.545 1.00 94.38 450 ASP A CA 1
ATOM 3718 C C . ASP A 1 450 ? -21.284 13.457 42.428 1.00 94.38 450 ASP A C 1
ATOM 3720 O O . ASP A 1 450 ? -21.639 13.892 43.525 1.00 94.38 450 ASP A O 1
ATOM 3724 N N . ASN A 1 451 ? -20.068 13.709 41.930 1.00 93.12 451 ASN A N 1
ATOM 3725 C CA . ASN A 1 451 ? -19.046 14.528 42.580 1.00 93.12 451 ASN A CA 1
ATOM 3726 C C . ASN A 1 451 ? -18.912 15.944 41.974 1.00 93.12 451 ASN A C 1
ATOM 3728 O O . ASN A 1 451 ? -17.926 16.631 42.247 1.00 93.12 451 ASN A O 1
ATOM 3732 N N . GLU A 1 452 ? -19.886 16.407 41.176 1.00 91.19 452 GLU A N 1
ATOM 3733 C CA . GLU A 1 452 ? -19.791 17.643 40.377 1.00 91.19 452 GLU A CA 1
ATOM 3734 C C . GLU A 1 452 ? -19.401 18.875 41.211 1.00 91.19 452 GLU A C 1
ATOM 3736 O O . GLU A 1 452 ? -18.572 19.682 40.791 1.00 91.19 452 GLU A O 1
ATOM 3741 N N . ALA A 1 453 ? -19.934 18.990 42.432 1.00 91.62 453 ALA A N 1
ATOM 3742 C CA . ALA A 1 453 ? -19.677 20.117 43.331 1.00 91.62 453 ALA A CA 1
ATOM 3743 C C . ALA A 1 453 ? -18.199 20.274 43.745 1.00 91.62 453 ALA A C 1
ATOM 3745 O O . ALA A 1 453 ? -17.802 21.359 44.173 1.00 91.62 453 ALA A O 1
ATOM 3746 N N . ASN A 1 454 ? -17.393 19.214 43.626 1.00 93.25 454 ASN A N 1
ATOM 3747 C CA . ASN A 1 454 ? -15.974 19.208 43.985 1.00 93.25 454 ASN A CA 1
ATOM 3748 C C . ASN A 1 454 ? -15.044 19.215 42.762 1.00 93.25 454 ASN A C 1
ATOM 3750 O O . ASN A 1 454 ? -13.824 19.207 42.937 1.00 93.25 454 ASN A O 1
ATOM 3754 N N . LEU A 1 455 ? -15.590 19.222 41.541 1.00 93.19 455 LEU A N 1
ATOM 3755 C CA . LEU A 1 455 ? -14.791 19.182 40.322 1.00 93.19 455 LEU A CA 1
ATOM 3756 C C . LEU A 1 455 ? -14.114 20.525 40.043 1.00 93.19 455 LEU A C 1
ATOM 3758 O O . LEU A 1 455 ? -14.690 21.607 40.183 1.00 93.19 455 LEU A O 1
ATOM 3762 N N . ASN A 1 456 ? -12.873 20.458 39.574 1.00 94.88 456 ASN A N 1
ATOM 3763 C CA . ASN A 1 456 ? -12.163 21.620 39.068 1.00 94.88 456 ASN A CA 1
ATOM 3764 C C . ASN A 1 456 ? -12.607 21.973 37.632 1.00 94.88 456 ASN A C 1
ATOM 3766 O O . ASN A 1 456 ? -13.335 21.246 36.959 1.00 94.88 456 ASN A O 1
ATOM 3770 N N . LYS A 1 457 ? -12.128 23.110 37.114 1.00 94.06 457 LYS A N 1
ATOM 3771 C CA . LYS A 1 45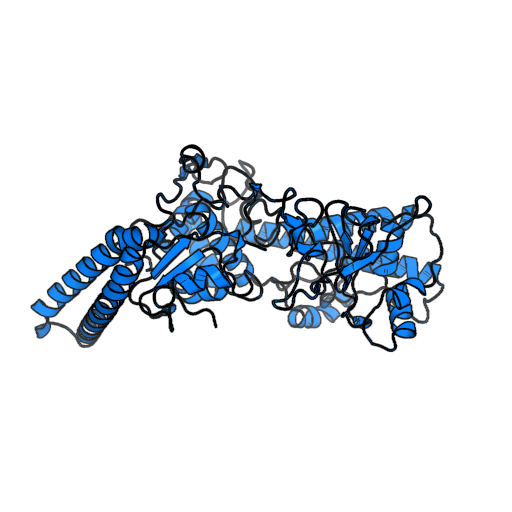7 ? -12.512 23.606 35.780 1.00 94.06 457 LYS A CA 1
ATOM 3772 C C . LYS A 1 457 ? -12.184 22.640 34.629 1.00 94.06 457 LYS A C 1
ATOM 3774 O O . LYS A 1 457 ? -12.869 22.685 33.611 1.00 94.06 457 LYS A O 1
ATOM 3779 N N . GLN A 1 458 ? -11.119 21.845 34.735 1.00 93.62 458 GLN A N 1
ATOM 3780 C CA . GLN A 1 458 ? -10.769 20.854 33.716 1.00 93.62 458 GLN A CA 1
ATOM 3781 C C . GLN A 1 458 ? -11.696 19.639 33.809 1.00 93.62 458 GLN A C 1
ATOM 3783 O O . GLN A 1 458 ? -12.261 19.243 32.797 1.00 93.62 458 GLN A O 1
ATOM 3788 N N . GLU A 1 459 ? -11.948 19.137 35.015 1.00 93.19 459 GLU A N 1
ATOM 3789 C CA . GLU A 1 459 ? -12.853 18.003 35.243 1.00 93.19 459 GLU A CA 1
ATOM 3790 C C . GLU A 1 459 ? -14.300 18.315 34.836 1.00 93.19 459 GLU A C 1
ATOM 3792 O O . GLU A 1 459 ? -14.975 17.459 34.275 1.00 93.19 459 GLU A O 1
ATOM 3797 N N . LEU A 1 460 ? -14.769 19.555 35.021 1.00 93.38 460 LEU A N 1
ATOM 3798 C CA . LEU A 1 460 ? -16.075 19.991 34.509 1.00 93.38 460 LEU A CA 1
ATOM 3799 C C . LEU A 1 460 ? -16.151 19.932 32.975 1.00 93.38 460 LEU A C 1
ATOM 3801 O O . LEU A 1 460 ? -17.172 19.537 32.416 1.00 93.38 460 LEU A O 1
ATOM 3805 N N . LYS A 1 461 ? -15.066 20.280 32.268 1.00 95.38 461 LYS A N 1
ATOM 3806 C CA . LYS A 1 461 ? -15.014 20.128 30.803 1.00 95.38 461 LYS A CA 1
ATOM 3807 C C . LYS A 1 461 ? -15.004 18.663 30.387 1.00 95.38 461 LYS A C 1
ATOM 3809 O O . LYS A 1 461 ? -15.605 18.325 29.370 1.00 95.38 461 LYS A O 1
ATOM 3814 N N . ASP A 1 462 ? -14.321 17.817 31.148 1.00 92.94 462 ASP A N 1
ATOM 3815 C CA . ASP A 1 462 ? -14.279 16.380 30.896 1.00 92.94 462 ASP A CA 1
ATOM 3816 C C . ASP A 1 462 ? -15.668 15.757 31.140 1.00 92.94 462 ASP A C 1
ATOM 3818 O O . ASP A 1 462 ? -16.126 14.955 30.327 1.00 92.94 462 ASP A O 1
ATOM 3822 N N . LEU A 1 463 ? -16.404 16.214 32.162 1.00 94.75 463 LEU A N 1
ATOM 3823 C CA . LEU A 1 463 ? -17.806 15.853 32.402 1.00 94.75 463 LEU A CA 1
ATOM 3824 C C . LEU A 1 463 ? -18.716 16.271 31.231 1.00 94.75 463 LEU A C 1
ATOM 3826 O O . LEU A 1 463 ? -19.495 15.458 30.727 1.00 94.75 463 LEU A O 1
ATOM 3830 N N . GLU A 1 464 ? -18.590 17.510 30.740 1.00 95.50 464 GLU A N 1
ATOM 3831 C CA . GLU A 1 464 ? -19.303 17.968 29.536 1.00 95.50 464 GLU A CA 1
ATOM 3832 C C . GLU A 1 464 ? -18.937 17.140 28.293 1.00 95.50 464 GLU A C 1
ATOM 3834 O O . GLU A 1 464 ? -19.783 16.890 27.429 1.00 95.50 464 GLU A O 1
ATOM 3839 N N . HIS A 1 465 ? -17.673 16.729 28.169 1.00 94.88 465 HIS A N 1
ATOM 3840 C CA . HIS A 1 465 ? -17.207 15.884 27.076 1.00 94.88 465 HIS A CA 1
ATOM 3841 C C . HIS A 1 465 ? -17.821 14.482 27.154 1.00 94.88 465 HIS A C 1
ATOM 3843 O O . HIS A 1 465 ? -18.335 13.998 26.147 1.00 94.88 465 HIS A O 1
ATOM 3849 N N . LEU A 1 466 ? -17.855 13.864 28.339 1.00 95.50 466 LEU A N 1
ATOM 3850 C CA . LEU A 1 466 ? -18.516 12.577 28.569 1.00 95.50 466 LEU A CA 1
ATOM 3851 C C . LEU A 1 466 ? -20.011 12.642 28.227 1.00 95.50 466 LEU A C 1
ATOM 3853 O O . LEU A 1 466 ? -20.522 11.747 27.555 1.00 95.50 466 LEU A O 1
ATOM 3857 N N . ALA A 1 467 ? -20.705 13.723 28.600 1.00 96.31 467 ALA A N 1
ATOM 3858 C CA . ALA A 1 467 ? -22.107 13.927 28.229 1.00 96.31 467 ALA A CA 1
ATOM 3859 C C . ALA A 1 467 ? -22.305 13.970 26.701 1.00 96.31 467 ALA A C 1
ATOM 3861 O O . ALA A 1 467 ? -23.223 13.343 26.167 1.00 96.31 467 ALA A O 1
ATOM 3862 N N . LYS A 1 468 ? -21.418 14.673 25.980 1.00 97.31 468 LYS A N 1
ATOM 3863 C CA . LYS A 1 468 ? -21.430 14.720 24.506 1.00 97.31 468 LYS A CA 1
ATOM 3864 C C . LYS A 1 468 ? -21.158 13.347 23.897 1.00 97.31 468 LYS A C 1
ATOM 3866 O O . LYS A 1 468 ? -21.875 12.954 22.981 1.00 97.31 468 LYS A O 1
ATOM 3871 N N . GLN A 1 469 ? -20.181 12.610 24.429 1.00 96.50 469 GLN A N 1
ATOM 3872 C CA . GLN A 1 469 ? -19.891 11.245 23.993 1.00 96.50 469 GLN A CA 1
ATOM 3873 C C . GLN A 1 469 ? -21.107 10.337 24.183 1.00 96.50 469 GLN A C 1
ATOM 3875 O O . GLN A 1 469 ? -21.489 9.656 23.242 1.00 96.50 469 GLN A O 1
ATOM 3880 N N . LEU A 1 470 ? -21.778 10.366 25.338 1.00 97.56 470 LEU A N 1
ATOM 3881 C CA . LEU A 1 470 ? -22.987 9.563 25.569 1.00 97.56 470 LEU A CA 1
ATOM 3882 C C . LEU A 1 470 ? -24.112 9.878 24.577 1.00 97.56 470 LEU A C 1
ATOM 3884 O O . LEU A 1 470 ? -24.780 8.956 24.106 1.00 97.56 470 LEU A O 1
ATOM 3888 N N . SER A 1 471 ? -24.313 11.155 24.238 1.00 97.81 471 SER A N 1
ATOM 3889 C CA . SER A 1 471 ? -25.286 11.548 23.211 1.00 97.81 471 SER A CA 1
ATOM 3890 C C . SER A 1 471 ? -24.921 10.962 21.845 1.00 97.81 471 SER A C 1
ATOM 3892 O O . SER A 1 471 ? -25.763 10.335 21.206 1.00 97.81 471 SER A O 1
ATOM 3894 N N . GLU A 1 472 ? -23.660 11.107 21.431 1.00 98.06 472 GLU A N 1
ATOM 3895 C CA . GLU A 1 472 ? -23.149 10.570 20.164 1.00 98.06 472 GLU A CA 1
ATOM 3896 C C . GLU A 1 472 ? -23.272 9.038 20.102 1.00 98.06 472 GLU A C 1
ATOM 3898 O O . GLU A 1 472 ? -23.737 8.484 19.107 1.00 98.06 472 GLU A O 1
ATOM 3903 N N . LEU A 1 473 ? -22.911 8.339 21.182 1.00 98.31 473 LEU A N 1
ATOM 3904 C CA . LEU A 1 473 ? -22.990 6.881 21.260 1.00 98.31 473 LEU A CA 1
ATOM 3905 C C . LEU A 1 473 ? -24.434 6.378 21.176 1.00 98.31 473 LEU A C 1
ATOM 3907 O O . LEU A 1 473 ? -24.676 5.362 20.533 1.00 98.31 473 LEU A O 1
ATOM 3911 N N . LYS A 1 474 ? -25.394 7.089 21.780 1.00 97.56 474 LYS A N 1
ATOM 3912 C CA . LYS A 1 474 ? -26.820 6.741 21.717 1.00 97.56 474 LYS A CA 1
ATOM 3913 C C . LYS A 1 474 ? -27.394 6.908 20.309 1.00 97.56 474 LYS A C 1
ATOM 3915 O O . LYS A 1 474 ? -28.181 6.077 19.862 1.00 97.56 474 LYS A O 1
ATOM 3920 N N . GLU A 1 475 ? -27.010 7.973 19.607 1.00 98.00 475 GLU A N 1
ATOM 3921 C CA . GLU A 1 475 ? -27.379 8.161 18.199 1.00 98.00 475 GLU A CA 1
ATOM 3922 C C . GLU A 1 475 ? -26.792 7.042 17.332 1.00 98.00 475 GLU A C 1
ATOM 3924 O O . GLU A 1 475 ? -27.499 6.433 16.527 1.00 98.00 475 GLU A O 1
ATOM 3929 N N . TYR A 1 476 ? -25.519 6.711 17.551 1.00 98.50 476 TYR A N 1
ATOM 3930 C CA . TYR A 1 476 ? -24.841 5.649 16.818 1.00 98.50 476 TYR A CA 1
ATOM 3931 C C . TYR A 1 476 ? -25.407 4.251 17.104 1.00 98.50 476 TYR A C 1
ATOM 3933 O O . TYR A 1 476 ? -25.526 3.429 16.196 1.00 98.50 476 TYR A O 1
ATOM 3941 N N . GLU A 1 477 ? -25.817 3.985 18.345 1.00 98.44 477 GLU A N 1
ATOM 3942 C CA . GLU A 1 477 ? -26.482 2.741 18.742 1.00 98.44 477 GLU A CA 1
ATOM 3943 C C . GLU A 1 477 ? -27.740 2.488 17.901 1.00 98.44 477 GLU A C 1
ATOM 3945 O O . GLU A 1 477 ? -27.978 1.356 17.476 1.00 98.44 477 GLU A O 1
ATOM 3950 N N . GLN A 1 478 ? -28.524 3.532 17.609 1.00 98.12 478 GLN A N 1
ATOM 3951 C CA . GLN A 1 478 ? -29.705 3.409 16.757 1.00 98.12 478 GLN A CA 1
ATOM 3952 C C . GLN A 1 478 ? -29.329 3.047 15.313 1.00 98.12 478 GLN A C 1
ATOM 3954 O O . GLN A 1 478 ? -29.923 2.133 14.744 1.00 98.12 478 GLN A O 1
ATOM 3959 N N . VAL A 1 479 ? -28.296 3.691 14.757 1.00 98.06 479 VAL A N 1
ATOM 3960 C CA . VAL A 1 479 ? -27.781 3.376 13.413 1.00 98.06 479 VAL A CA 1
ATOM 3961 C C . VAL A 1 479 ? -27.342 1.912 13.322 1.00 98.06 479 VAL A C 1
ATOM 3963 O O . VAL A 1 479 ? -27.722 1.203 12.388 1.00 98.06 479 VAL A O 1
ATOM 3966 N N . LEU A 1 480 ? -26.578 1.424 14.307 1.00 98.00 480 LEU A N 1
ATOM 3967 C CA . LEU A 1 480 ? -26.135 0.029 14.321 1.00 98.00 480 LEU A CA 1
ATOM 3968 C C . LEU A 1 480 ? -27.287 -0.957 14.538 1.00 98.00 480 LEU A C 1
ATOM 3970 O O . LEU A 1 480 ? -27.256 -2.030 13.944 1.00 98.00 480 LEU A O 1
ATOM 3974 N N . LYS A 1 481 ? -28.308 -0.625 15.341 1.00 98.00 481 LYS A N 1
ATOM 3975 C CA . LYS A 1 481 ? -29.515 -1.462 15.492 1.00 98.00 481 LYS A CA 1
ATOM 3976 C C . LYS A 1 481 ? -30.243 -1.633 14.164 1.00 98.00 481 LYS A C 1
ATOM 3978 O O . LYS A 1 481 ? -30.586 -2.758 13.798 1.00 98.00 481 LYS A O 1
ATOM 3983 N N . ASP A 1 482 ? -30.436 -0.542 13.430 1.00 97.50 482 ASP A N 1
ATOM 3984 C CA . ASP A 1 482 ? -31.128 -0.566 12.142 1.00 97.50 482 ASP A CA 1
ATOM 3985 C C . ASP A 1 482 ? -30.352 -1.387 11.103 1.00 97.50 482 ASP A C 1
ATOM 3987 O O . ASP A 1 482 ? -30.949 -2.179 10.374 1.00 97.50 482 ASP A O 1
ATOM 3991 N N . LEU A 1 483 ? -29.020 -1.272 11.074 1.00 97.06 483 LEU A N 1
ATOM 3992 C CA . LEU A 1 483 ? -28.162 -2.077 10.198 1.00 97.06 483 LEU A CA 1
ATOM 3993 C C . LEU A 1 483 ? -28.055 -3.545 10.638 1.00 97.06 483 LEU A C 1
ATOM 3995 O O . LEU A 1 483 ? -28.056 -4.438 9.794 1.00 97.06 483 LEU A O 1
ATOM 3999 N N . ALA A 1 484 ? -28.005 -3.827 11.942 1.00 96.56 484 ALA A N 1
ATOM 4000 C CA . ALA A 1 484 ? -27.984 -5.196 12.459 1.00 96.56 484 ALA A CA 1
ATOM 4001 C C . ALA A 1 484 ? -29.264 -5.959 12.083 1.00 96.56 484 ALA A C 1
ATOM 4003 O O . ALA A 1 484 ? -29.196 -7.139 11.742 1.00 96.56 484 ALA A O 1
ATOM 4004 N N . ASN A 1 485 ? -30.418 -5.281 12.075 1.00 96.31 485 ASN A N 1
ATOM 4005 C CA . ASN A 1 485 ? -31.690 -5.861 11.635 1.00 96.31 485 ASN A CA 1
ATOM 4006 C C . ASN A 1 485 ? -31.709 -6.208 10.138 1.00 96.31 485 ASN A C 1
ATOM 4008 O O . ASN A 1 485 ? -32.448 -7.104 9.735 1.00 96.31 485 ASN A O 1
ATOM 4012 N N . GLN A 1 486 ? -30.908 -5.521 9.318 1.00 96.50 486 GLN A N 1
ATOM 4013 C CA . GLN A 1 486 ? -30.809 -5.800 7.883 1.00 96.50 486 GLN A CA 1
ATOM 4014 C C . GLN A 1 486 ? -29.988 -7.057 7.576 1.00 96.50 486 GLN A C 1
ATOM 4016 O O . GLN A 1 486 ? -30.130 -7.598 6.484 1.00 96.50 486 GLN A O 1
ATOM 4021 N N . GLN A 1 487 ? -29.146 -7.519 8.514 1.00 95.06 487 GLN A N 1
ATOM 4022 C CA . GLN A 1 487 ? -28.298 -8.710 8.360 1.00 95.06 487 GLN A CA 1
ATOM 4023 C C . GLN A 1 487 ? -27.529 -8.721 7.029 1.00 95.06 487 GLN A C 1
ATOM 4025 O O . GLN A 1 487 ? -27.561 -9.683 6.258 1.00 95.06 487 GLN A O 1
ATOM 4030 N N . ILE A 1 488 ? -26.880 -7.593 6.732 1.00 94.38 488 ILE A N 1
ATOM 4031 C CA . ILE A 1 488 ? -26.270 -7.329 5.429 1.00 94.38 488 ILE A CA 1
ATOM 4032 C C . ILE A 1 488 ? -25.207 -8.383 5.116 1.00 94.38 488 ILE A C 1
ATOM 4034 O O . ILE A 1 488 ? -24.235 -8.544 5.849 1.00 94.38 488 ILE A O 1
ATOM 4038 N N . THR A 1 489 ? -25.358 -9.038 3.968 1.00 92.81 489 THR A N 1
ATOM 4039 C CA . THR A 1 489 ? -24.330 -9.882 3.350 1.00 92.81 489 THR A CA 1
ATOM 4040 C C . THR A 1 489 ? -23.852 -9.243 2.052 1.00 92.81 489 THR A C 1
ATOM 4042 O O . THR A 1 489 ? -24.569 -8.457 1.420 1.00 92.81 489 THR A O 1
ATOM 4045 N N . PHE A 1 490 ? -22.618 -9.538 1.650 1.00 92.00 490 PHE A N 1
ATOM 4046 C CA . PHE A 1 490 ? -22.067 -9.021 0.406 1.00 92.00 490 PHE A CA 1
ATOM 4047 C C . PHE A 1 490 ? -21.055 -9.970 -0.233 1.00 92.00 490 PHE A C 1
ATOM 4049 O O . PHE A 1 490 ? -20.431 -10.773 0.454 1.00 92.00 490 PHE A O 1
ATOM 4056 N N . ASP A 1 491 ? -20.906 -9.853 -1.552 1.00 89.12 491 ASP A N 1
ATOM 4057 C CA . ASP A 1 491 ? -19.901 -10.570 -2.332 1.00 89.12 491 ASP A CA 1
ATOM 4058 C C . ASP A 1 491 ? -18.668 -9.676 -2.501 1.00 89.12 491 ASP A C 1
ATOM 4060 O O . ASP A 1 491 ? -18.792 -8.530 -2.930 1.00 89.12 491 ASP A O 1
ATOM 4064 N N . LEU A 1 492 ? -17.479 -10.179 -2.165 1.00 87.62 492 LEU A N 1
ATOM 4065 C CA . LEU A 1 492 ? -16.225 -9.442 -2.343 1.00 87.62 492 LEU A CA 1
ATOM 4066 C C . LEU A 1 492 ? -16.015 -9.025 -3.806 1.00 87.62 492 LEU A C 1
ATOM 4068 O O . LEU A 1 492 ? -15.549 -7.912 -4.050 1.00 87.62 492 LEU A O 1
ATOM 4072 N N . ASP A 1 493 ? -16.457 -9.851 -4.759 1.00 85.12 493 ASP A N 1
ATOM 4073 C CA . ASP A 1 493 ? -16.3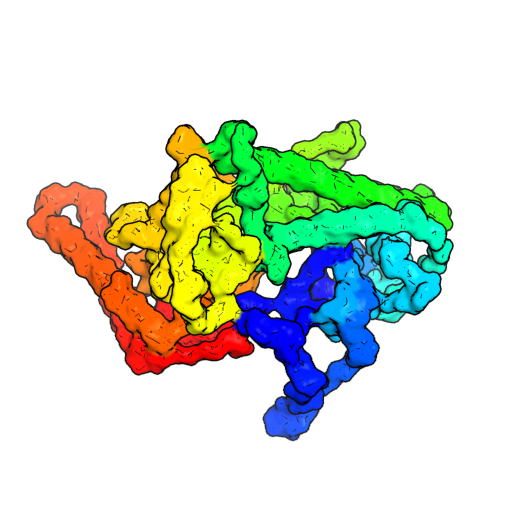03 -9.605 -6.193 1.00 85.12 493 ASP A CA 1
ATOM 4074 C C . ASP A 1 493 ? -17.094 -8.368 -6.690 1.00 85.12 493 ASP A C 1
ATOM 4076 O O . ASP A 1 493 ? -16.764 -7.831 -7.751 1.00 85.12 493 ASP A O 1
ATOM 4080 N N . ASP A 1 494 ? -18.081 -7.861 -5.930 1.00 87.31 494 ASP A N 1
ATOM 4081 C CA . ASP A 1 494 ? -18.764 -6.579 -6.214 1.00 87.31 494 ASP A CA 1
ATOM 4082 C C . ASP A 1 494 ? -17.825 -5.365 -6.030 1.00 87.31 494 ASP A C 1
ATOM 4084 O O . ASP A 1 494 ? -18.073 -4.268 -6.546 1.00 87.31 494 ASP A O 1
ATOM 4088 N N . GLY A 1 495 ? -16.735 -5.554 -5.282 1.00 87.44 495 GLY A N 1
ATOM 4089 C CA . GLY A 1 495 ? -15.772 -4.530 -4.903 1.00 87.44 495 GLY A CA 1
ATOM 4090 C C . GLY A 1 495 ? -16.251 -3.623 -3.764 1.00 87.44 495 GLY A C 1
ATOM 4091 O O . GLY A 1 495 ? -17.439 -3.364 -3.552 1.00 87.44 495 GLY A O 1
ATOM 4092 N N . VAL A 1 496 ? -15.304 -3.052 -3.024 1.00 91.19 496 VAL A N 1
ATOM 4093 C CA . VAL A 1 496 ? -15.563 -2.253 -1.818 1.00 91.19 496 VAL A CA 1
ATOM 4094 C C . VAL A 1 496 ? -16.336 -0.993 -2.113 1.00 91.19 496 VAL A C 1
ATOM 4096 O O . VAL A 1 496 ? -17.081 -0.560 -1.256 1.00 91.19 496 VAL A O 1
ATOM 4099 N N . THR A 1 497 ? -16.263 -0.406 -3.310 1.00 91.69 497 THR A N 1
ATOM 4100 C CA . THR A 1 497 ? -17.122 0.755 -3.610 1.00 91.69 497 THR A CA 1
ATOM 4101 C C . THR A 1 497 ? -18.597 0.421 -3.408 1.00 91.69 497 THR A C 1
ATOM 4103 O O . THR A 1 497 ? -19.330 1.213 -2.825 1.00 91.69 497 THR A O 1
ATOM 4106 N N . VAL A 1 498 ? -19.010 -0.752 -3.889 1.00 93.31 498 VAL A N 1
ATOM 4107 C CA . VAL A 1 498 ? -20.392 -1.221 -3.807 1.00 93.31 498 VAL A CA 1
ATOM 4108 C C . VAL A 1 498 ? -20.674 -1.740 -2.404 1.00 93.31 498 VAL A C 1
ATOM 4110 O O . VAL A 1 498 ? -21.693 -1.395 -1.813 1.00 93.31 498 VAL A O 1
ATOM 4113 N N . ASN A 1 499 ? -19.757 -2.525 -1.838 1.00 94.56 499 ASN A N 1
ATOM 4114 C CA . ASN A 1 499 ? -19.981 -3.163 -0.544 1.00 94.56 499 ASN A CA 1
ATOM 4115 C C . ASN A 1 499 ? -19.925 -2.190 0.635 1.00 94.56 499 ASN A C 1
ATOM 4117 O O . ASN A 1 499 ? -20.768 -2.269 1.520 1.00 94.56 499 ASN A O 1
ATOM 4121 N N . TYR A 1 500 ? -19.003 -1.231 0.621 1.00 95.38 500 TYR A N 1
ATOM 4122 C CA . TYR A 1 500 ? -18.866 -0.211 1.662 1.00 95.38 500 TYR A CA 1
ATOM 4123 C C . TYR A 1 500 ? -20.098 0.694 1.744 1.00 95.38 500 TYR A C 1
ATOM 4125 O O . TYR A 1 500 ? -20.521 1.067 2.835 1.00 95.38 500 TYR A O 1
ATOM 4133 N N . ALA A 1 501 ? -20.719 1.000 0.598 1.00 96.00 501 ALA A N 1
ATOM 4134 C CA . ALA A 1 501 ? -21.941 1.801 0.536 1.00 96.00 501 ALA A CA 1
ATOM 4135 C C . ALA A 1 501 ? -23.127 1.139 1.262 1.00 96.00 501 ALA A C 1
ATOM 4137 O O . ALA A 1 501 ? -24.007 1.840 1.750 1.00 96.00 501 ALA A O 1
ATOM 4138 N N . LYS A 1 502 ? -23.130 -0.196 1.405 1.00 96.75 502 LYS A N 1
ATOM 4139 C CA . LYS A 1 502 ? -24.166 -0.925 2.159 1.00 96.75 502 LYS A CA 1
ATOM 4140 C C . LYS A 1 502 ? -24.151 -0.579 3.658 1.00 96.75 502 LYS A C 1
ATOM 4142 O O . LYS A 1 502 ? -25.153 -0.782 4.329 1.00 96.75 502 LYS A O 1
ATOM 4147 N N . PHE A 1 503 ? -23.049 -0.033 4.178 1.00 97.25 503 PHE A N 1
ATOM 4148 C CA . PHE A 1 503 ? -22.878 0.328 5.592 1.00 97.25 503 PHE A CA 1
ATOM 4149 C C . PHE A 1 503 ? -22.886 1.847 5.824 1.00 97.25 503 PHE A C 1
ATOM 4151 O O . PHE A 1 503 ? -22.392 2.328 6.850 1.00 97.25 503 PHE A O 1
ATOM 4158 N N . GLU A 1 504 ? -23.421 2.617 4.870 1.00 95.50 504 GLU A N 1
ATOM 4159 C CA . GLU A 1 504 ? -23.515 4.073 4.964 1.00 95.50 504 GLU A CA 1
ATOM 4160 C C . GLU A 1 504 ? -24.130 4.518 6.303 1.00 95.50 504 GLU A C 1
ATOM 4162 O O . GLU A 1 504 ? -25.090 3.940 6.808 1.00 95.50 504 GLU A O 1
ATOM 4167 N N . GLY A 1 505 ? -23.533 5.547 6.907 1.00 95.31 505 GLY A N 1
ATOM 4168 C CA . GLY A 1 505 ? -23.927 6.055 8.221 1.00 95.31 505 GLY A CA 1
ATOM 4169 C C . GLY A 1 505 ? -23.254 5.351 9.402 1.00 95.31 505 GLY A C 1
ATOM 4170 O O . GLY A 1 505 ? -23.128 5.975 10.451 1.00 95.31 505 GLY A O 1
ATOM 4171 N N . ALA A 1 506 ? -22.755 4.119 9.240 1.00 97.56 506 ALA A N 1
ATOM 4172 C CA . ALA A 1 506 ? -22.021 3.413 10.296 1.00 97.56 506 ALA A CA 1
ATOM 4173 C C . ALA A 1 506 ? -20.498 3.417 10.129 1.00 97.56 506 ALA A C 1
ATOM 4175 O O . ALA A 1 506 ? -19.769 3.345 11.124 1.00 97.56 506 ALA A O 1
ATOM 4176 N N . VAL A 1 507 ? -20.027 3.491 8.884 1.00 97.94 507 VAL A N 1
ATOM 4177 C CA . VAL A 1 507 ? -18.602 3.492 8.532 1.00 97.94 507 VAL A CA 1
ATOM 4178 C C . VAL A 1 507 ? -18.109 4.887 8.160 1.00 97.94 507 VAL A C 1
ATOM 4180 O O . VAL A 1 507 ? -18.866 5.715 7.653 1.00 97.94 507 VAL A O 1
ATOM 4183 N N . ALA A 1 508 ? -16.823 5.152 8.387 1.00 97.94 508 ALA A N 1
ATOM 4184 C CA . ALA A 1 508 ? -16.190 6.431 8.089 1.00 97.94 508 ALA A CA 1
ATOM 4185 C C . ALA A 1 508 ? -16.379 6.853 6.620 1.00 97.94 508 ALA A C 1
ATOM 4187 O O . ALA A 1 508 ? -16.230 6.057 5.696 1.00 97.94 508 ALA A O 1
ATOM 4188 N N . VAL A 1 509 ? -16.661 8.130 6.369 1.00 96.31 509 VAL A N 1
ATOM 4189 C CA . VAL A 1 509 ? -16.859 8.631 5.005 1.00 96.31 509 VAL A CA 1
ATOM 4190 C C . VAL A 1 509 ? -15.526 8.644 4.259 1.00 96.31 509 VAL A C 1
ATOM 4192 O O . VAL A 1 509 ? -14.574 9.315 4.664 1.00 96.31 509 VAL A O 1
ATOM 4195 N N . ILE A 1 510 ? -15.484 7.943 3.129 1.00 92.25 510 ILE A N 1
ATOM 4196 C CA . ILE A 1 510 ? -14.371 7.987 2.182 1.00 92.25 510 ILE A CA 1
ATOM 4197 C C . ILE A 1 510 ? -14.652 9.132 1.202 1.00 92.25 510 ILE A C 1
ATOM 4199 O O . ILE A 1 510 ? -15.553 9.037 0.372 1.00 92.25 510 ILE A O 1
ATOM 4203 N N . LYS A 1 511 ? -13.916 10.239 1.340 1.00 78.69 511 LYS A N 1
ATOM 4204 C CA . LYS A 1 511 ? -14.005 11.405 0.441 1.00 78.69 511 LYS A CA 1
ATOM 4205 C C . LYS A 1 511 ? -13.254 11.165 -0.853 1.00 78.69 511 LYS A C 1
ATOM 4207 O O . LYS A 1 511 ? -12.225 10.462 -0.805 1.00 78.69 511 LYS A O 1
#

pLDDT: mean 92.45, std 7.81, range [45.06, 98.62]

Foldseek 3Di:
DQFDPPVCEVAQWFFEFQAADQFAADDPRQGTDGCHPNCPCQQQVADPVSHRDHDDPPSVCQLDWFKWHAQQDWLVRIHIYTDHSRYDYDQRTDTDDDDPVADRLVVNLVCLAPLVSVQLCVQQVRGGRHPVSVVPGDDDDDPCPQQNVLSVLLNVLSVVLNLQAPSDQNNWAHQLQPDQDPDDDQQASVVSVVVSQVVNQVSLVSNQVSQLSSNVVVCVVVVVPVPDHSHDQSLSRRGLPQQADSVQSNVCRVVCVVPVDDRGNGQLQSSLLRVLVRLLCCQQLLHDQVTTGGQQSAEDDDPVSQDWDWHPSAPAIDTDGHDPQSKAWLQFPPDPDCRHSNNSVLVCSCGRRHDVCSVVNQVSSCVSNVHRVSLCSLQPSVVVQCDCVHQVNQHQWWWFFLDQARSSPGLTIITGGPNHDFLQSLVCCLPVPLVVSLVVLVVVLVVLVVVVVVDDPVSVVVNVVSVVNNVSSVVLSVLSVVSSVVSDDDRSVVGCVVVVVSSPPGTHDRD